Protein 3ZZS (pdb70)

Foldseek 3Di:
DWKKKKAAQAFFKWKWFWFPDPDTDTDDIDTDHHGDMDIGDADNTGDDIDIDHDIWMQTPVGIDD/DWKKKKAAQAFFKWKWFWFPDPDTDTPDIDGDHHGDMDIGDQDNTGDDIDIDHDIWMDTPVGIDD/DWKKKKAAQAFFKWKWFWFDDPDTDTDDIDGDHHGDMDIGDADNTGDDIDIDHDIWMQTPVGIDD/DWKKKKAAQAFFKWKWFWFPDPDTDTDDIDTDHHGDMDIGDADNTGDDIDIDHDIWMQTPVGIDD/DWKKKKAAQAFFKWKWFWFPDPDTDTPDIDGDHHGDMDIGDADNTGDDIDIDHDIWMDTPVGIDD/DWKKKKAAQAFFKWKWFWFDDPDTDTDDIDGDHHGDMDIGDADNTGDDIDIDHDIWMDTPVGIDD/DWKKKKAAQAFFKWKWFWFPDPDTDTPDIDTDHHGDMDIGDADNTGDDIDIDHDIWMDTPVGIDD/DWKKKKAAQAFFKWKWFWFPDPDTDTDDIDGDHHGDMDIGDADNTGDDIDIDHDIWMQTPVGIDD/DWKKKKAAQAFFKWKWFWFDDPDTDTDDIDGDHHGDMDIGDADNTGDDIDIDHDIWMDGPVGIDD

Solvent-accessible surface area: 28164 Å² total

Organism: Geobacillus stearothermophilus (NCBI:txid1422)

Radius of gyration: 28.49 Å; Cα contacts (8 Å, |Δi|>4): 1638; chains: 9; bounding box: 72×64×66 Å

B-factor: mean 21.18, std 12.78, range [7.58, 136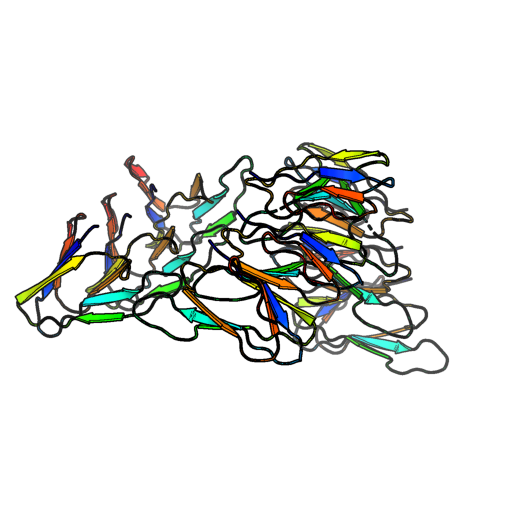.95]

CATH classification: 2.60.40.50

Sequence (585 aa):
SSDFVVVIKALEDGVNNVIGLLTRGADDTRFHHSEKLLDKGEVLIIAQFTEHTSAIKVRGKAYIQTRHGVIESDFVVVIKALEDGVNNVIGLTRGADDTRFHHSEKLDKGEVLIIAQFTEHTSAIKVRGKAYIQTRHGVIESSDFVVVIKALEDGVNNVIGLTRGADTRFHHSEKLLDKGEVLIAQFTEHTSAIKVRGKAYIQTRHGVIESSDFVVVIKALEDGVNVIGLLTRGADDTRFFHHSEKLLDKGEVLIIAQFTEHTSAIKVRGKAYIQTRHGVIESDFVVVIKALEDGVNNVIGLTRGADTRFHHSEKLDKGEVLIAQFTEHTSAIKVRGKAYIQTRHGVIESDFVVIKALEDGVNNVIGLTRGADDTRFHHSEKLDKGEVLIIAQFTEHTSAIKVRGKAYIQTRHGVIESDFVVIKALEDGVNNVIGLTRGADTRFHHSEKLDKGEVLIAQFTEHTSAIKVRGKAYIQTRHGVIESDFVVVIKALEDGVNNVVIGLTRGADDTRFHHSEKLDKGEVLIAQFTEHTSAIKVRGKAYIQTRHGVIESDFVVVIKALEDGVNNVIGLTRGADDTRFHHSEKLDKGEVLIIAQFTEHTSAIKVRGKAYIQTRHGVIE

Structure (mmCIF, N/CA/C/O backbone):
data_3ZZS
#
_entry.id   3ZZS
#
_cell.length_a   110.203
_cell.length_b   110.203
_cell.length_c   128.304
_cell.angle_alpha   90.00
_cell.angle_beta   90.00
_cell.angle_gamma   90.00
#
_symmetry.space_group_name_H-M   'I 4'
#
loop_
_entity.id
_entity.type
_entity.pdbx_description
1 polymer 'TRANSCRIPTION ATTENUATION PROTEIN MTRB'
2 non-polymer TRYPTOPHAN
3 water water
#
loop_
_atom_site.group_PDB
_atom_site.id
_atom_site.type_symbol
_atom_site.label_atom_id
_atom_site.label_alt_id
_atom_site.label_comp_id
_atom_site.label_asym_id
_atom_site.label_entity_id
_atom_site.label_seq_id
_atom_site.pdbx_PDB_ins_code
_atom_site.Cartn_x
_atom_site.Cartn_y
_atom_site.Cartn_z
_atom_site.occupancy
_atom_site.B_iso_or_equiv
_atom_site.auth_seq_id
_atom_site.auth_comp_id
_atom_site.auth_asym_id
_atom_site.auth_atom_id
_atom_site.pdbx_PDB_model_num
ATOM 1 N N . SER A 1 1 ? 12.496 -8.465 -6.450 1.00 31.80 7 SER A N 1
ATOM 2 C CA A SER A 1 1 ? 12.377 -9.885 -6.013 0.50 25.37 7 SER A CA 1
ATOM 3 C CA B SER A 1 1 ? 12.411 -9.890 -6.019 0.50 25.08 7 SER A CA 1
ATOM 4 C C . SER A 1 1 ? 12.851 -10.030 -4.572 1.00 23.90 7 SER A C 1
ATOM 5 O O . SER A 1 1 ? 13.722 -9.288 -4.119 1.00 28.94 7 SER A O 1
ATOM 10 N N . ASP A 1 2 ? 12.265 -11.000 -3.865 1.00 17.99 8 ASP A N 1
ATOM 11 C CA . ASP A 1 2 ? 12.643 -11.331 -2.492 1.00 17.97 8 ASP A CA 1
ATOM 12 C C . ASP A 1 2 ? 14.097 -11.767 -2.437 1.00 15.45 8 ASP A C 1
ATOM 13 O O . ASP A 1 2 ? 14.650 -12.251 -3.430 1.00 14.70 8 ASP A O 1
ATOM 18 N N . PHE A 1 3 ? 14.690 -11.646 -1.260 1.00 14.29 9 PHE A N 1
ATOM 19 C CA . PHE A 1 3 ? 16.023 -12.161 -1.012 1.00 12.76 9 PHE A CA 1
ATOM 20 C C . PHE A 1 3 ? 16.095 -12.800 0.369 1.00 12.79 9 PHE A C 1
ATOM 21 O O . PHE A 1 3 ? 15.242 -12.562 1.225 1.00 13.42 9 PHE A O 1
ATOM 29 N N . VAL A 1 4 ? 17.139 -13.599 0.553 1.00 12.12 10 VAL A N 1
ATOM 30 C CA A VAL A 1 4 ? 17.398 -14.246 1.822 0.50 12.46 10 VAL A CA 1
ATOM 31 C CA B VAL A 1 4 ? 17.423 -14.302 1.800 0.50 12.95 10 VAL A CA 1
ATOM 32 C C . VAL A 1 4 ? 18.794 -13.860 2.301 1.00 12.39 10 VAL A C 1
ATOM 33 O O . VAL A 1 4 ? 19.685 -13.582 1.502 1.00 12.92 10 VAL A O 1
ATOM 40 N N . VAL A 1 5 ? 18.960 -13.806 3.616 1.00 11.47 11 VAL A N 1
ATOM 41 C CA . VAL A 1 5 ? 20.243 -13.515 4.245 1.00 11.33 11 VAL A CA 1
ATOM 42 C C . VAL A 1 5 ? 20.708 -14.781 4.953 1.00 11.34 11 VAL A C 1
ATOM 43 O O . VAL A 1 5 ? 19.995 -15.315 5.804 1.00 12.88 11 VAL A O 1
ATOM 47 N N . ILE A 1 6 ? 21.903 -15.251 4.607 1.00 11.12 12 ILE A N 1
ATOM 48 C CA . ILE A 1 6 ? 22.467 -16.465 5.188 1.00 11.88 12 ILE A CA 1
ATOM 49 C C . ILE A 1 6 ? 23.819 -16.167 5.824 1.00 11.82 12 ILE A C 1
ATOM 50 O O . ILE A 1 6 ? 24.767 -15.803 5.115 1.00 12.12 12 ILE A O 1
ATOM 55 N N . LYS A 1 7 ? 23.901 -16.299 7.154 1.00 12.52 13 LYS A N 1
ATOM 56 C CA . LYS A 1 7 ? 25.169 -16.193 7.874 1.00 12.88 13 LYS A CA 1
ATOM 57 C C . LYS A 1 7 ? 25.654 -17.582 8.259 1.00 13.28 13 LYS A C 1
ATOM 58 O O . LYS A 1 7 ? 24.967 -18.290 8.981 1.00 14.14 13 LYS A O 1
ATOM 64 N N . ALA A 1 8 ? 26.833 -17.969 7.781 1.00 13.44 14 ALA A N 1
ATOM 65 C CA . ALA A 1 8 ? 27.419 -19.252 8.149 1.00 14.19 14 ALA A CA 1
ATOM 66 C C . ALA A 1 8 ? 27.904 -19.243 9.601 1.00 15.94 14 ALA A C 1
ATOM 67 O O . ALA A 1 8 ? 28.560 -18.293 10.039 1.00 17.11 14 ALA A O 1
ATOM 69 N N . LEU A 1 9 ? 27.577 -20.301 10.341 1.00 15.68 15 LEU A N 1
ATOM 70 C CA . LEU A 1 9 ? 28.045 -20.460 11.719 1.00 16.58 15 LEU A CA 1
ATOM 71 C C . LEU A 1 9 ? 29.129 -21.537 11.839 1.00 17.57 15 LEU A C 1
ATOM 72 O O . LEU A 1 9 ? 29.594 -21.843 12.942 1.00 19.74 15 LEU A O 1
ATOM 77 N N . GLU A 1 10 ? 29.527 -22.098 10.698 1.00 17.67 16 GLU A N 1
ATOM 78 C CA . GLU A 1 10 ? 30.646 -23.027 10.595 1.00 18.07 16 GLU A CA 1
ATOM 79 C C . GLU A 1 10 ? 31.250 -22.895 9.204 1.00 17.84 16 GLU A C 1
ATOM 80 O O . GLU A 1 10 ? 30.629 -22.320 8.326 1.00 16.75 16 GLU A O 1
ATOM 86 N N . ASP A 1 11 ? 32.446 -23.439 9.005 1.00 18.47 17 ASP A N 1
ATOM 87 C CA . ASP A 1 11 ? 33.048 -23.479 7.674 1.00 19.01 17 ASP A CA 1
ATOM 88 C C . ASP A 1 11 ? 32.297 -24.444 6.761 1.00 19.39 17 ASP A C 1
ATOM 89 O O . ASP A 1 11 ? 31.783 -25.471 7.204 1.00 20.75 17 ASP A O 1
ATOM 94 N N . GLY A 1 12 ? 32.239 -24.106 5.480 1.00 18.75 18 GLY A N 1
ATOM 95 C CA . GLY A 1 12 ? 31.727 -25.027 4.479 1.00 18.69 18 GLY A CA 1
ATOM 96 C C . GLY A 1 12 ? 30.219 -25.054 4.336 1.00 18.16 18 GLY A C 1
ATOM 97 O O . GLY A 1 12 ? 29.682 -25.978 3.732 1.00 19.14 18 GLY A O 1
ATOM 98 N N . VAL A 1 13 ? 29.526 -24.063 4.894 1.00 16.51 19 VAL A N 1
ATOM 99 C CA . VAL A 1 13 ? 28.093 -23.930 4.647 1.00 15.16 19 VAL A CA 1
ATOM 100 C C . VAL A 1 13 ? 27.905 -23.794 3.139 1.00 14.69 19 VAL A C 1
ATOM 101 O O . VAL A 1 13 ? 28.658 -23.078 2.489 1.00 15.88 19 VAL A O 1
ATOM 105 N N . ASN A 1 14 ? 26.930 -24.528 2.603 1.00 13.78 20 ASN A N 1
ATOM 106 C CA A ASN A 1 14 ? 26.694 -24.557 1.179 0.50 13.17 20 ASN A CA 1
ATOM 107 C CA B ASN A 1 14 ? 26.646 -24.609 1.166 0.50 13.60 20 ASN A CA 1
ATOM 108 C C . ASN A 1 14 ? 25.339 -23.941 0.874 1.00 12.46 20 ASN A C 1
ATOM 109 O O . ASN A 1 14 ? 24.323 -24.362 1.410 1.00 13.02 20 ASN A O 1
ATOM 118 N N . VAL A 1 15 ? 25.346 -22.911 0.032 1.00 11.27 21 VAL A N 1
ATOM 119 C CA . VAL A 1 15 ? 24.121 -22.270 -0.427 1.00 10.61 21 VAL A CA 1
ATOM 120 C C . VAL A 1 15 ? 23.959 -22.677 -1.882 1.00 10.60 21 VAL A C 1
ATOM 121 O O . VAL A 1 15 ? 24.822 -22.384 -2.720 1.00 11.47 21 VAL A O 1
ATOM 125 N N . ILE A 1 16 ? 22.854 -23.362 -2.160 1.00 10.09 22 ILE A N 1
ATOM 126 C CA . ILE A 1 16 ? 22.653 -24.076 -3.411 1.00 10.32 22 ILE A CA 1
ATOM 127 C C . ILE A 1 16 ? 21.457 -23.503 -4.150 1.00 9.95 22 ILE A C 1
ATOM 128 O O . ILE A 1 16 ? 20.341 -23.504 -3.626 1.00 10.45 22 ILE A O 1
ATOM 133 N N . GLY A 1 17 ? 21.690 -23.015 -5.364 1.00 30.00 23 GLY A N 1
ATOM 134 C CA . GLY A 1 17 ? 20.629 -22.440 -6.171 1.00 30.00 23 GLY A CA 1
ATOM 135 C C . GLY A 1 17 ? 19.998 -23.453 -7.106 1.00 30.00 23 GLY A C 1
ATOM 136 O O . GLY A 1 17 ? 20.692 -24.122 -7.871 1.00 30.00 23 GLY A O 1
ATOM 137 N N . LEU A 1 18 ? 18.675 -23.564 -7.044 1.00 9.59 24 LEU A N 1
ATOM 138 C CA B LEU A 1 18 ? 17.965 -24.618 -7.879 0.50 9.93 24 LEU A CA 1
ATOM 139 C CA C LEU A 1 18 ? 18.000 -24.623 -7.890 0.50 9.73 24 LEU A CA 1
ATOM 140 C C . LEU A 1 18 ? 17.310 -23.900 -9.062 1.00 9.56 24 LEU A C 1
ATOM 141 O O . LEU A 1 18 ? 16.834 -22.770 -8.953 1.00 9.69 24 LEU A O 1
ATOM 150 N N . THR A 1 19 ? 17.410 -24.534 -10.226 1.00 9.39 25 THR A N 1
ATOM 151 C CA . THR A 1 19 ? 16.956 -23.926 -11.472 1.00 8.92 25 THR A CA 1
ATOM 152 C C . THR A 1 19 ? 15.457 -23.650 -11.516 1.00 8.68 25 THR A C 1
ATOM 153 O O . THR A 1 19 ? 14.643 -24.510 -11.196 1.00 9.50 25 THR A O 1
ATOM 157 N N . ARG A 1 20 ? 15.113 -22.443 -11.955 1.00 8.42 26 ARG A N 1
ATOM 158 C CA . ARG A 1 20 ? 13.746 -22.122 -12.310 1.00 8.39 26 ARG A CA 1
ATOM 159 C C . ARG A 1 20 ? 13.381 -22.826 -13.609 1.00 9.28 26 ARG A C 1
ATOM 160 O O . ARG A 1 20 ? 14.182 -22.868 -14.535 1.00 11.78 26 ARG A O 1
ATOM 168 N N . GLY A 1 21 ? 12.180 -23.396 -13.664 1.00 9.25 27 GLY A N 1
ATOM 169 C CA . GLY A 1 21 ? 11.640 -23.987 -14.883 1.00 10.01 27 GLY A CA 1
ATOM 170 C C . GLY A 1 21 ? 11.044 -25.365 -14.651 1.00 10.18 27 GLY A C 1
ATOM 171 O O . GLY A 1 21 ? 10.858 -25.800 -13.511 1.00 10.15 27 GLY A O 1
ATOM 172 N N . ALA A 1 22 ? 10.723 -26.044 -15.741 1.00 10.76 28 ALA A N 1
ATOM 173 C CA . ALA A 1 22 ? 10.112 -27.364 -15.663 1.00 11.65 28 ALA A CA 1
ATOM 174 C C . ALA A 1 22 ? 11.044 -28.358 -14.982 1.00 13.17 28 ALA A C 1
ATOM 175 O O . ALA A 1 22 ? 10.584 -29.243 -14.260 1.00 14.86 28 ALA A O 1
ATOM 177 N N . ASP A 1 23 ? 12.343 -28.206 -15.236 1.00 14.01 29 ASP A N 1
ATOM 178 C CA A ASP A 1 23 ? 13.350 -29.086 -14.645 0.50 14.79 29 ASP A CA 1
ATOM 179 C CA B ASP A 1 23 ? 13.373 -29.069 -14.666 0.50 14.97 29 ASP A CA 1
ATOM 180 C C . ASP A 1 23 ? 13.952 -28.456 -13.396 1.00 13.28 29 ASP A C 1
ATOM 181 O O . ASP A 1 23 ? 14.042 -27.236 -13.280 1.00 12.73 29 ASP A O 1
ATOM 190 N N . THR A 1 24 ? 14.357 -29.307 -12.457 1.00 12.14 30 THR A N 1
ATOM 191 C CA . THR A 1 24 ? 14.972 -28.869 -11.214 1.00 12.13 30 THR A CA 1
ATOM 192 C C . THR A 1 24 ? 16.302 -29.576 -11.002 1.00 12.44 30 THR A C 1
ATOM 193 O O . THR A 1 24 ? 16.356 -30.797 -10.841 1.00 14.10 30 THR A O 1
ATOM 197 N N . ARG A 1 25 ? 17.375 -28.793 -11.012 1.00 12.24 31 ARG A N 1
ATOM 198 C CA . ARG A 1 25 ? 18.706 -29.283 -10.647 1.00 13.30 31 ARG A CA 1
ATOM 199 C C . ARG A 1 25 ? 19.492 -28.132 -10.063 1.00 11.78 31 ARG A C 1
ATOM 200 O O . ARG A 1 25 ? 19.110 -26.977 -10.264 1.00 12.53 31 ARG A O 1
ATOM 208 N N . PHE A 1 26 ? 20.561 -28.402 -9.354 1.00 12.10 32 PHE A N 1
ATOM 209 C CA . PHE A 1 26 ? 21.342 -27.325 -8.825 1.00 11.80 32 PHE A CA 1
ATOM 210 C C . PHE A 1 26 ? 22.189 -26.743 -9.929 1.00 11.62 32 PHE A C 1
ATOM 211 O O . PHE A 1 26 ? 22.707 -27.461 -10.703 1.00 13.07 32 PHE A O 1
ATOM 219 N N . HIS A 1 27 ? 22.263 -25.420 -9.992 1.00 10.85 33 HIS A N 1
ATOM 220 C CA . HIS A 1 27 ? 23.087 -24.756 -11.016 1.00 10.91 33 HIS A CA 1
ATOM 221 C C . HIS A 1 27 ? 24.289 -24.043 -10.412 1.00 10.48 33 HIS A C 1
ATOM 222 O O . HIS A 1 27 ? 25.244 -23.723 -11.131 1.00 11.51 33 HIS A O 1
ATOM 229 N N . HIS A 1 28 ? 24.255 -23.803 -9.106 1.00 10.38 34 HIS A N 1
ATOM 230 C CA . HIS A 1 28 ? 25.364 -23.157 -8.427 1.00 10.55 34 HIS A CA 1
ATOM 231 C C . HIS A 1 28 ? 25.402 -23.545 -6.958 1.00 10.42 34 HIS A C 1
ATOM 232 O O . HIS A 1 28 ? 24.359 -23.608 -6.299 1.00 10.93 34 HIS A O 1
ATOM 239 N N . SER A 1 29 ? 26.619 -23.791 -6.470 1.00 10.63 35 SER A N 1
ATOM 240 C CA . SER A 1 29 ? 26.906 -24.030 -5.063 1.00 11.09 35 SER A CA 1
ATOM 241 C C . SER A 1 29 ? 27.879 -22.956 -4.584 1.00 11.21 35 SER A C 1
ATOM 242 O O . SER A 1 29 ? 29.003 -22.886 -5.085 1.00 12.62 35 SER A O 1
ATOM 245 N N . GLU A 1 30 ? 27.454 -22.118 -3.641 1.00 11.29 36 GLU A N 1
ATOM 246 C CA . GLU A 1 30 ? 28.324 -21.113 -3.041 1.00 11.70 36 GLU A CA 1
ATOM 247 C C . GLU A 1 30 ? 28.649 -21.497 -1.609 1.00 12.12 36 GLU A C 1
ATOM 248 O O . GLU A 1 30 ? 27.754 -21.652 -0.788 1.00 13.40 36 GLU A O 1
ATOM 254 N N . LYS A 1 31 ? 29.937 -21.641 -1.311 1.00 12.70 37 LYS A N 1
ATOM 255 C CA . LYS A 1 31 ? 30.367 -22.023 0.028 1.00 13.19 37 LYS A CA 1
ATOM 256 C C . LYS A 1 31 ? 30.733 -20.801 0.847 1.00 13.65 37 LYS A C 1
ATOM 257 O O . LYS A 1 31 ? 31.338 -19.856 0.320 1.00 15.59 37 LYS A O 1
ATOM 263 N N . LEU A 1 32 ? 30.346 -20.846 2.121 1.00 13.49 38 LEU A N 1
ATOM 264 C CA A LEU A 1 32 ? 30.601 -19.792 3.093 0.50 14.09 38 LEU A CA 1
ATOM 265 C CA B LEU A 1 32 ? 30.609 -19.787 3.086 0.50 14.28 38 LEU A CA 1
ATOM 266 C C . LEU A 1 32 ? 31.433 -20.344 4.235 1.00 15.19 38 LEU A C 1
ATOM 267 O O . LEU A 1 32 ? 31.107 -21.406 4.780 1.00 15.59 38 LEU A O 1
ATOM 276 N N . ASP A 1 33 ? 32.475 -19.604 4.614 1.00 16.24 39 ASP A N 1
ATOM 277 C CA . ASP A 1 33 ? 33.222 -19.861 5.851 1.00 17.64 39 ASP A CA 1
ATOM 278 C C . ASP A 1 33 ? 32.494 -19.290 7.052 1.00 18.00 39 ASP A C 1
ATOM 279 O O . ASP A 1 33 ? 31.632 -18.434 6.915 1.00 17.09 39 ASP A O 1
ATOM 284 N N . LYS A 1 34 ? 32.878 -19.752 8.241 1.00 18.67 40 LYS A N 1
ATOM 285 C CA . LYS A 1 34 ? 32.287 -19.265 9.479 1.00 19.45 40 LYS A CA 1
ATOM 286 C C . LYS A 1 34 ? 32.300 -17.740 9.521 1.00 19.29 40 LYS A C 1
ATOM 287 O O . LYS A 1 34 ? 33.351 -17.122 9.322 1.00 22.35 40 LYS A O 1
ATOM 293 N N . GLY A 1 35 ? 31.136 -17.146 9.779 1.00 19.01 41 GLY A N 1
ATOM 294 C CA . GLY A 1 35 ? 31.002 -15.698 9.896 1.00 18.24 41 GLY A CA 1
ATOM 295 C C . GLY A 1 35 ? 30.697 -14.979 8.594 1.00 18.04 41 GLY A C 1
ATOM 296 O O . GLY A 1 35 ? 30.284 -13.816 8.607 1.00 19.52 41 GLY A O 1
ATOM 297 N N . GLU A 1 36 ? 30.886 -15.660 7.464 1.00 16.10 42 GLU A N 1
ATOM 298 C CA . GLU A 1 36 ? 30.609 -15.048 6.178 1.00 15.17 42 GLU A CA 1
ATOM 299 C C . GLU A 1 36 ? 29.108 -15.010 5.925 1.00 14.42 42 GLU A C 1
ATOM 300 O O . GLU A 1 36 ? 28.359 -15.839 6.434 1.00 14.55 42 GLU A O 1
ATOM 306 N N . VAL A 1 37 ? 28.689 -14.043 5.119 1.00 13.63 43 VAL A N 1
ATOM 307 C CA . VAL A 1 37 ? 27.279 -13.820 4.833 1.00 12.71 43 VAL A CA 1
ATOM 308 C C . VAL A 1 37 ? 27.038 -13.824 3.323 1.00 12.21 43 VAL A C 1
ATOM 309 O O . VAL A 1 37 ? 27.818 -13.254 2.559 1.00 13.65 43 VAL A O 1
ATOM 313 N N . LEU A 1 38 ? 25.959 -14.468 2.891 1.00 11.14 44 LEU A N 1
ATOM 314 C CA . LEU A 1 38 ? 25.488 -14.345 1.518 1.00 10.71 44 LEU A CA 1
ATOM 315 C C . LEU A 1 38 ? 24.087 -13.768 1.551 1.00 10.78 44 LEU A C 1
ATOM 316 O O . LEU A 1 38 ? 23.223 -14.265 2.281 1.00 11.28 44 LEU A O 1
ATOM 321 N N . ILE A 1 39 ? 23.884 -12.691 0.790 1.00 10.34 45 ILE A N 1
ATOM 322 C CA A ILE A 1 39 ? 22.574 -12.097 0.611 0.50 9.98 45 ILE A CA 1
ATOM 323 C CA B ILE A 1 39 ? 22.565 -12.104 0.612 0.50 9.93 45 ILE A CA 1
ATOM 324 C C . ILE A 1 39 ? 22.178 -12.400 -0.831 1.00 9.73 45 ILE A C 1
ATOM 325 O O . ILE A 1 39 ? 22.814 -11.905 -1.777 1.00 10.78 45 ILE A O 1
ATOM 334 N N . ALA A 1 40 ? 21.172 -13.257 -1.000 1.00 9.54 46 ALA A N 1
ATOM 335 C CA . ALA A 1 40 ? 20.863 -13.840 -2.308 1.00 9.58 46 ALA A CA 1
ATOM 336 C C . ALA A 1 40 ? 19.405 -13.680 -2.681 1.00 9.95 46 ALA A C 1
ATOM 337 O O . ALA A 1 40 ? 18.511 -14.010 -1.898 1.00 10.67 46 ALA A O 1
ATOM 339 N N . GLN A 1 41 ? 19.176 -13.193 -3.893 1.00 9.37 47 GLN A N 1
ATOM 340 C CA . GLN A 1 41 ? 17.834 -13.026 -4.427 1.00 8.71 47 GLN A CA 1
ATOM 341 C C . GLN A 1 41 ? 17.295 -14.284 -5.084 1.00 8.47 47 GLN A C 1
ATOM 342 O O . GLN A 1 41 ? 18.052 -15.132 -5.549 1.00 9.61 47 GLN A O 1
ATOM 348 N N . PHE A 1 42 ? 15.972 -14.385 -5.128 1.00 8.86 48 PHE A N 1
ATOM 349 C CA . PHE A 1 42 ? 15.308 -15.189 -6.133 1.00 8.67 48 PHE A CA 1
ATOM 350 C C . PHE A 1 42 ? 15.364 -14.416 -7.447 1.00 8.51 48 PHE A C 1
ATOM 351 O O . PHE A 1 42 ? 15.285 -13.196 -7.454 1.00 9.82 48 PHE A O 1
ATOM 359 N N . THR A 1 43 ? 15.522 -15.137 -8.549 1.00 8.76 49 THR A N 1
ATOM 360 C CA . THR A 1 43 ? 15.878 -14.548 -9.823 1.00 8.53 49 THR A CA 1
ATOM 361 C C . THR A 1 43 ? 15.255 -15.323 -10.980 1.00 8.53 49 THR A C 1
ATOM 362 O O . THR A 1 43 ? 14.592 -16.358 -10.796 1.00 9.15 49 THR A O 1
ATOM 366 N N . GLU A 1 44 ? 15.501 -14.842 -12.194 1.00 9.24 50 GLU A N 1
ATOM 367 C CA . GLU A 1 44 ? 15.059 -15.556 -13.376 1.00 10.33 50 GLU A CA 1
ATOM 368 C C . GLU A 1 44 ? 15.565 -17.004 -13.397 1.00 9.39 50 GLU A C 1
ATOM 369 O O . GLU A 1 44 ? 14.892 -17.896 -13.904 1.00 10.96 50 GLU A O 1
ATOM 375 N N . HIS A 1 45 ? 16.757 -17.224 -12.858 1.00 8.74 51 HIS A N 1
ATOM 376 C CA . HIS A 1 45 ? 17.399 -18.536 -12.917 1.00 8.40 51 HIS A CA 1
ATOM 377 C C . HIS A 1 45 ? 17.302 -19.362 -11.638 1.00 8.31 51 HIS A C 1
ATOM 378 O O . HIS A 1 45 ? 17.522 -20.568 -11.693 1.00 10.28 51 HIS A O 1
ATOM 385 N N . THR A 1 46 ? 16.934 -18.736 -10.522 1.00 7.79 52 THR A N 1
ATOM 386 C CA . THR A 1 46 ? 16.904 -19.384 -9.217 1.00 7.87 52 THR A CA 1
ATOM 387 C C . THR A 1 46 ? 15.533 -19.210 -8.568 1.00 7.67 52 THR A C 1
ATOM 388 O O . THR A 1 46 ? 15.168 -18.093 -8.177 1.00 8.29 52 THR A O 1
ATOM 392 N N . SER A 1 47 ? 14.781 -20.308 -8.452 1.00 7.65 53 SER A N 1
ATOM 393 C CA . SER A 1 47 ? 13.454 -20.275 -7.826 1.00 7.88 53 SER A CA 1
ATOM 394 C C . SER A 1 47 ? 13.356 -21.067 -6.522 1.00 7.99 53 SER A C 1
ATOM 395 O O . SER A 1 47 ? 12.284 -21.115 -5.911 1.00 8.54 53 SER A O 1
ATOM 398 N N . ALA A 1 48 ? 14.461 -21.678 -6.101 1.00 7.81 54 ALA A N 1
ATOM 399 C CA . ALA A 1 48 ? 14.552 -22.322 -4.794 1.00 7.85 54 ALA A CA 1
ATOM 400 C C . ALA A 1 48 ? 16.005 -22.310 -4.359 1.00 8.29 54 ALA A C 1
ATOM 401 O O . ALA A 1 48 ? 16.902 -22.402 -5.200 1.00 9.29 54 ALA A O 1
ATOM 403 N N . ILE A 1 49 ? 16.219 -22.188 -3.051 1.00 8.76 55 ILE A N 1
ATOM 404 C CA . ILE A 1 49 ? 17.553 -22.114 -2.465 1.00 8.74 55 ILE A CA 1
ATOM 405 C C . ILE A 1 49 ? 17.614 -23.131 -1.338 1.00 9.60 55 ILE A C 1
ATOM 406 O O . ILE A 1 49 ? 16.756 -23.131 -0.458 1.00 10.28 55 ILE A O 1
ATOM 411 N N . LYS A 1 50 ? 18.634 -23.980 -1.369 1.00 10.02 56 LYS A N 1
ATOM 412 C CA . LYS A 1 50 ? 18.869 -24.968 -0.330 1.00 10.49 56 LYS A CA 1
ATOM 413 C C . LYS A 1 50 ? 20.103 -24.569 0.463 1.00 10.38 56 LYS A C 1
ATOM 414 O O . LYS A 1 50 ? 21.116 -24.179 -0.119 1.00 11.66 56 LYS A O 1
ATOM 420 N N . VAL A 1 51 ? 20.004 -24.645 1.788 1.00 10.67 57 VAL A N 1
ATOM 421 C CA . VAL A 1 51 ? 21.124 -24.344 2.671 1.00 11.09 57 VAL A CA 1
ATOM 422 C C . VAL A 1 51 ? 21.496 -25.585 3.472 1.00 11.97 57 VAL A C 1
ATOM 423 O O . VAL A 1 51 ? 20.652 -26.187 4.136 1.00 12.10 57 VAL A O 1
ATOM 427 N N . ARG A 1 52 ? 22.765 -25.974 3.359 1.00 12.34 58 ARG A N 1
ATOM 428 C CA . ARG A 1 52 ? 23.327 -27.108 4.073 1.00 13.21 58 ARG A CA 1
ATOM 429 C C . ARG A 1 52 ? 24.448 -26.587 4.956 1.00 14.20 58 ARG A C 1
ATOM 430 O O . ARG A 1 52 ? 25.299 -25.823 4.511 1.00 17.07 58 ARG A O 1
ATOM 438 N N . GLY A 1 53 ? 24.444 -27.004 6.210 1.00 14.68 59 GLY A N 1
ATOM 439 C CA . GLY A 1 53 ? 25.413 -26.522 7.178 1.00 14.90 59 GLY A CA 1
ATOM 440 C C . GLY A 1 53 ? 24.733 -25.637 8.200 1.00 15.54 59 GLY A C 1
ATOM 441 O O . GLY A 1 53 ? 23.609 -25.166 7.991 1.00 15.89 59 GLY A O 1
ATOM 442 N N . LYS A 1 54 ? 25.414 -25.417 9.314 1.00 15.12 60 LYS A N 1
ATOM 443 C CA . LYS A 1 54 ? 24.859 -24.645 10.399 1.00 15.34 60 LYS A CA 1
ATOM 444 C C . LYS A 1 54 ? 24.934 -23.172 10.042 1.00 15.20 60 LYS A C 1
ATOM 445 O O . LYS A 1 54 ? 26.014 -22.627 9.823 1.00 15.62 60 LYS A O 1
ATOM 451 N N . ALA A 1 55 ? 23.766 -22.543 9.995 1.00 14.89 61 ALA A N 1
ATOM 452 C CA . ALA A 1 55 ? 23.632 -21.183 9.512 1.00 14.82 61 ALA A CA 1
ATOM 453 C C . ALA A 1 55 ? 22.503 -20.461 10.240 1.00 14.72 61 ALA A C 1
ATOM 454 O O . ALA A 1 55 ? 21.621 -21.091 10.821 1.00 17.70 61 ALA A O 1
ATOM 456 N N . TYR A 1 56 ? 22.576 -19.133 10.225 1.00 13.10 62 TYR A N 1
ATOM 457 C CA . TYR A 1 56 ? 21.528 -18.251 10.702 1.00 13.80 62 TYR A CA 1
ATOM 458 C C . TYR A 1 56 ? 20.928 -17.578 9.480 1.00 13.24 62 TYR A C 1
ATOM 459 O O . TYR A 1 56 ? 21.658 -16.981 8.686 1.00 14.26 62 TYR A O 1
ATOM 468 N N . ILE A 1 57 ? 19.610 -17.673 9.320 1.00 12.82 63 ILE A N 1
ATOM 469 C CA . ILE A 1 57 ? 18.955 -17.218 8.089 1.00 12.78 63 ILE A CA 1
ATOM 470 C C . ILE A 1 57 ? 17.846 -16.220 8.399 1.00 12.74 63 ILE A C 1
ATOM 471 O O . ILE A 1 57 ? 17.069 -16.426 9.333 1.00 13.92 63 ILE A O 1
ATOM 476 N N . GLN A 1 58 ? 17.789 -15.136 7.620 1.00 12.08 64 GLN A N 1
ATOM 477 C CA . GLN A 1 58 ? 16.670 -14.206 7.666 1.00 12.04 64 GLN A CA 1
ATOM 478 C C . GLN A 1 58 ? 15.978 -14.182 6.318 1.00 11.90 64 GLN A C 1
ATOM 479 O O . GLN A 1 58 ? 16.631 -14.108 5.279 1.00 12.42 64 GLN A O 1
ATOM 485 N N . THR A 1 59 ? 14.653 -14.222 6.361 1.00 12.54 65 THR A N 1
ATOM 486 C CA . THR A 1 59 ? 13.812 -13.967 5.203 1.00 12.28 65 THR A CA 1
ATOM 487 C C . THR A 1 59 ? 12.656 -13.064 5.620 1.00 13.46 65 THR A C 1
ATOM 488 O O . THR A 1 59 ? 12.511 -12.719 6.790 1.00 14.12 65 THR A O 1
ATOM 492 N N . ARG A 1 60 ? 11.803 -12.717 4.662 1.00 13.67 66 ARG A N 1
ATOM 493 C CA . ARG A 1 60 ? 10.602 -11.941 4.943 1.00 15.64 66 ARG A CA 1
ATOM 494 C C . ARG A 1 60 ? 9.730 -12.599 6.027 1.00 15.75 66 ARG A C 1
ATOM 495 O O . ARG A 1 60 ? 8.993 -11.911 6.740 1.00 16.78 66 ARG A O 1
ATOM 503 N N . HIS A 1 61 ? 9.820 -13.925 6.178 1.00 15.72 67 HIS A N 1
ATOM 504 C CA . HIS A 1 61 ? 8.972 -14.618 7.155 1.00 17.56 67 HIS A CA 1
ATOM 505 C C . HIS A 1 61 ? 9.616 -14.733 8.528 1.00 20.75 67 HIS A C 1
ATOM 506 O O . HIS A 1 61 ? 9.005 -15.290 9.451 1.00 24.80 67 HIS A O 1
ATOM 513 N N . GLY A 1 62 ? 10.829 -14.212 8.663 1.00 24.01 68 GLY A N 1
ATOM 514 C CA . GLY A 1 62 ? 11.499 -14.135 9.953 1.00 29.23 68 GLY A CA 1
ATOM 515 C C . GLY A 1 62 ? 12.812 -14.884 9.940 1.00 27.02 68 GLY A C 1
ATOM 516 O O . GLY A 1 62 ? 13.455 -15.015 8.907 1.00 20.17 68 GLY A O 1
ATOM 517 N N . VAL A 1 63 ? 13.200 -15.378 11.110 1.00 26.82 69 VAL A N 1
ATOM 518 C CA . VAL A 1 63 ? 14.489 -16.015 11.304 1.00 25.86 69 VAL A CA 1
ATOM 519 C C . VAL A 1 63 ? 14.350 -17.523 11.292 1.00 23.18 69 VAL A C 1
ATOM 520 O O . VAL A 1 63 ? 13.424 -18.069 11.886 1.00 20.69 69 VAL A O 1
ATOM 524 N N . ILE A 1 64 ? 15.283 -18.193 10.631 1.00 18.98 70 ILE A N 1
ATOM 525 C CA . ILE A 1 64 ? 15.379 -19.641 10.684 1.00 22.69 70 ILE A CA 1
ATOM 526 C C . ILE A 1 64 ? 16.801 -19.990 11.105 1.00 24.41 70 ILE A C 1
ATOM 527 O O . ILE A 1 64 ? 17.776 -19.530 10.507 1.00 26.51 70 ILE A O 1
ATOM 532 N N . GLU A 1 65 ? 16.921 -20.760 12.178 1.00 26.22 71 GLU A N 1
ATOM 533 C CA . GLU A 1 65 ? 18.226 -21.196 12.652 1.00 26.27 71 GLU A CA 1
ATOM 534 C C . GLU A 1 65 ? 18.122 -22.605 13.199 0.50 27.61 71 GLU A C 1
ATOM 535 O O . GLU A 1 65 ? 19.121 -23.196 13.606 0.50 29.05 71 GLU A O 1
ATOM 542 N N . SER B 1 1 ? 6.736 -13.343 -6.231 1.00 35.41 7 SER B N 1
ATOM 543 C CA . SER B 1 1 ? 5.979 -14.517 -5.890 1.00 26.92 7 SER B CA 1
ATOM 544 C C . SER B 1 1 ? 6.147 -15.016 -4.478 1.00 24.96 7 SER B C 1
ATOM 545 O O . SER B 1 1 ? 7.256 -14.873 -3.974 1.00 32.27 7 SER B O 1
ATOM 548 N N . ASP B 1 2 ? 5.136 -15.625 -3.856 1.00 19.27 8 ASP B N 1
ATOM 549 C CA . ASP B 1 2 ? 5.263 -16.139 -2.492 1.00 18.21 8 ASP B CA 1
ATOM 550 C C . ASP B 1 2 ? 6.298 -17.251 -2.439 1.00 15.21 8 ASP B C 1
ATOM 551 O O . ASP B 1 2 ? 6.538 -17.941 -3.426 1.00 13.05 8 ASP B O 1
ATOM 556 N N . PHE B 1 3 ? 6.885 -17.437 -1.268 1.00 14.37 9 PHE B N 1
ATOM 557 C CA . PHE B 1 3 ? 7.793 -18.548 -1.021 1.00 12.35 9 PHE B CA 1
ATOM 558 C C . PHE B 1 3 ? 7.532 -19.137 0.353 1.00 12.45 9 PHE B C 1
ATOM 559 O O . PHE B 1 3 ? 6.912 -18.505 1.213 1.00 14.00 9 PHE B O 1
ATOM 567 N N . VAL B 1 4 ? 8.029 -20.350 0.543 1.00 11.86 10 VAL B N 1
ATOM 568 C CA A VAL B 1 4 ? 7.924 -21.036 1.814 0.50 11.96 10 VAL B CA 1
ATOM 569 C CA B VAL B 1 4 ? 7.932 -21.054 1.810 0.50 12.07 10 VAL B CA 1
ATOM 570 C C . VAL B 1 4 ? 9.325 -21.416 2.297 1.00 11.94 10 VAL B C 1
ATOM 571 O O . VAL B 1 4 ? 10.226 -21.625 1.490 1.00 13.36 10 VAL B O 1
ATOM 578 N N . VAL B 1 5 ? 9.496 -21.472 3.614 1.00 11.18 11 VAL B N 1
ATOM 579 C CA . VAL B 1 5 ? 10.740 -21.881 4.241 1.00 11.65 11 VAL B CA 1
ATOM 580 C C . VAL B 1 5 ? 10.491 -23.203 4.952 1.00 11.63 11 VAL B C 1
ATOM 581 O O . VAL B 1 5 ? 9.583 -23.296 5.779 1.00 12.26 11 VAL B O 1
ATOM 585 N N . ILE B 1 6 ? 11.282 -24.224 4.620 1.00 11.28 12 ILE B N 1
ATOM 586 C CA . ILE B 1 6 ? 11.127 -25.548 5.201 1.00 11.65 12 ILE B CA 1
ATOM 587 C C . ILE B 1 6 ? 12.451 -25.973 5.814 1.00 11.46 12 ILE B C 1
ATOM 588 O O . ILE B 1 6 ? 13.453 -26.080 5.110 1.00 12.34 12 ILE B O 1
ATOM 593 N N . LYS B 1 7 ? 12.460 -26.200 7.128 1.00 11.76 13 LYS B N 1
ATOM 594 C CA . LYS B 1 7 ? 13.624 -26.752 7.821 1.00 12.42 13 LYS B CA 1
ATOM 595 C C . LYS B 1 7 ? 13.332 -28.192 8.235 1.00 12.35 13 LYS B C 1
ATOM 596 O O . LYS B 1 7 ? 12.391 -28.438 8.981 1.00 13.07 13 LYS B O 1
ATOM 602 N N . ALA B 1 8 ? 14.146 -29.135 7.772 1.00 12.65 14 ALA B N 1
ATOM 603 C CA . ALA B 1 8 ? 13.996 -30.534 8.159 1.00 13.55 14 ALA B CA 1
ATOM 604 C C . ALA B 1 8 ? 14.389 -30.730 9.621 1.00 14.37 14 ALA B C 1
ATOM 605 O O . ALA B 1 8 ? 15.441 -30.260 10.056 1.00 15.18 14 ALA B O 1
ATOM 607 N N . LEU B 1 9 ? 13.545 -31.424 10.375 1.00 15.29 15 LEU B N 1
ATOM 608 C CA . LEU B 1 9 ? 13.837 -31.738 11.776 1.00 16.22 15 LEU B CA 1
ATOM 609 C C . LEU B 1 9 ? 14.267 -33.191 11.962 1.00 16.42 15 LEU B C 1
ATOM 610 O O . LEU B 1 9 ? 14.533 -33.627 13.081 1.00 18.97 15 LEU B O 1
ATOM 615 N N . GLU B 1 10 ? 14.342 -33.927 10.861 1.00 16.64 16 GLU B N 1
ATOM 616 C CA . GLU B 1 10 ? 14.824 -35.303 10.846 1.00 17.82 16 GLU B CA 1
ATOM 617 C C . GLU B 1 10 ? 15.344 -35.590 9.448 1.00 16.84 16 GLU B C 1
ATOM 618 O O . GLU B 1 10 ? 15.090 -34.818 8.527 1.00 16.64 16 GLU B O 1
ATOM 624 N N . ASP B 1 11 ? 16.065 -36.695 9.285 1.00 17.54 17 ASP B N 1
ATOM 625 C CA . ASP B 1 11 ? 16.531 -37.114 7.970 1.00 17.88 17 ASP B CA 1
ATOM 626 C C . ASP B 1 11 ? 15.370 -37.573 7.091 1.00 18.11 17 ASP B C 1
ATOM 627 O O . ASP B 1 11 ? 14.361 -38.066 7.588 1.00 19.32 17 ASP B O 1
ATOM 632 N N . GLY B 1 12 ? 15.520 -37.393 5.783 1.00 18.07 18 GLY B N 1
ATOM 633 C CA . GLY B 1 12 ? 14.592 -37.966 4.808 1.00 18.77 18 GLY B CA 1
ATOM 634 C C . GLY B 1 12 ? 13.307 -37.186 4.602 1.00 17.26 18 GLY B C 1
ATOM 635 O O . GLY B 1 12 ? 12.340 -37.722 4.071 1.00 18.67 18 GLY B O 1
ATOM 636 N N . VAL B 1 13 ? 13.276 -35.930 5.043 1.00 15.83 19 VAL B N 1
ATOM 637 C CA . VAL B 1 13 ? 12.157 -35.042 4.737 1.00 14.84 19 VAL B CA 1
ATOM 638 C C . VAL B 1 13 ? 12.101 -34.860 3.221 1.00 14.81 19 VAL B C 1
ATOM 639 O O . VAL B 1 13 ? 13.132 -34.748 2.568 1.00 16.06 19 VAL B O 1
ATOM 643 N N . ASN B 1 14 ? 10.894 -34.871 2.672 1.00 14.62 20 ASN B N 1
ATOM 644 C CA A ASN B 1 14 ? 10.720 -34.699 1.230 0.50 14.84 20 ASN B CA 1
ATOM 645 C CA B ASN B 1 14 ? 10.657 -34.751 1.250 0.50 14.83 20 ASN B CA 1
ATOM 646 C C . ASN B 1 14 ? 9.839 -33.501 0.957 1.00 14.18 20 ASN B C 1
ATOM 647 O O . ASN B 1 14 ? 8.748 -33.376 1.501 1.00 15.42 20 ASN B O 1
ATOM 656 N N . VAL B 1 15 ? 10.360 -32.590 0.125 1.00 12.68 21 VAL B N 1
ATOM 657 C CA . VAL B 1 15 ? 9.619 -31.416 -0.335 1.00 11.97 21 VAL B CA 1
ATOM 658 C C . VAL B 1 15 ? 9.318 -31.652 -1.806 1.00 12.18 21 VAL B C 1
ATOM 659 O O . VAL B 1 15 ? 10.229 -31.756 -2.624 1.00 13.14 21 VAL B O 1
ATOM 663 N N . ILE B 1 16 ? 8.033 -31.754 -2.127 1.00 11.53 22 ILE B N 1
ATOM 664 C CA . ILE B 1 16 ? 7.581 -32.239 -3.420 1.00 11.53 22 ILE B CA 1
ATOM 665 C C . ILE B 1 16 ? 6.849 -31.120 -4.158 1.00 10.74 22 ILE B C 1
ATOM 666 O O . ILE B 1 16 ? 5.910 -30.533 -3.625 1.00 11.68 22 ILE B O 1
ATOM 671 N N . GLY B 1 17 ? 7.276 -30.823 -5.381 1.00 10.98 23 GLY B N 1
ATOM 672 C CA . GLY B 1 17 ? 6.601 -29.821 -6.202 1.00 10.60 23 GLY B CA 1
ATOM 673 C C . GLY B 1 17 ? 5.544 -30.462 -7.076 1.00 10.50 23 GLY B C 1
ATOM 674 O O . GLY B 1 17 ? 5.823 -31.454 -7.768 1.00 11.68 23 GLY B O 1
ATOM 675 N N . LEU B 1 18 ? 4.339 -29.899 -7.046 1.00 10.25 24 LEU B N 1
ATOM 676 C CA . LEU B 1 18 ? 3.221 -30.340 -7.883 1.00 10.57 24 LEU B CA 1
ATOM 677 C C . LEU B 1 18 ? 3.069 -29.398 -9.072 1.00 10.34 24 LEU B C 1
ATOM 678 O O . LEU B 1 18 ? 3.161 -28.173 -8.935 1.00 9.86 24 LEU B O 1
ATOM 683 N N . THR B 1 19 ? 2.814 -29.983 -10.234 1.00 10.20 25 THR B N 1
ATOM 684 C CA . THR B 1 19 ? 2.763 -29.231 -11.473 1.00 9.61 25 THR B CA 1
ATOM 685 C C . THR B 1 19 ? 1.596 -28.245 -11.529 1.00 9.35 25 THR B C 1
ATOM 686 O O . THR B 1 19 ? 0.465 -28.588 -11.201 1.00 10.30 25 THR B O 1
ATOM 690 N N . ARG B 1 20 ? 1.896 -27.020 -11.942 1.00 8.98 26 ARG B N 1
ATOM 691 C CA . ARG B 1 20 ? 0.874 -26.060 -12.326 1.00 9.09 26 ARG B CA 1
ATOM 692 C C . ARG B 1 20 ? 0.224 -26.487 -13.618 1.00 9.97 26 ARG B C 1
ATOM 693 O O . ARG B 1 20 ? 0.904 -26.907 -14.546 1.00 12.59 26 ARG B O 1
ATOM 701 N N . GLY B 1 21 ? -1.099 -26.377 -13.676 1.00 9.89 27 GLY B N 1
ATOM 702 C CA . GLY B 1 21 ? -1.845 -26.628 -14.907 1.00 10.29 27 GLY B CA 1
ATOM 703 C C . GLY B 1 21 ? -3.069 -27.484 -14.675 1.00 10.17 27 GLY B C 1
ATOM 704 O O . GLY B 1 21 ? -3.465 -27.740 -13.540 1.00 10.71 27 GLY B O 1
ATOM 705 N N . ALA B 1 22 ? -3.684 -27.918 -15.766 1.00 10.86 28 ALA B N 1
ATOM 706 C CA . ALA B 1 22 ? -4.868 -28.772 -15.692 1.00 11.99 28 ALA B CA 1
ATOM 707 C C . ALA B 1 22 ? -4.538 -30.114 -15.041 1.00 13.60 28 ALA B C 1
ATOM 708 O O . ALA B 1 22 ? -5.349 -30.651 -14.296 1.00 16.06 28 ALA B O 1
ATOM 710 N N . ASP B 1 23 ? -3.344 -30.630 -15.325 1.00 13.97 29 ASP B N 1
ATOM 711 C CA A ASP B 1 23 ? -2.886 -31.887 -14.743 0.50 15.05 29 ASP B CA 1
ATOM 712 C CA B ASP B 1 23 ? -2.849 -31.886 -14.768 0.50 14.95 29 ASP B CA 1
ATOM 713 C C . ASP B 1 23 ? -2.076 -31.623 -13.475 1.00 13.76 29 ASP B C 1
ATOM 714 O O . ASP B 1 23 ? -1.443 -30.576 -13.322 1.00 13.68 29 ASP B O 1
ATOM 723 N N . THR B 1 24 ? -2.110 -32.581 -12.557 1.00 13.38 30 THR B N 1
ATOM 724 C CA . THR B 1 24 ? -1.385 -32.475 -11.299 1.00 12.52 30 THR B CA 1
ATOM 725 C C . THR B 1 24 ? -0.568 -33.741 -11.098 1.00 13.54 30 THR B C 1
ATOM 726 O O . THR B 1 24 ? -1.118 -34.826 -10.907 1.00 15.66 30 THR B O 1
ATOM 730 N N . ARG B 1 25 ? 0.748 -33.590 -11.174 1.00 13.68 31 ARG B N 1
ATOM 731 C CA . ARG B 1 25 ? 1.674 -34.685 -10.901 1.00 14.49 31 ARG B CA 1
ATOM 732 C C . ARG B 1 25 ? 2.861 -34.117 -10.146 1.00 13.53 31 ARG B C 1
ATOM 733 O O . ARG B 1 25 ? 3.068 -32.905 -10.130 1.00 12.37 31 ARG B O 1
ATOM 741 N N . PHE B 1 26 ? 3.628 -34.995 -9.512 1.00 14.18 32 PHE B N 1
ATOM 742 C CA . PHE B 1 26 ? 4.848 -34.598 -8.836 1.00 13.82 32 PHE B CA 1
ATOM 743 C C . PHE B 1 26 ? 5.937 -34.438 -9.879 1.00 13.68 32 PHE B C 1
ATOM 744 O O . PHE B 1 26 ? 6.242 -35.395 -10.590 1.00 17.32 32 PHE B O 1
ATOM 752 N N . HIS B 1 27 ? 6.548 -33.260 -9.975 1.00 11.96 33 HIS B N 1
ATOM 753 C CA . HIS B 1 27 ? 7.630 -33.070 -10.952 1.00 11.58 33 HIS B CA 1
ATOM 754 C C . HIS B 1 27 ? 9.018 -33.105 -10.314 1.00 11.75 33 HIS B C 1
ATOM 755 O O . HIS B 1 27 ? 10.007 -33.283 -11.025 1.00 13.30 33 HIS B O 1
ATOM 762 N N . HIS B 1 28 ? 9.094 -32.931 -8.995 1.00 11.79 34 HIS B N 1
ATOM 763 C CA . HIS B 1 28 ? 10.371 -32.940 -8.310 1.00 11.85 34 HIS B CA 1
ATOM 764 C C . HIS B 1 28 ? 10.183 -33.246 -6.844 1.00 12.15 34 HIS B C 1
ATOM 765 O O . HIS B 1 28 ? 9.266 -32.729 -6.223 1.00 13.08 34 HIS B O 1
ATOM 772 N N . SER B 1 29 ? 11.067 -34.080 -6.307 1.00 12.71 35 SER B N 1
ATOM 773 C CA . SER B 1 29 ? 11.138 -34.343 -4.884 1.00 13.82 35 SER B CA 1
ATOM 774 C C . SER B 1 29 ? 12.525 -33.956 -4.392 1.00 13.59 35 SER B C 1
ATOM 775 O O . SER B 1 29 ? 13.525 -34.547 -4.821 1.00 16.05 35 SER B O 1
ATOM 778 N N . GLU B 1 30 ? 12.593 -32.973 -3.500 1.00 12.98 36 GLU B N 1
ATOM 779 C CA . GLU B 1 30 ? 13.853 -32.561 -2.911 1.00 14.14 36 GLU B CA 1
ATOM 780 C C . GLU B 1 30 ? 13.964 -33.181 -1.532 1.00 14.84 36 GLU B C 1
ATOM 781 O O . GLU B 1 30 ? 13.144 -32.908 -0.657 1.00 14.78 36 GLU B O 1
ATOM 787 N N . LYS B 1 31 ? 14.963 -34.045 -1.352 1.00 16.14 37 LYS B N 1
ATOM 788 C CA . LYS B 1 31 ? 15.212 -34.678 -0.064 1.00 17.18 37 LYS B CA 1
ATOM 789 C C . LYS B 1 31 ? 16.035 -33.744 0.818 1.00 17.21 37 LYS B C 1
ATOM 790 O O . LYS B 1 31 ? 17.057 -33.205 0.381 1.00 18.71 37 LYS B O 1
ATOM 796 N N . LEU B 1 32 ? 15.583 -33.551 2.050 1.00 16.05 38 LEU B N 1
ATOM 797 C CA . LEU B 1 32 ? 16.306 -32.759 3.030 1.00 16.25 38 LEU B CA 1
ATOM 798 C C . LEU B 1 32 ? 16.717 -33.643 4.181 1.00 17.06 38 LEU B C 1
ATOM 799 O O . LEU B 1 32 ? 15.894 -34.359 4.758 1.00 18.75 38 LEU B O 1
ATOM 804 N N . ASP B 1 33 ? 17.982 -33.574 4.543 1.00 16.42 39 ASP B N 1
ATOM 805 C CA . ASP B 1 33 ? 18.400 -34.237 5.759 1.00 17.15 39 ASP B CA 1
ATOM 806 C C . ASP B 1 33 ? 18.314 -33.280 6.930 1.00 15.82 39 ASP B C 1
ATOM 807 O O . ASP B 1 33 ? 18.074 -32.080 6.750 1.00 15.04 39 ASP B O 1
ATOM 812 N N . LYS B 1 34 ? 18.443 -33.822 8.131 1.00 16.05 40 LYS B N 1
ATOM 813 C CA . LYS B 1 34 ? 18.154 -33.077 9.339 1.00 16.06 40 LYS B CA 1
ATOM 814 C C . LYS B 1 34 ? 18.928 -31.768 9.389 1.00 15.89 40 LYS B C 1
ATOM 815 O O . LYS B 1 34 ? 20.147 -31.748 9.201 1.00 16.38 40 LYS B O 1
ATOM 821 N N . GLY B 1 35 ? 18.206 -30.677 9.633 1.00 15.45 41 GLY B N 1
ATOM 822 C CA . GLY B 1 35 ? 18.814 -29.356 9.749 1.00 15.49 41 GLY B CA 1
ATOM 823 C C . GLY B 1 35 ? 18.981 -28.587 8.452 1.00 15.23 41 GLY B C 1
ATOM 824 O O . GLY B 1 35 ? 19.308 -27.403 8.485 1.00 17.91 41 GLY B O 1
ATOM 825 N N . GLU B 1 36 ? 18.786 -29.240 7.307 1.00 13.44 42 GLU B N 1
ATOM 826 C CA . GLU B 1 36 ? 18.850 -28.535 6.030 1.00 13.06 42 GLU B CA 1
ATOM 827 C C . GLU B 1 36 ? 17.598 -27.686 5.838 1.00 12.34 42 GLU B C 1
ATOM 828 O O . GLU B 1 36 ? 16.536 -28.015 6.347 1.00 12.57 42 GLU B O 1
ATOM 834 N N . VAL B 1 37 ? 17.745 -26.600 5.091 1.00 12.14 43 VAL B N 1
ATOM 835 C CA . VAL B 1 37 ? 16.652 -25.671 4.836 1.00 11.55 43 VAL B CA 1
ATOM 836 C C . VAL B 1 37 ? 16.458 -25.516 3.333 1.00 11.21 43 VAL B C 1
ATOM 837 O O . VAL B 1 37 ? 17.419 -25.381 2.578 1.00 12.87 43 VAL B O 1
ATOM 841 N N . LEU B 1 38 ? 15.204 -25.550 2.908 1.00 10.18 44 LEU B N 1
ATOM 842 C CA . LEU B 1 38 ? 14.833 -25.224 1.548 1.00 10.09 44 LEU B CA 1
ATOM 843 C C . LEU B 1 38 ? 13.915 -24.012 1.584 1.00 10.17 44 LEU B C 1
ATOM 844 O O . LEU B 1 38 ? 12.920 -23.992 2.325 1.00 11.30 44 LEU B O 1
ATOM 849 N N . ILE B 1 39 ? 14.279 -23.008 0.795 1.00 9.41 45 ILE B N 1
ATOM 850 C CA A ILE B 1 39 ? 13.471 -21.814 0.618 0.50 8.98 45 ILE B CA 1
ATOM 851 C CA B ILE B 1 39 ? 13.458 -21.815 0.617 0.50 9.04 45 ILE B CA 1
ATOM 852 C C . ILE B 1 39 ? 12.970 -21.859 -0.822 1.00 8.87 45 ILE B C 1
ATOM 853 O O . ILE B 1 39 ? 13.754 -21.707 -1.754 1.00 9.27 45 ILE B O 1
ATOM 862 N N . ALA B 1 40 ? 11.672 -22.105 -0.996 1.00 8.97 46 ALA B N 1
ATOM 863 C CA . ALA B 1 40 ? 11.130 -22.452 -2.304 1.00 8.94 46 ALA B CA 1
ATOM 864 C C . ALA B 1 40 ? 9.965 -21.561 -2.694 1.00 8.99 46 ALA B C 1
ATOM 865 O O . ALA B 1 40 ? 9.022 -21.403 -1.925 1.00 10.17 46 ALA B O 1
ATOM 867 N N . GLN B 1 41 ? 10.035 -20.984 -3.891 1.00 8.74 47 GLN B N 1
ATOM 868 C CA . GLN B 1 41 ? 8.944 -20.178 -4.429 1.00 8.93 47 GLN B CA 1
ATOM 869 C C . GLN B 1 41 ? 7.836 -21.009 -5.063 1.00 8.83 47 GLN B C 1
ATOM 870 O O . GLN B 1 41 ? 8.054 -22.127 -5.506 1.00 9.67 47 GLN B O 1
ATOM 876 N N . PHE B 1 42 ? 6.638 -20.434 -5.104 1.00 8.98 48 PHE B N 1
ATOM 877 C CA . PHE B 1 42 ? 5.655 -20.815 -6.113 1.00 8.91 48 PHE B CA 1
ATOM 878 C C . PHE B 1 42 ? 6.090 -20.188 -7.437 1.00 9.21 48 PHE B C 1
ATOM 879 O O . PHE B 1 42 ? 6.631 -19.086 -7.460 1.00 9.58 48 PHE B O 1
ATOM 887 N N . THR B 1 43 ? 5.879 -20.908 -8.533 1.00 8.88 49 THR B N 1
ATOM 888 C CA . THR B 1 43 ? 6.480 -20.554 -9.808 1.00 8.79 49 THR B CA 1
ATOM 889 C C . THR B 1 43 ? 5.559 -20.914 -10.963 1.00 9.07 49 THR B C 1
ATOM 890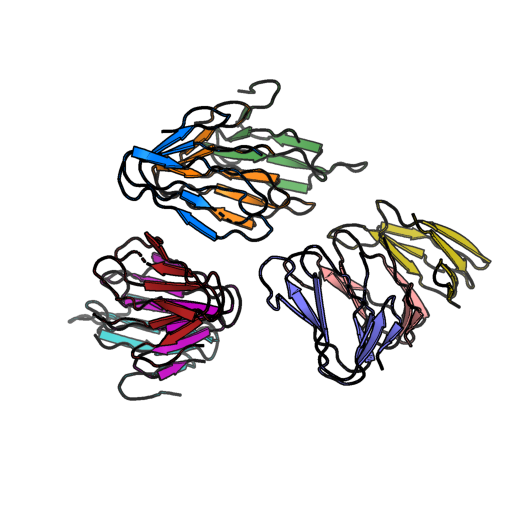 O O . THR B 1 43 ? 4.481 -21.483 -10.771 1.00 9.96 49 THR B O 1
ATOM 894 N N . GLU B 1 44 ? 6.007 -20.615 -12.178 1.00 9.79 50 GLU B N 1
ATOM 895 C CA . GLU B 1 44 ? 5.289 -21.022 -13.374 1.00 10.57 50 GLU B CA 1
ATOM 896 C C . GLU B 1 44 ? 5.012 -22.526 -13.398 1.00 9.78 50 GLU B C 1
ATOM 897 O O . GLU B 1 44 ? 3.988 -22.953 -13.916 1.00 11.34 50 GLU B O 1
ATOM 903 N N . HIS B 1 45 ? 5.920 -23.322 -12.834 1.00 9.32 51 HIS B N 1
ATOM 904 C CA . HIS B 1 45 ? 5.811 -24.779 -12.896 1.00 9.31 51 HIS B CA 1
ATOM 905 C C . HIS B 1 45 ? 5.325 -25.451 -11.615 1.00 9.05 51 HIS B C 1
ATOM 906 O O . HIS B 1 45 ? 4.951 -26.613 -11.662 1.00 10.77 51 HIS B O 1
ATOM 913 N N . THR B 1 46 ? 5.298 -24.715 -10.503 1.00 8.68 52 THR B N 1
ATOM 914 C CA . THR B 1 46 ? 4.951 -25.261 -9.194 1.00 8.36 52 THR B CA 1
ATOM 915 C C . THR B 1 46 ? 3.861 -24.414 -8.546 1.00 8.37 52 THR B C 1
ATOM 916 O O . THR B 1 46 ? 4.106 -23.269 -8.166 1.00 8.78 52 THR B O 1
ATOM 920 N N . SER B 1 47 ? 2.661 -24.984 -8.422 1.00 7.99 53 SER B N 1
ATOM 921 C CA . SER B 1 47 ? 1.527 -24.286 -7.796 1.00 8.27 53 SER B CA 1
ATOM 922 C C . SER B 1 47 ? 1.038 -24.920 -6.493 1.00 8.38 53 SER B C 1
ATOM 923 O O . SER B 1 47 ? 0.087 -24.431 -5.897 1.00 9.66 53 SER B O 1
ATOM 926 N N . ALA B 1 48 ? 1.678 -26.014 -6.075 1.00 8.87 54 ALA B N 1
ATOM 927 C CA . ALA B 1 48 ? 1.422 -26.618 -4.781 1.00 8.94 54 ALA B CA 1
ATOM 928 C C . ALA B 1 48 ? 2.681 -27.353 -4.345 1.00 9.10 54 ALA B C 1
ATOM 929 O O . ALA B 1 48 ? 3.445 -27.845 -5.185 1.00 9.79 54 ALA B O 1
ATOM 931 N N . ILE B 1 49 ? 2.905 -27.383 -3.035 1.00 9.62 55 ILE B N 1
ATOM 932 C CA . ILE B 1 49 ? 4.097 -27.962 -2.437 1.00 9.66 55 ILE B CA 1
ATOM 933 C C . ILE B 1 49 ? 3.659 -28.889 -1.317 1.00 10.21 55 ILE B C 1
ATOM 934 O O . ILE B 1 49 ? 2.913 -28.481 -0.428 1.00 11.11 55 ILE B O 1
ATOM 939 N N . LYS B 1 50 ? 4.110 -30.140 -1.373 1.00 10.35 56 LYS B N 1
ATOM 940 C CA . LYS B 1 50 ? 3.803 -31.139 -0.354 1.00 11.31 56 LYS B CA 1
ATOM 941 C C . LYS B 1 50 ? 5.052 -31.414 0.473 1.00 11.30 56 LYS B C 1
ATOM 942 O O . LYS B 1 50 ? 6.147 -31.539 -0.070 1.00 12.33 56 LYS B O 1
ATOM 948 N N . VAL B 1 51 ? 4.885 -31.511 1.788 1.00 11.22 57 VAL B N 1
ATOM 949 C CA . VAL B 1 51 ? 6.004 -31.808 2.682 1.00 11.88 57 VAL B CA 1
ATOM 950 C C . VAL B 1 51 ? 5.692 -33.063 3.484 1.00 13.27 57 VAL B C 1
ATOM 951 O O . VAL B 1 51 ? 4.660 -33.145 4.147 1.00 13.60 57 VAL B O 1
ATOM 955 N N . ARG B 1 52 ? 6.591 -34.038 3.396 1.00 14.32 58 ARG B N 1
ATOM 956 C CA . ARG B 1 52 ? 6.497 -35.286 4.142 1.00 15.72 58 ARG B CA 1
ATOM 957 C C . ARG B 1 52 ? 7.694 -35.366 5.067 1.00 16.01 58 ARG B C 1
ATOM 958 O O . ARG B 1 52 ? 8.817 -35.073 4.655 1.00 17.61 58 ARG B O 1
ATOM 966 N N . GLY B 1 53 ? 7.456 -35.754 6.314 1.00 16.37 59 GLY B N 1
ATOM 967 C CA . GLY B 1 53 ? 8.511 -35.816 7.324 1.00 16.55 59 GLY B CA 1
ATOM 968 C C . GLY B 1 53 ? 8.413 -34.665 8.300 1.00 17.20 59 GLY B C 1
ATOM 969 O O . GLY B 1 53 ? 7.737 -33.674 8.029 1.00 17.32 59 GLY B O 1
ATOM 970 N N . LYS B 1 54 ? 9.099 -34.798 9.429 1.00 17.07 60 LYS B N 1
ATOM 971 C CA . LYS B 1 54 ? 9.063 -33.796 10.488 1.00 17.63 60 LYS B CA 1
ATOM 972 C C . LYS B 1 54 ? 9.834 -32.557 10.072 1.00 16.61 60 LYS B C 1
ATOM 973 O O . LYS B 1 54 ? 11.023 -32.618 9.799 1.00 15.78 60 LYS B O 1
ATOM 979 N N . ALA B 1 55 ? 9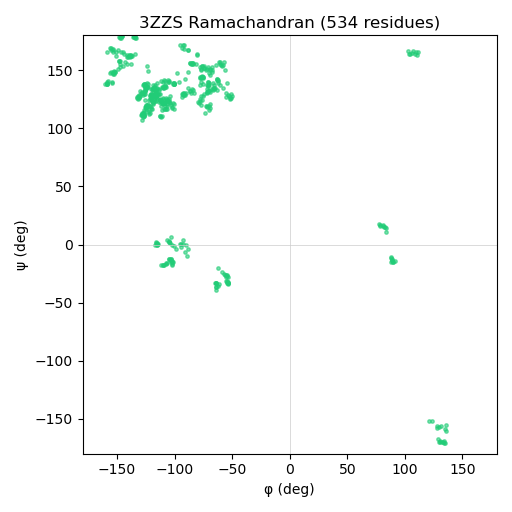.133 -31.432 10.020 1.00 15.82 61 ALA B N 1
ATOM 980 C CA . ALA B 1 55 ? 9.712 -30.198 9.527 1.00 15.41 61 ALA B CA 1
ATOM 981 C C . ALA B 1 55 ? 9.114 -28.982 10.231 1.00 15.52 61 ALA B C 1
ATOM 982 O O . ALA B 1 55 ? 8.026 -29.051 10.805 1.00 18.56 61 ALA B O 1
ATOM 984 N N . TYR B 1 56 ? 9.864 -27.885 10.193 1.00 13.29 62 TYR B N 1
ATOM 985 C CA . TYR B 1 56 ? 9.428 -26.594 10.690 1.00 13.79 62 TYR B CA 1
ATOM 986 C C . TYR B 1 56 ? 9.251 -25.718 9.462 1.00 12.86 62 TYR B C 1
ATOM 987 O O . TYR B 1 56 ? 10.174 -25.585 8.655 1.00 14.14 62 TYR B O 1
ATOM 996 N N . ILE B 1 57 ? 8.064 -25.143 9.301 1.00 12.85 63 ILE B N 1
ATOM 997 C CA . ILE B 1 57 ? 7.711 -24.436 8.078 1.00 12.77 63 ILE B CA 1
ATOM 998 C C . ILE B 1 57 ? 7.254 -23.022 8.393 1.00 13.00 63 ILE B C 1
ATOM 999 O O . ILE B 1 57 ? 6.460 -22.811 9.324 1.00 14.29 63 ILE B O 1
ATOM 1004 N N . GLN B 1 58 ? 7.770 -22.062 7.625 1.00 12.02 64 GLN B N 1
ATOM 1005 C CA . GLN B 1 58 ? 7.298 -20.685 7.669 1.00 12.29 64 GLN B CA 1
ATOM 1006 C C . GLN B 1 58 ? 6.712 -20.300 6.322 1.00 12.16 64 GLN B C 1
ATOM 1007 O O . GLN B 1 58 ? 7.315 -20.543 5.266 1.00 11.60 64 GLN B O 1
ATOM 1013 N N . THR B 1 59 ? 5.540 -19.682 6.377 1.00 12.66 65 THR B N 1
ATOM 1014 C CA . THR B 1 59 ? 4.950 -19.009 5.228 1.00 12.06 65 THR B CA 1
ATOM 1015 C C . THR B 1 59 ? 4.414 -17.647 5.665 1.00 12.89 65 THR B C 1
ATOM 1016 O O . THR B 1 59 ? 4.472 -17.302 6.840 1.00 13.96 65 THR B O 1
ATOM 1020 N N . ARG B 1 60 ? 3.852 -16.902 4.719 1.00 13.77 66 ARG B N 1
ATOM 1021 C CA . ARG B 1 60 ? 3.231 -15.619 5.008 1.00 15.73 66 ARG B CA 1
ATOM 1022 C C . ARG B 1 60 ? 2.093 -15.741 6.028 1.00 16.11 66 ARG B C 1
ATOM 1023 O O . ARG B 1 60 ? 1.764 -14.769 6.702 1.00 18.08 66 ARG B O 1
ATOM 1031 N N . HIS B 1 61 ? 1.499 -16.931 6.143 1.00 16.22 67 HIS B N 1
ATOM 1032 C CA . HIS B 1 61 ? 0.347 -17.122 7.030 1.00 18.12 67 HIS B CA 1
ATOM 1033 C C . HIS B 1 61 ? 0.744 -17.647 8.408 1.00 20.16 67 HIS B C 1
ATOM 1034 O O . HIS B 1 61 ? -0.127 -17.846 9.262 1.00 25.18 67 HIS B O 1
ATOM 1041 N N . GLY B 1 62 ? 2.042 -17.852 8.631 1.00 18.49 68 GLY B N 1
ATOM 1042 C CA . GLY B 1 62 ? 2.557 -18.195 9.954 1.00 19.15 68 GLY B CA 1
ATOM 1043 C C . GLY B 1 62 ? 3.471 -19.403 9.936 1.00 17.05 68 GLY B C 1
ATOM 1044 O O . GLY B 1 62 ? 4.053 -19.745 8.906 1.00 15.28 68 GLY B O 1
ATOM 1045 N N . VAL B 1 63 ? 3.576 -20.046 11.092 1.00 18.05 69 VAL B N 1
ATOM 1046 C CA . VAL B 1 63 ? 4.446 -21.189 11.300 1.00 17.34 69 VAL B CA 1
ATOM 1047 C C . VAL B 1 63 ? 3.635 -22.473 11.373 1.00 17.47 69 VAL B C 1
ATOM 1048 O O . VAL B 1 63 ? 2.548 -22.494 11.960 1.00 19.15 69 VAL B O 1
ATOM 1052 N N . ILE B 1 64 ? 4.163 -23.529 10.765 1.00 18.21 70 ILE B N 1
ATOM 1053 C CA . ILE B 1 64 ? 3.658 -24.884 10.935 1.00 20.94 70 ILE B CA 1
ATOM 1054 C C . ILE B 1 64 ? 4.745 -25.754 11.527 1.00 23.61 70 ILE B C 1
ATOM 1055 O O . ILE B 1 64 ? 5.895 -25.735 11.077 1.00 24.46 70 ILE B O 1
ATOM 1060 N N . GLU B 1 65 ? 4.377 -26.547 12.520 1.00 26.93 71 GLU B N 1
ATOM 1061 C CA . GLU B 1 65 ? 5.304 -27.502 13.090 1.00 28.22 71 GLU B CA 1
ATOM 1062 C C . GLU B 1 65 ? 4.524 -28.703 13.607 1.00 31.87 71 GLU B C 1
ATOM 1063 O O . GLU B 1 65 ? 5.049 -29.808 13.740 1.00 32.46 71 GLU B O 1
ATOM 1070 N N . SER C 1 1 ? -1.065 -15.060 -6.407 1.00 33.21 7 SER C N 1
ATOM 1071 C CA A SER C 1 1 ? -2.309 -15.686 -5.976 0.50 26.75 7 SER C CA 1
ATOM 1072 C CA B SER C 1 1 ? -2.306 -15.697 -5.978 0.50 26.62 7 SER C CA 1
ATOM 1073 C C . SER C 1 1 ? -2.204 -16.194 -4.542 1.00 25.73 7 SER C C 1
ATOM 1074 O O . SER C 1 1 ? -1.175 -16.636 -4.032 1.00 31.56 7 SER C O 1
ATOM 1079 N N . ASP C 1 2 ? -3.359 -16.114 -3.889 1.00 18.82 8 ASP C N 1
ATOM 1080 C CA . ASP C 1 2 ? -3.501 -16.602 -2.519 1.00 18.65 8 ASP C CA 1
ATOM 1081 C C . ASP C 1 2 ? -3.170 -18.096 -2.444 1.00 16.13 8 ASP C C 1
ATOM 1082 O O . ASP C 1 2 ? -3.307 -18.822 -3.426 1.00 14.66 8 ASP C O 1
ATOM 1087 N N . PHE C 1 3 ? -2.750 -18.541 -1.267 1.00 15.02 9 PHE C N 1
ATOM 1088 C CA . PHE C 1 3 ? -2.521 -19.961 -1.003 1.00 13.26 9 PHE C CA 1
ATOM 1089 C C . PHE C 1 3 ? -3.039 -20.334 0.377 1.00 13.16 9 PHE C C 1
ATOM 1090 O O . PHE C 1 3 ? -3.258 -19.468 1.221 1.00 13.89 9 PHE C O 1
ATOM 1098 N N . VAL C 1 4 ? -3.221 -21.638 0.570 1.00 12.04 10 VAL C N 1
ATOM 1099 C CA A VAL C 1 4 ? -3.643 -22.160 1.854 0.50 12.29 10 VAL C CA 1
ATOM 1100 C CA B VAL C 1 4 ? -3.706 -22.249 1.798 0.50 12.62 10 VAL C CA 1
ATOM 1101 C C . VAL C 1 4 ? -2.641 -23.209 2.324 1.00 12.32 10 VAL C C 1
ATOM 1102 O O . VAL C 1 4 ? -1.964 -23.863 1.523 1.00 13.77 10 VAL C O 1
ATOM 1109 N N . VAL C 1 5 ? -2.506 -23.318 3.641 1.00 11.52 11 VAL C N 1
ATOM 1110 C CA . VAL C 1 5 ? -1.616 -24.285 4.272 1.00 12.18 11 VAL C CA 1
ATOM 1111 C C . VAL C 1 5 ? -2.489 -25.299 4.994 1.00 12.53 11 VAL C C 1
ATOM 1112 O O . VAL C 1 5 ? -3.321 -24.924 5.823 1.00 13.84 11 VAL C O 1
ATOM 1116 N N . ILE C 1 6 ? -2.311 -26.578 4.667 1.00 12.19 12 ILE C N 1
ATOM 1117 C CA . ILE C 1 6 ? -3.111 -27.653 5.245 1.00 13.26 12 ILE C CA 1
ATOM 1118 C C . ILE C 1 6 ? -2.187 -28.699 5.857 1.00 13.10 12 ILE C C 1
ATOM 1119 O O . ILE C 1 6 ? -1.363 -29.284 5.146 1.00 12.92 12 ILE C O 1
ATOM 1124 N N . LYS C 1 7 ? -2.304 -28.908 7.168 1.00 13.54 13 LYS C N 1
ATOM 1125 C CA . LYS C 1 7 ? -1.589 -29.977 7.871 1.00 14.00 13 LYS C CA 1
ATOM 1126 C C . LYS C 1 7 ? -2.558 -31.065 8.302 1.00 14.32 13 LYS C C 1
ATOM 1127 O O . LYS C 1 7 ? -3.495 -30.799 9.053 1.00 14.43 13 LYS C O 1
ATOM 1133 N N . ALA C 1 8 ? -2.328 -32.291 7.845 1.00 14.59 14 ALA C N 1
ATOM 1134 C CA . ALA C 1 8 ? -3.151 -33.423 8.252 1.00 16.26 14 ALA C CA 1
ATOM 1135 C C . ALA C 1 8 ? -2.896 -33.773 9.718 1.00 17.95 14 ALA C C 1
ATOM 1136 O O . ALA C 1 8 ? -1.746 -33.870 10.157 1.00 18.16 14 ALA C O 1
ATOM 1138 N N . LEU C 1 9 ? -3.977 -33.965 10.466 1.00 18.96 15 LEU C N 1
ATOM 1139 C CA . LEU C 1 9 ? -3.890 -34.360 11.870 1.00 19.97 15 LEU C CA 1
ATOM 1140 C C . LEU C 1 9 ? -4.252 -35.832 12.067 1.00 20.95 15 LEU C C 1
ATOM 1141 O O . LEU C 1 9 ? -4.273 -36.328 13.195 1.00 23.76 15 LEU C O 1
ATOM 1146 N N . GLU C 1 10 ? -4.533 -36.520 10.964 1.00 20.62 16 GLU C N 1
ATOM 1147 C CA . GLU C 1 10 ? -4.787 -37.952 10.950 1.00 21.84 16 GLU C CA 1
ATOM 1148 C C . GLU C 1 10 ? -4.462 -38.486 9.563 1.00 21.02 16 GLU C C 1
ATOM 1149 O O . GLU C 1 10 ? -4.259 -37.709 8.627 1.00 19.83 16 GLU C O 1
ATOM 1155 N N . ASP C 1 11 ? -4.420 -39.805 9.416 1.00 21.96 17 ASP C N 1
ATOM 1156 C CA . ASP C 1 11 ? -4.186 -40.405 8.107 1.00 21.82 17 ASP C CA 1
ATOM 1157 C C . ASP C 1 11 ? -5.387 -40.217 7.200 1.00 20.98 17 ASP C C 1
ATOM 1158 O O . ASP C 1 11 ? -6.519 -40.082 7.669 1.00 22.15 17 ASP C O 1
ATOM 1163 N N . GLY C 1 12 ? -5.131 -40.191 5.896 1.00 20.19 18 GLY C N 1
ATOM 1164 C CA . GLY C 1 12 ? -6.203 -40.227 4.905 1.00 20.61 18 GLY C CA 1
ATOM 1165 C C . GLY C 1 12 ? -6.941 -38.922 4.669 1.00 19.29 18 GLY C C 1
ATOM 1166 O O . GLY C 1 12 ? -8.030 -38.929 4.094 1.00 20.24 18 GLY C O 1
ATOM 1167 N N . VAL C 1 13 ? -6.367 -37.806 5.114 1.00 16.95 19 VAL C N 1
ATOM 1168 C CA . VAL C 1 13 ? -6.903 -36.487 4.783 1.00 16.55 19 VAL C CA 1
ATOM 1169 C C . VAL C 1 13 ? -6.818 -36.311 3.263 1.00 16.25 19 VAL C C 1
ATOM 1170 O O . VAL C 1 13 ? -5.843 -36.744 2.640 1.00 17.29 19 VAL C O 1
ATOM 1174 N N . ASN C 1 14 ? -7.833 -35.681 2.680 1.00 15.68 20 ASN C N 1
ATOM 1175 C CA A ASN C 1 14 ? -8.004 -35.445 1.252 0.50 15.28 20 ASN C CA 1
ATOM 1176 C CA B ASN C 1 14 ? -7.872 -35.452 1.231 0.50 15.29 20 ASN C CA 1
ATOM 1177 C C . ASN C 1 14 ? -8.102 -33.959 0.921 1.00 14.41 20 ASN C C 1
ATOM 1178 O O . ASN C 1 14 ? -8.968 -33.284 1.476 1.00 15.88 20 ASN C O 1
ATOM 1187 N N . VAL C 1 15 ? -7.164 -33.424 0.137 1.00 13.10 21 VAL C N 1
ATOM 1188 C CA . VAL C 1 15 ? -7.254 -32.046 -0.313 1.00 12.53 21 VAL C CA 1
ATOM 1189 C C . VAL C 1 15 ? -7.632 -32.108 -1.784 1.00 12.78 21 VAL C C 1
ATOM 1190 O O . VAL C 1 15 ? -6.899 -32.680 -2.603 1.00 13.08 21 VAL C O 1
ATOM 1194 N N . ILE C 1 16 ? -8.786 -31.534 -2.109 1.00 12.28 22 ILE C N 1
ATOM 1195 C CA . ILE C 1 16 ? -9.388 -31.707 -3.416 1.00 12.10 22 ILE C CA 1
ATOM 1196 C C . ILE C 1 16 ? -9.466 -30.364 -4.139 1.00 11.27 22 ILE C C 1
ATOM 1197 O O . ILE C 1 16 ? -9.974 -29.385 -3.591 1.00 12.41 22 ILE C O 1
ATOM 1202 N N . GLY C 1 17 ? -8.977 -30.320 -5.374 1.00 10.58 23 GLY C N 1
ATOM 1203 C CA . GLY C 1 17 ? -9.098 -29.126 -6.205 1.00 10.41 23 GLY C CA 1
ATOM 1204 C C . GLY C 1 17 ? -10.342 -29.171 -7.067 1.00 10.05 23 GLY C C 1
ATOM 1205 O O . GLY C 1 17 ? -10.597 -30.173 -7.743 1.00 11.58 23 GLY C O 1
ATOM 1206 N N . LEU C 1 18 ? -11.113 -28.085 -7.040 1.00 10.02 24 LEU C N 1
ATOM 1207 C CA . LEU C 1 18 ? -12.290 -27.905 -7.893 1.00 10.05 24 LEU C CA 1
ATOM 1208 C C . LEU C 1 18 ? -11.944 -26.995 -9.069 1.00 9.75 24 LEU C C 1
ATOM 1209 O O . LEU C 1 18 ? -11.271 -25.973 -8.924 1.00 9.64 24 LEU C O 1
ATOM 1214 N N . THR C 1 19 ? -12.447 -27.364 -10.235 1.00 9.17 25 THR C N 1
ATOM 1215 C CA . THR C 1 19 ? -12.124 -26.683 -11.469 1.00 8.85 25 THR C CA 1
ATOM 1216 C C . THR C 1 19 ? -12.653 -25.249 -11.510 1.00 8.55 25 THR C C 1
ATOM 1217 O O . THR C 1 19 ? -13.785 -24.977 -11.121 1.00 9.91 25 THR C O 1
ATOM 1221 N N . ARG C 1 20 ? -11.816 -24.341 -12.002 1.00 8.78 26 ARG C N 1
ATOM 1222 C CA . ARG C 1 20 ? -12.234 -22.994 -12.345 1.00 8.65 26 ARG C CA 1
ATOM 1223 C C . ARG C 1 20 ? -13.023 -23.002 -13.645 1.00 9.58 26 ARG C C 1
ATOM 1224 O O . ARG C 1 20 ? -12.664 -23.693 -14.595 1.00 11.65 26 ARG C O 1
ATOM 1232 N N . GLY C 1 21 ? -14.104 -22.235 -13.676 1.00 9.48 27 GLY C N 1
ATOM 1233 C CA . GLY C 1 21 ? -14.870 -22.030 -14.893 1.00 9.61 27 GLY C CA 1
ATOM 1234 C C . GLY C 1 21 ? -16.355 -22.246 -14.689 1.00 9.77 27 GLY C C 1
ATOM 1235 O O . GLY C 1 21 ? -16.837 -22.363 -13.561 1.00 10.60 27 GLY C O 1
ATOM 1236 N N . ALA C 1 22 ? -17.088 -22.302 -15.789 1.00 10.17 28 ALA C N 1
ATOM 1237 C CA . ALA C 1 22 ? -18.526 -22.570 -15.735 1.00 11.08 28 ALA C CA 1
ATOM 1238 C C . ALA C 1 22 ? -18.807 -23.973 -15.197 1.00 12.54 28 ALA C C 1
ATOM 1239 O O . ALA C 1 22 ? -19.814 -24.180 -14.524 1.00 15.40 28 ALA C O 1
ATOM 1241 N N . ASP C 1 23 ? -17.917 -24.916 -15.501 1.00 12.59 29 ASP C N 1
ATOM 1242 C CA . ASP C 1 23 ? -17.990 -26.291 -15.003 1.00 13.71 29 ASP C CA 1
ATOM 1243 C C . ASP C 1 23 ? -17.266 -26.401 -13.671 1.00 12.47 29 ASP C C 1
ATOM 1244 O O . ASP C 1 23 ? -16.156 -25.885 -13.519 1.00 13.28 29 ASP C O 1
ATOM 1249 N N . THR C 1 24 ? -17.897 -27.070 -12.705 1.00 11.99 30 THR C N 1
ATOM 1250 C CA . THR C 1 24 ? -17.293 -27.340 -11.409 1.00 11.16 30 THR C CA 1
ATOM 1251 C C . THR C 1 24 ? -17.242 -28.839 -11.184 1.00 11.69 30 THR C C 1
ATOM 1252 O O . THR C 1 24 ? -18.285 -29.483 -11.049 1.00 13.49 30 THR C O 1
ATOM 1256 N N . ARG C 1 25 ? -16.032 -29.383 -11.157 1.00 11.75 31 ARG C N 1
ATOM 1257 C CA . ARG C 1 25 ? -15.820 -30.783 -10.799 1.00 12.53 31 ARG C CA 1
ATOM 1258 C C . ARG C 1 25 ? -14.493 -30.919 -10.081 1.00 11.74 31 ARG C C 1
ATOM 1259 O O . ARG C 1 25 ? -13.670 -30.007 -10.113 1.00 11.67 31 ARG C O 1
ATOM 1267 N N . PHE C 1 26 ? -14.290 -32.063 -9.439 1.00 12.76 32 PHE C N 1
ATOM 1268 C CA . PHE C 1 26 ? -13.007 -32.372 -8.840 1.00 12.89 32 PHE C CA 1
ATOM 1269 C C . PHE C 1 26 ? -12.024 -32.761 -9.931 1.00 13.00 32 PHE C C 1
ATOM 1270 O O . PHE C 1 26 ? -12.316 -33.640 -10.747 1.00 16.29 32 PHE C O 1
ATOM 1278 N N . HIS C 1 27 ? -10.858 -32.125 -9.951 1.00 12.26 33 HIS C N 1
ATOM 1279 C CA . HIS C 1 27 ? -9.819 -32.499 -10.917 1.00 11.78 33 HIS C CA 1
ATOM 1280 C C . HIS C 1 27 ? -8.611 -33.208 -10.292 1.00 11.72 33 HIS C C 1
ATOM 1281 O O . HIS C 1 27 ? -7.835 -33.833 -11.006 1.00 13.35 33 HIS C O 1
ATOM 1288 N N . HIS C 1 28 ? -8.452 -33.100 -8.979 1.00 11.82 34 HIS C N 1
ATOM 1289 C CA . HIS C 1 28 ? -7.338 -33.728 -8.294 1.00 12.03 34 HIS C CA 1
ATOM 1290 C C . HIS C 1 28 ? -7.665 -33.892 -6.824 1.00 12.32 34 HIS C C 1
ATOM 1291 O 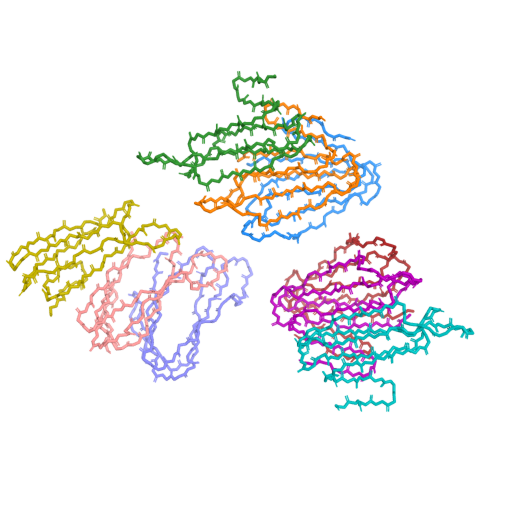O . HIS C 1 28 ? -8.223 -32.987 -6.212 1.00 13.05 34 HIS C O 1
ATOM 1298 N N . SER C 1 29 ? -7.297 -35.043 -6.274 1.00 12.74 35 SER C N 1
ATOM 1299 C CA . SER C 1 29 ? -7.373 -35.291 -4.850 1.00 13.48 35 SER C CA 1
ATOM 1300 C C . SER C 1 29 ? -5.991 -35.693 -4.367 1.00 13.56 35 SER C C 1
ATOM 1301 O O . SER C 1 29 ? -5.418 -36.670 -4.855 1.00 15.65 35 SER C O 1
ATOM 1304 N N . GLU C 1 30 ? -5.449 -34.914 -3.437 1.00 12.93 36 GLU C N 1
ATOM 1305 C CA . GLU C 1 30 ? -4.140 -35.192 -2.862 1.00 13.49 36 GLU C CA 1
ATOM 1306 C C . GLU C 1 30 ? -4.327 -35.757 -1.462 1.00 14.42 36 GLU C C 1
ATOM 1307 O O . GLU C 1 30 ? -4.964 -35.127 -0.616 1.00 14.55 36 GLU C O 1
ATOM 1313 N N . LYS C 1 31 ? -3.784 -36.949 -1.231 1.00 15.49 37 LYS C N 1
ATOM 1314 C CA . LYS C 1 31 ? -3.883 -37.603 0.060 1.00 16.74 37 LYS C CA 1
ATOM 1315 C C . LYS C 1 31 ? -2.754 -37.142 0.971 1.00 16.85 37 LYS C C 1
ATOM 1316 O O . LYS C 1 31 ? -1.587 -37.126 0.562 1.00 19.95 37 LYS C O 1
ATOM 1322 N N . LEU C 1 32 ? -3.113 -36.781 2.201 1.00 16.80 38 LEU C N 1
ATOM 1323 C CA A LEU C 1 32 ? -2.148 -36.431 3.233 0.50 16.73 38 LEU C CA 1
ATOM 1324 C CA B LEU C 1 32 ? -2.157 -36.418 3.237 0.50 16.98 38 LEU C CA 1
ATOM 1325 C C . LEU C 1 32 ? -2.312 -37.391 4.392 1.00 18.05 38 LEU C C 1
ATOM 1326 O O . LEU C 1 32 ? -3.419 -37.586 4.887 1.00 19.52 38 LEU C O 1
ATOM 1335 N N . ASP C 1 33 ? -1.212 -37.983 4.826 1.00 18.36 39 ASP C N 1
ATOM 1336 C CA . ASP C 1 33 ? -1.245 -38.798 6.027 1.00 19.53 39 ASP C CA 1
ATOM 1337 C C . ASP C 1 33 ? -0.826 -37.945 7.217 1.00 19.70 39 ASP C C 1
ATOM 1338 O O . ASP C 1 33 ? -0.412 -36.794 7.056 1.00 17.96 39 ASP C O 1
ATOM 1343 N N . LYS C 1 34 ? -0.963 -38.496 8.418 1.00 19.88 40 LYS C N 1
ATOM 1344 C CA . LYS C 1 34 ? -0.794 -37.710 9.631 1.00 20.49 40 LYS C CA 1
ATOM 1345 C C . LYS C 1 34 ? 0.518 -36.927 9.639 1.00 19.76 40 LYS C C 1
ATOM 1346 O O . LYS C 1 34 ? 1.594 -37.495 9.445 1.00 21.27 40 LYS C O 1
ATOM 1352 N N . GLY C 1 35 ? 0.408 -35.617 9.855 1.00 19.08 41 GLY C N 1
ATOM 1353 C CA . GLY C 1 35 ? 1.568 -34.744 9.961 1.00 19.07 41 GLY C CA 1
ATOM 1354 C C . GLY C 1 35 ? 2.074 -34.160 8.655 1.00 18.27 41 GLY C C 1
ATOM 1355 O O . GLY C 1 35 ? 2.902 -33.248 8.668 1.00 20.21 41 GLY C O 1
ATOM 1356 N N . GLU C 1 36 ? 1.608 -34.688 7.527 1.00 16.79 42 GLU C N 1
ATOM 1357 C CA . GLU C 1 36 ? 2.023 -34.170 6.224 1.00 15.67 42 GLU C CA 1
ATOM 1358 C C . GLU C 1 36 ? 1.342 -32.837 5.933 1.00 14.54 42 GLU C C 1
ATOM 1359 O O . GLU C 1 36 ? 0.254 -32.572 6.431 1.00 14.57 42 GLU C O 1
ATOM 1365 N N . VAL C 1 37 ? 1.991 -32.013 5.116 1.00 13.54 43 VAL C N 1
ATOM 1366 C CA . VAL C 1 37 ? 1.520 -30.658 4.823 1.00 12.60 43 VAL C CA 1
ATOM 1367 C C . VAL C 1 37 ? 1.407 -30.452 3.319 1.00 11.83 43 VAL C C 1
ATOM 1368 O O . VAL C 1 37 ? 2.276 -30.886 2.560 1.00 13.07 43 VAL C O 1
ATOM 1372 N N . LEU C 1 38 ? 0.335 -29.797 2.895 1.00 11.40 44 LEU C N 1
ATOM 1373 C CA . LEU C 1 38 ? 0.211 -29.311 1.533 1.00 11.02 44 LEU C CA 1
ATOM 1374 C C . LEU C 1 38 ? 0.040 -27.796 1.579 1.00 11.06 44 LEU C C 1
ATOM 1375 O O . LEU C 1 38 ? -0.809 -27.291 2.302 1.00 12.30 44 LEU C O 1
ATOM 1380 N N . ILE C 1 39 ? 0.847 -27.088 0.796 1.00 10.56 45 ILE C N 1
ATOM 1381 C CA . ILE C 1 39 ? 0.746 -25.648 0.636 1.00 10.38 45 ILE C CA 1
ATOM 1382 C C . ILE C 1 39 ? 0.295 -25.454 -0.802 1.00 10.21 45 ILE C C 1
ATOM 1383 O O . ILE C 1 39 ? 1.043 -25.739 -1.730 1.00 11.00 45 ILE C O 1
ATOM 1388 N N . ALA C 1 40 ? -0.940 -24.995 -0.983 1.00 10.51 46 ALA C N 1
ATOM 1389 C CA . ALA C 1 40 ? -1.592 -25.021 -2.292 1.00 10.16 46 ALA C CA 1
ATOM 1390 C C . ALA C 1 40 ? -2.167 -23.665 -2.670 1.00 10.15 46 ALA C C 1
ATOM 1391 O O . ALA C 1 40 ? -2.885 -23.034 -1.886 1.00 11.42 46 ALA C O 1
ATOM 1393 N N . GLN C 1 41 ? -1.842 -23.224 -3.881 1.00 9.21 47 GLN C N 1
ATOM 1394 C CA . GLN C 1 41 ? -2.359 -21.971 -4.418 1.00 9.04 47 GLN C CA 1
ATOM 1395 C C . GLN C 1 41 ? -3.725 -22.129 -5.075 1.00 9.12 47 GLN C C 1
ATOM 1396 O O . GLN C 1 41 ? -4.084 -23.209 -5.549 1.00 9.83 47 GLN C O 1
ATOM 1402 N N . PHE C 1 42 ? -4.468 -21.026 -5.125 1.00 9.23 48 PHE C N 1
ATOM 1403 C CA . PHE C 1 42 ? -5.496 -20.856 -6.138 1.00 9.58 48 PHE C CA 1
ATOM 1404 C C . PHE C 1 42 ? -4.789 -20.525 -7.447 1.00 9.44 48 PHE C C 1
ATOM 1405 O O . PHE C 1 42 ? -3.767 -19.839 -7.458 1.00 10.13 48 PHE C O 1
ATOM 1413 N N . THR C 1 43 ? -5.339 -21.018 -8.550 1.00 9.36 49 THR C N 1
ATOM 1414 C CA . THR C 1 43 ? -4.643 -21.021 -9.821 1.00 9.23 49 THR C CA 1
ATOM 1415 C C . THR C 1 43 ? -5.609 -20.875 -10.981 1.00 9.10 49 THR C C 1
ATOM 1416 O O . THR C 1 43 ? -6.823 -20.819 -10.797 1.00 9.92 49 THR C O 1
ATOM 1420 N N . GLU C 1 44 ? -5.073 -20.843 -12.198 1.00 9.80 50 GLU C N 1
ATOM 1421 C CA . GLU C 1 44 ? -5.899 -20.835 -13.395 1.00 10.54 50 GLU C CA 1
ATOM 1422 C C . GLU C 1 44 ? -6.897 -21.999 -13.429 1.00 9.82 50 GLU C C 1
ATOM 1423 O O . GLU C 1 44 ? -8.001 -21.867 -13.953 1.00 11.48 50 GLU C O 1
ATOM 1429 N N . HIS C 1 45 ? -6.511 -23.135 -12.860 1.00 9.30 51 HIS C N 1
ATOM 1430 C CA . HIS C 1 45 ? -7.319 -24.349 -12.935 1.00 9.18 51 HIS C CA 1
ATOM 1431 C C . HIS C 1 45 ? -8.062 -24.694 -11.650 1.00 9.06 51 HIS C C 1
ATOM 1432 O O . HIS C 1 45 ? -8.963 -25.519 -11.693 1.00 11.03 51 HIS C O 1
ATOM 1439 N N . THR C 1 46 ? -7.727 -24.034 -10.540 1.00 8.82 52 THR C N 1
ATOM 1440 C CA . THR C 1 46 ? -8.316 -24.328 -9.229 1.00 8.62 52 THR C CA 1
ATOM 1441 C C . THR C 1 46 ? -8.843 -23.064 -8.577 1.00 8.15 52 THR C C 1
ATOM 1442 O O . THR C 1 46 ? -8.057 -22.182 -8.205 1.00 8.67 52 THR C O 1
ATOM 1446 N N . SER C 1 47 ? -10.167 -22.965 -8.439 1.00 8.43 53 SER C N 1
ATOM 1447 C CA . SER C 1 47 ? -10.791 -21.800 -7.805 1.00 8.58 53 SER C CA 1
ATOM 1448 C C . SER C 1 47 ? -11.537 -22.116 -6.504 1.00 8.70 53 SER C C 1
ATOM 1449 O O . SER C 1 47 ? -12.135 -21.224 -5.905 1.00 9.32 53 SER C O 1
ATOM 1452 N N . ALA C 1 48 ? -11.503 -23.379 -6.086 1.00 8.55 54 ALA C N 1
ATOM 1453 C CA . ALA C 1 48 ? -12.024 -23.792 -4.786 1.00 9.03 54 ALA C CA 1
ATOM 1454 C C . ALA C 1 48 ? -11.282 -25.049 -4.371 1.00 9.21 54 ALA C C 1
ATOM 1455 O O . ALA C 1 48 ? -10.879 -25.841 -5.221 1.00 10.26 54 ALA C O 1
ATOM 1457 N N . ILE C 1 49 ? -11.079 -25.182 -3.063 1.00 9.70 55 ILE C N 1
ATOM 1458 C CA . ILE C 1 49 ? -10.309 -26.263 -2.470 1.00 9.88 55 ILE C CA 1
ATOM 1459 C C . ILE C 1 49 ? -11.139 -26.859 -1.341 1.00 10.38 55 ILE C C 1
ATOM 1460 O O . ILE C 1 49 ? -11.615 -26.139 -0.481 1.00 10.62 55 ILE C O 1
ATOM 1465 N N . LYS C 1 50 ? -11.329 -28.176 -1.368 1.00 10.93 56 LYS C N 1
ATOM 1466 C CA . LYS C 1 50 ? -12.103 -28.881 -0.357 1.00 11.72 56 LYS C CA 1
ATOM 1467 C C . LYS C 1 50 ? -11.162 -29.747 0.476 1.00 12.48 56 LYS C C 1
ATOM 1468 O O . LYS C 1 50 ? -10.288 -30.414 -0.072 1.00 13.52 56 LYS C O 1
ATOM 1474 N N . VAL C 1 51 ? -11.340 -29.731 1.796 1.00 13.14 57 VAL C N 1
ATOM 1475 C CA . VAL C 1 51 ? -10.523 -30.538 2.697 1.00 13.56 57 VAL C CA 1
ATOM 1476 C C . VAL C 1 51 ? -11.435 -31.489 3.461 1.00 14.22 57 VAL C C 1
ATOM 1477 O O . VAL C 1 51 ? -12.384 -31.058 4.121 1.00 14.25 57 VAL C O 1
ATOM 1481 N N . ARG C 1 52 ? -11.137 -32.784 3.355 1.00 15.39 58 ARG C N 1
ATOM 1482 C CA . ARG C 1 52 ? -11.865 -33.830 4.068 1.00 16.93 58 ARG C CA 1
ATOM 1483 C C . ARG C 1 52 ? -10.915 -34.512 5.044 1.00 17.61 58 ARG C C 1
ATOM 1484 O O . ARG C 1 52 ? -9.802 -34.877 4.675 1.00 19.22 58 ARG C O 1
ATOM 1492 N N . GLY C 1 53 ? -11.345 -34.678 6.288 1.00 17.83 59 GLY C N 1
ATOM 1493 C CA . GLY C 1 53 ? -10.501 -35.276 7.319 1.00 18.57 59 GLY C CA 1
ATOM 1494 C C . GLY C 1 53 ? -10.002 -34.222 8.282 1.00 19.37 59 GLY C C 1
ATOM 1495 O O . GLY C 1 53 ? -10.059 -33.025 7.986 1.00 19.92 59 GLY C O 1
ATOM 1496 N N . LYS C 1 54 ? -9.495 -34.671 9.426 1.00 19.79 60 LYS C N 1
ATOM 1497 C CA . LYS C 1 54 ? -9.048 -33.773 10.485 1.00 20.72 60 LYS C CA 1
ATOM 1498 C C . LYS C 1 54 ? -7.762 -33.074 10.077 1.00 19.64 60 LYS C C 1
ATOM 1499 O O . LYS C 1 54 ? -6.747 -33.731 9.840 1.00 20.09 60 LYS C O 1
ATOM 1505 N N . ALA C 1 55 ? -7.814 -31.746 10.015 1.00 18.63 61 ALA C N 1
ATOM 1506 C CA . ALA C 1 55 ? -6.706 -30.944 9.504 1.00 17.51 61 ALA C CA 1
ATOM 1507 C C . ALA C 1 55 ? -6.621 -29.591 10.207 1.00 18.58 61 ALA C C 1
ATOM 1508 O O . ALA C 1 55 ? -7.625 -29.061 10.691 1.00 22.36 61 ALA C O 1
ATOM 1510 N N . TYR C 1 56 ? -5.406 -29.053 10.256 1.00 16.31 62 TYR C N 1
ATOM 1511 C CA . TYR C 1 56 ? -5.133 -27.717 10.744 1.00 16.31 62 TYR C CA 1
ATOM 1512 C C . TYR C 1 56 ? -4.854 -26.868 9.513 1.00 15.72 62 TYR C C 1
ATOM 1513 O O . TYR C 1 56 ? -3.997 -27.229 8.702 1.00 15.67 62 TYR C O 1
ATOM 1522 N N . ILE C 1 57 ? -5.581 -25.762 9.356 1.00 14.68 63 ILE C N 1
ATOM 1523 C CA . ILE C 1 57 ? -5.503 -24.968 8.126 1.00 14.48 63 ILE C CA 1
ATOM 1524 C C . ILE C 1 57 ? -5.181 -23.510 8.427 1.00 14.57 63 ILE C C 1
ATOM 1525 O O . ILE C 1 57 ? -5.748 -22.931 9.363 1.00 15.26 63 ILE C O 1
ATOM 1530 N N . GLN C 1 58 ? -4.260 -22.933 7.648 1.00 13.34 64 GLN C N 1
ATOM 1531 C CA . GLN C 1 58 ? -3.999 -21.498 7.691 1.00 13.47 64 GLN C CA 1
ATOM 1532 C C . GLN C 1 58 ? -4.311 -20.882 6.340 1.00 13.13 64 GLN C C 1
ATOM 1533 O O . GLN C 1 58 ? -3.935 -21.421 5.286 1.00 12.91 64 GLN C O 1
ATOM 1539 N N . THR C 1 59 ? -5.008 -19.756 6.383 1.00 13.38 65 THR C N 1
ATOM 1540 C CA . THR C 1 59 ? -5.184 -18.889 5.220 1.00 13.00 65 THR C CA 1
ATOM 1541 C C . THR C 1 59 ? -4.969 -17.444 5.655 1.00 13.34 65 THR C C 1
ATOM 1542 O O . THR C 1 59 ? -4.753 -17.168 6.831 1.00 14.27 65 THR C O 1
ATOM 1546 N N . ARG C 1 60 ? -5.075 -16.521 4.708 1.00 14.05 66 ARG C N 1
ATOM 1547 C CA . ARG C 1 60 ? -5.009 -15.098 5.012 1.00 15.75 66 ARG C CA 1
ATOM 1548 C C . ARG C 1 60 ? -6.075 -14.658 6.031 1.00 16.31 66 ARG C C 1
ATOM 1549 O O . ARG C 1 60 ? -5.888 -13.665 6.726 1.00 17.95 66 ARG C O 1
ATOM 1557 N N . HIS C 1 61 ? -7.185 -15.391 6.122 1.00 16.70 67 HIS C N 1
ATOM 1558 C CA . HIS C 1 61 ? -8.278 -15.000 7.023 1.00 18.85 67 HIS C CA 1
ATOM 1559 C C . HIS C 1 61 ? -8.184 -15.638 8.402 1.00 21.57 67 HIS C C 1
ATOM 1560 O O . HIS C 1 61 ? -9.035 -15.379 9.261 1.00 26.15 67 HIS C O 1
ATOM 1567 N N . GLY C 1 62 ? -7.152 -16.442 8.622 1.00 20.33 68 GLY C N 1
ATOM 1568 C CA . GLY C 1 62 ? -6.880 -16.997 9.947 1.00 21.11 68 GLY C CA 1
ATOM 1569 C C . GLY C 1 62 ? -6.709 -18.498 9.947 1.00 19.61 68 GLY C C 1
ATOM 1570 O O . GLY C 1 62 ? -6.366 -19.105 8.931 1.00 16.66 68 GLY C O 1
ATOM 1571 N N . VAL C 1 63 ? -6.954 -19.096 11.108 1.00 20.48 69 VAL C N 1
ATOM 1572 C CA . VAL C 1 63 ? -6.731 -20.513 11.313 1.00 19.63 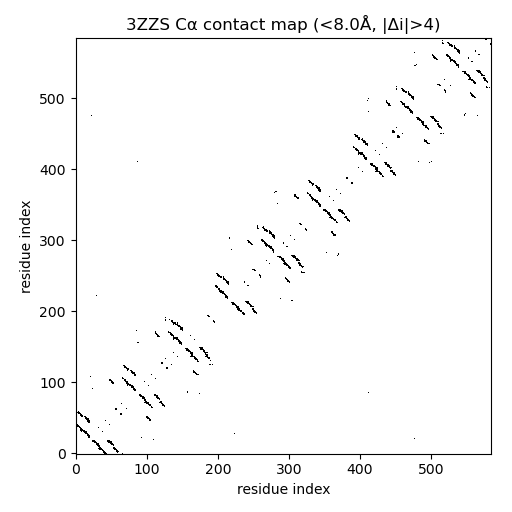69 VAL C CA 1
ATOM 1573 C C . VAL C 1 63 ? -8.051 -21.250 11.424 1.00 19.65 69 VAL C C 1
ATOM 1574 O O . VAL C 1 63 ? -9.007 -20.736 12.017 1.00 20.49 69 VAL C O 1
ATOM 1578 N N . ILE C 1 64 ? -8.096 -22.448 10.853 1.00 19.05 70 ILE C N 1
ATOM 1579 C CA . ILE C 1 64 ? -9.110 -23.443 11.181 1.00 22.82 70 ILE C CA 1
ATOM 1580 C C . ILE C 1 64 ? -8.439 -24.572 11.946 1.00 25.50 70 ILE C C 1
ATOM 1581 O O . ILE C 1 64 ? -7.525 -25.216 11.417 1.00 26.55 70 ILE C O 1
ATOM 1586 N N . GLU C 1 65 ? -8.897 -24.820 13.174 1.00 29.07 71 GLU C N 1
ATOM 1587 C CA . GLU C 1 65 ? -8.317 -25.847 14.051 1.00 30.27 71 GLU C CA 1
ATOM 1588 C C . GLU C 1 65 ? -9.277 -27.020 14.277 0.50 35.67 71 GLU C C 1
ATOM 1589 O O . GLU C 1 65 ? -10.246 -27.240 13.539 0.50 39.60 71 GLU C O 1
ATOM 1596 N N . SER D 1 1 ? 46.676 -42.571 -5.637 1.00 32.39 7 SER D N 1
ATOM 1597 C CA A SER D 1 1 ? 45.249 -42.750 -6.046 0.50 27.26 7 SER D CA 1
ATOM 1598 C CA B SER D 1 1 ? 45.265 -42.770 -6.058 0.50 27.22 7 SER D CA 1
ATOM 1599 C C . SER D 1 1 ? 45.056 -42.328 -7.500 1.00 25.42 7 SER D C 1
ATOM 1600 O O . SER D 1 1 ? 45.769 -41.466 -8.006 1.00 32.24 7 SER D O 1
ATOM 1605 N N . ASP D 1 2 ? 44.094 -42.960 -8.168 1.00 20.97 8 ASP D N 1
ATOM 1606 C CA . ASP D 1 2 ? 43.723 -42.588 -9.531 1.00 20.43 8 ASP D CA 1
ATOM 1607 C C . ASP D 1 2 ? 43.276 -41.135 -9.615 1.00 17.60 8 ASP D C 1
ATOM 1608 O O . ASP D 1 2 ? 42.787 -40.567 -8.639 1.00 15.74 8 ASP D O 1
ATOM 1613 N N . PHE D 1 3 ? 43.441 -40.545 -10.796 1.00 15.66 9 PHE D N 1
ATOM 1614 C CA . PHE D 1 3 ? 42.937 -39.204 -11.069 1.00 14.27 9 PHE D CA 1
ATOM 1615 C C . PHE D 1 3 ? 42.310 -39.134 -12.447 1.00 14.22 9 PHE D C 1
ATOM 1616 O O . PHE D 1 3 ? 42.549 -39.988 -13.301 1.00 14.66 9 PHE D O 1
ATOM 1624 N N . VAL D 1 4 ? 41.528 -38.082 -12.644 1.00 13.21 10 VAL D N 1
ATOM 1625 C CA A VAL D 1 4 ? 40.875 -37.832 -13.917 0.50 13.73 10 VAL D CA 1
ATOM 1626 C CA B VAL D 1 4 ? 40.836 -37.815 -13.899 0.50 14.13 10 VAL D CA 1
ATOM 1627 C C . VAL D 1 4 ? 41.260 -36.443 -14.417 1.00 13.19 10 VAL D C 1
ATOM 1628 O O . VAL D 1 4 ? 41.536 -35.547 -13.625 1.00 13.69 10 VAL D O 1
ATOM 1635 N N . VAL D 1 5 ? 41.317 -36.289 -15.740 1.00 12.06 11 VAL D N 1
ATOM 1636 C CA . VAL D 1 5 ? 41.618 -35.012 -16.376 1.00 12.56 11 VAL D CA 1
ATOM 1637 C C . VAL D 1 5 ? 40.370 -34.563 -17.107 1.00 12.90 11 VAL D C 1
ATOM 1638 O O . VAL D 1 5 ? 39.854 -35.297 -17.954 1.00 14.05 11 VAL D O 1
ATOM 1642 N N . ILE D 1 6 ? 39.879 -33.371 -16.767 1.00 12.69 12 ILE D N 1
ATOM 1643 C CA . ILE D 1 6 ? 38.658 -32.824 -17.347 1.00 13.41 12 ILE D CA 1
ATOM 1644 C C . ILE D 1 6 ? 38.974 -31.483 -17.999 1.00 13.02 12 ILE D C 1
ATOM 1645 O O . ILE D 1 6 ? 39.344 -30.539 -17.310 1.00 13.85 12 ILE D O 1
ATOM 1650 N N . LYS D 1 7 ? 38.843 -31.407 -19.323 1.00 13.32 13 LYS D N 1
ATOM 1651 C CA . LYS D 1 7 ? 38.982 -30.148 -20.054 1.00 14.25 13 LYS D CA 1
ATOM 1652 C C . LYS D 1 7 ? 37.618 -29.663 -20.502 1.00 14.28 13 LYS D C 1
ATOM 1653 O O . LYS D 1 7 ? 36.908 -30.373 -21.215 1.00 15.27 13 LYS D O 1
ATOM 1659 N N . ALA D 1 8 ? 37.266 -28.440 -20.110 1.00 14.83 14 ALA D N 1
ATOM 1660 C CA . ALA D 1 8 ? 35.998 -27.851 -20.504 1.00 16.22 14 ALA D CA 1
ATOM 1661 C C . ALA D 1 8 ? 36.059 -27.423 -21.968 1.00 18.16 14 ALA D C 1
ATOM 1662 O O . ALA D 1 8 ? 37.002 -26.748 -22.392 1.00 19.09 14 ALA D O 1
ATOM 1664 N N . LEU D 1 9 ? 35.054 -27.834 -22.736 1.00 19.32 15 LEU D N 1
ATOM 1665 C CA . LEU D 1 9 ? 34.916 -27.429 -24.135 1.00 20.16 15 LEU D CA 1
ATOM 1666 C C . LEU D 1 9 ? 33.914 -26.276 -24.299 1.00 21.58 15 LEU D C 1
ATOM 1667 O O . LEU D 1 9 ? 33.729 -25.758 -25.407 1.00 23.55 15 LEU D O 1
ATOM 1672 N N . GLU D 1 10 ? 33.277 -25.887 -23.199 1.00 21.55 16 GLU D N 1
ATOM 1673 C CA . GLU D 1 10 ? 32.386 -24.732 -23.142 1.00 22.62 16 GLU D CA 1
ATOM 1674 C C . GLU D 1 10 ? 32.437 -24.128 -21.747 1.00 21.42 16 GLU D C 1
ATOM 1675 O O . GLU D 1 10 ? 32.930 -24.766 -20.812 1.00 20.15 16 GLU D O 1
ATOM 1681 N N . ASP D 1 11 ? 31.895 -22.925 -21.585 1.00 22.48 17 ASP D N 1
ATOM 1682 C CA . ASP D 1 11 ? 31.786 -22.316 -20.260 1.00 22.96 17 ASP D CA 1
ATOM 1683 C C . ASP D 1 11 ? 30.789 -23.075 -19.390 1.00 22.78 17 ASP D C 1
ATOM 1684 O O . ASP D 1 11 ? 29.820 -23.654 -19.894 1.00 25.74 17 ASP D O 1
ATOM 1689 N N . GLY D 1 12 ? 31.042 -23.080 -18.083 1.00 21.88 18 GLY D N 1
ATOM 1690 C CA . GLY D 1 12 ? 30.069 -23.572 -17.111 1.00 21.01 18 GLY D CA 1
ATOM 1691 C C . GLY D 1 12 ? 30.049 -25.076 -16.896 1.00 20.67 18 GLY D C 1
ATOM 1692 O O . GLY D 1 12 ? 29.131 -25.592 -16.255 1.00 22.26 18 GLY D O 1
ATOM 1693 N N . VAL D 1 13 ? 31.040 -25.785 -17.435 1.00 18.37 19 VAL D N 1
ATOM 1694 C CA . VAL D 1 13 ? 31.232 -27.195 -17.101 1.00 17.08 19 VAL D CA 1
ATOM 1695 C C . VAL D 1 13 ? 31.334 -27.305 -15.583 1.00 15.75 19 VAL D C 1
ATOM 1696 O O . VAL D 1 13 ? 31.967 -26.479 -14.943 1.00 17.39 19 VAL D O 1
ATOM 1700 N N . ASN D 1 14 ? 30.699 -28.325 -15.015 1.00 15.02 20 ASN D N 1
ATOM 1701 C CA . ASN D 1 14 ? 30.609 -28.494 -13.574 1.00 15.04 20 ASN D CA 1
ATOM 1702 C C . ASN D 1 14 ? 31.174 -29.854 -13.216 1.00 13.69 20 ASN D C 1
ATOM 1703 O O . ASN D 1 14 ? 30.687 -30.873 -13.712 1.00 14.39 20 ASN D O 1
ATOM 1708 N N . VAL D 1 15 ? 32.207 -29.855 -12.375 1.00 12.19 21 VAL D N 1
ATOM 1709 C CA . VAL D 1 15 ? 32.806 -31.086 -11.857 1.00 11.98 21 VAL D CA 1
ATOM 1710 C C . VAL D 1 15 ? 32.389 -31.215 -10.401 1.00 11.80 21 VAL D C 1
ATOM 1711 O O . VAL D 1 15 ? 32.668 -30.340 -9.587 1.00 12.19 21 VAL D O 1
ATOM 1715 N N . ILE D 1 16 ? 31.707 -32.313 -10.097 1.00 11.51 22 ILE D N 1
ATOM 1716 C CA . ILE D 1 16 ? 31.023 -32.499 -8.839 1.00 11.10 22 ILE D CA 1
ATOM 1717 C C . ILE D 1 16 ? 31.599 -33.705 -8.102 1.00 10.93 22 ILE D C 1
ATOM 1718 O O . ILE D 1 16 ? 31.591 -34.811 -8.625 1.00 11.77 22 ILE D O 1
ATOM 1723 N N . GLY D 1 17 ? 32.080 -33.488 -6.885 1.00 10.50 23 GLY D N 1
ATOM 1724 C CA . GLY D 1 17 ? 32.594 -34.565 -6.049 1.00 10.22 23 GLY D CA 1
ATOM 1725 C C . GLY D 1 17 ? 31.528 -35.147 -5.157 1.00 10.24 23 GLY D C 1
ATOM 1726 O O . GLY D 1 17 ? 30.834 -34.395 -4.454 1.00 11.61 23 GLY D O 1
ATOM 1727 N N . LEU D 1 18 ? 31.400 -36.476 -5.185 1.00 10.19 24 LEU D N 1
ATOM 1728 C CA B LEU D 1 18 ? 30.445 -37.169 -4.327 0.50 10.55 24 LEU D CA 1
ATOM 1729 C CA C LEU D 1 18 ? 30.450 -37.218 -4.349 0.50 10.57 24 LEU D CA 1
ATOM 1730 C C . LEU D 1 18 ? 31.166 -37.807 -3.146 1.00 10.30 24 LEU D C 1
ATOM 1731 O O . LEU D 1 18 ? 32.285 -38.330 -3.276 1.00 10.17 24 LEU D O 1
ATOM 1740 N N . THR D 1 19 ? 30.519 -37.750 -1.989 1.00 10.88 25 THR D N 1
ATOM 1741 C CA . THR D 1 19 ? 31.131 -38.177 -0.741 1.00 10.66 25 THR D CA 1
ATOM 1742 C C . THR D 1 19 ? 31.402 -39.671 -0.693 1.00 10.76 25 THR D C 1
ATOM 1743 O O . THR D 1 19 ? 30.542 -40.488 -1.035 1.00 11.36 25 THR D O 1
ATOM 1747 N N . ARG D 1 20 ? 32.602 -40.016 -0.237 1.00 10.76 26 ARG D N 1
ATOM 1748 C CA . ARG D 1 20 ? 32.905 -41.383 0.165 1.00 10.64 26 ARG D CA 1
ATOM 1749 C C . ARG D 1 20 ? 32.190 -41.725 1.460 1.00 11.81 26 ARG D C 1
ATOM 1750 O O . ARG D 1 20 ? 32.106 -40.902 2.373 1.00 13.68 26 ARG D O 1
ATOM 1758 N N . GLY D 1 21 ? 31.667 -42.943 1.527 1.00 11.65 27 GLY D N 1
ATOM 1759 C CA . GLY D 1 21 ? 31.070 -43.471 2.742 1.00 12.25 27 GLY D CA 1
ATOM 1760 C C . GLY D 1 21 ? 29.690 -44.063 2.518 1.00 12.45 27 GLY D C 1
ATOM 1761 O O . GLY D 1 21 ? 29.252 -44.236 1.385 1.00 11.96 27 GLY D O 1
ATOM 1762 N N . ALA D 1 22 ? 29.002 -44.370 3.608 1.00 13.18 28 ALA D N 1
ATOM 1763 C CA . ALA D 1 22 ? 27.681 -44.974 3.525 1.00 14.17 28 ALA D CA 1
ATOM 1764 C C . ALA D 1 22 ? 26.686 -44.023 2.856 1.00 15.34 28 ALA D C 1
ATOM 1765 O O . ALA D 1 22 ? 25.764 -44.465 2.162 1.00 17.47 28 ALA D O 1
ATOM 1767 N N . ASP D 1 23 ? 26.877 -42.725 3.067 1.00 15.78 29 ASP D N 1
ATOM 1768 C CA A ASP D 1 23 ? 26.014 -41.706 2.490 0.50 16.23 29 ASP D CA 1
ATOM 1769 C CA B ASP D 1 23 ? 26.028 -41.706 2.462 0.50 16.23 29 ASP D CA 1
ATOM 1770 C C . ASP D 1 23 ? 26.661 -41.138 1.196 1.00 14.38 29 ASP D C 1
ATOM 1771 O O . ASP D 1 23 ? 27.877 -41.015 1.055 1.00 14.46 29 ASP D O 1
ATOM 1780 N N . THR D 1 24 ? 25.782 -40.739 0.282 1.00 14.13 30 THR D N 1
ATOM 1781 C CA . THR D 1 24 ? 26.206 -40.157 -0.985 1.00 13.04 30 THR D CA 1
ATOM 1782 C C . THR D 1 24 ? 25.525 -38.807 -1.197 1.00 13.69 30 THR D C 1
ATOM 1783 O O . THR D 1 24 ? 24.311 -38.730 -1.396 1.00 15.55 30 THR D O 1
ATOM 1787 N N . ARG D 1 25 ? 26.329 -37.759 -1.115 1.00 13.00 31 ARG D N 1
ATOM 1788 C CA . ARG D 1 25 ? 25.918 -36.380 -1.337 1.00 13.20 31 ARG D CA 1
ATOM 1789 C C . ARG D 1 25 ? 26.983 -35.681 -2.152 1.00 12.34 31 ARG D C 1
ATOM 1790 O O . ARG D 1 25 ? 28.136 -36.086 -2.119 1.00 12.66 31 ARG D O 1
ATOM 1798 N N . PHE D 1 26 ? 26.631 -34.626 -2.877 1.00 12.09 32 PHE D N 1
ATOM 1799 C CA A PHE D 1 26 ? 27.628 -33.775 -3.495 0.50 12.18 32 PHE D CA 1
ATOM 1800 C CA B PHE D 1 26 ? 27.661 -33.788 -3.492 0.50 12.02 32 PHE D CA 1
ATOM 1801 C C . PHE D 1 26 ? 28.261 -32.917 -2.396 1.00 12.10 32 PHE D C 1
ATOM 1802 O O . PHE D 1 26 ? 27.540 -32.299 -1.606 1.00 14.28 32 PHE D O 1
ATOM 1817 N N . HIS D 1 27 ? 29.588 -32.883 -2.317 1.00 11.35 33 HIS D N 1
ATOM 1818 C CA . HIS D 1 27 ? 30.260 -32.054 -1.301 1.00 11.31 33 HIS D CA 1
ATOM 1819 C C . HIS D 1 27 ? 30.983 -30.852 -1.894 1.00 11.06 33 HIS D C 1
ATOM 1820 O O . HIS D 1 27 ? 31.279 -29.903 -1.173 1.00 12.11 33 HIS D O 1
ATOM 1827 N N . HIS D 1 28 ? 31.246 -30.881 -3.197 1.00 10.54 34 HIS D N 1
ATOM 1828 C CA . HIS D 1 28 ? 31.898 -29.767 -3.868 1.00 10.79 34 HIS D CA 1
ATOM 1829 C C . HIS D 1 28 ? 31.529 -29.736 -5.340 1.00 10.77 34 HIS D C 1
ATOM 1830 O O . HIS D 1 28 ? 31.466 -30.780 -5.984 1.00 11.47 34 HIS D O 1
ATOM 1837 N N . SER D 1 29 ? 31.310 -28.523 -5.852 1.00 10.64 35 SER D N 1
ATOM 1838 C CA . SER D 1 29 ? 31.094 -28.251 -7.255 1.00 11.25 35 SER D CA 1
ATOM 1839 C C . SER D 1 29 ? 32.151 -27.251 -7.727 1.00 11.34 35 SER D C 1
ATOM 1840 O O . SER D 1 29 ? 32.237 -26.137 -7.201 1.00 13.13 35 SER D O 1
ATOM 1843 N N . GLU D 1 30 ? 32.963 -27.665 -8.700 1.00 11.57 36 GLU D N 1
ATOM 1844 C CA . GLU D 1 30 ? 33.976 -26.812 -9.307 1.00 11.91 36 GLU D CA 1
ATOM 1845 C C . GLU D 1 30 ? 33.600 -26.516 -10.753 1.00 12.98 36 GLU D C 1
ATOM 1846 O O . GLU D 1 30 ? 33.510 -27.422 -11.582 1.00 13.47 36 GLU D O 1
ATOM 1852 N N . LYS D 1 31 ? 33.412 -25.233 -11.055 1.00 13.24 37 LYS D N 1
ATOM 1853 C CA . LYS D 1 31 ? 33.064 -24.811 -12.402 1.00 13.69 37 LYS D CA 1
ATOM 1854 C C . LYS D 1 31 ? 34.304 -24.499 -13.238 1.00 14.33 37 LYS D C 1
ATOM 1855 O O . LYS D 1 31 ? 35.293 -23.960 -12.725 1.00 17.41 37 LYS D O 1
ATOM 1861 N N . LEU D 1 32 ? 34.224 -24.856 -14.521 1.00 14.44 38 LEU D N 1
ATOM 1862 C CA A LEU D 1 32 ? 35.274 -24.597 -15.500 0.50 14.73 38 LEU D CA 1
ATOM 1863 C CA B LEU D 1 32 ? 35.278 -24.596 -15.496 0.50 14.98 38 LEU D CA 1
ATOM 1864 C C . LEU D 1 32 ? 34.749 -23.789 -16.671 1.00 15.79 38 LEU D C 1
ATOM 1865 O O . LEU D 1 32 ? 33.713 -24.125 -17.240 1.00 16.98 38 LEU D O 1
ATOM 1874 N N . ASP D 1 33 ? 35.480 -22.737 -17.036 1.00 16.71 39 ASP D N 1
ATOM 1875 C CA . ASP D 1 33 ? 35.228 -22.000 -18.273 1.00 17.97 39 ASP D CA 1
ATOM 1876 C C . ASP D 1 33 ? 35.856 -22.743 -19.437 1.00 17.73 39 ASP D C 1
ATOM 1877 O O . ASP D 1 33 ? 36.711 -23.600 -19.243 1.00 16.83 39 ASP D O 1
ATOM 1882 N N . LYS D 1 34 ? 35.451 -22.388 -20.653 1.00 18.18 40 LYS D N 1
ATOM 1883 C CA . LYS D 1 34 ? 35.972 -23.023 -21.857 1.00 18.81 40 LYS D CA 1
ATOM 1884 C C . LYS D 1 34 ? 37.495 -23.038 -21.855 1.00 18.08 40 LYS D C 1
ATOM 1885 O O . LYS D 1 34 ? 38.140 -22.007 -21.652 1.00 20.28 40 LYS D O 1
ATOM 1891 N N . GLY D 1 35 ? 38.063 -24.215 -22.099 1.00 17.70 41 GLY D N 1
ATOM 1892 C CA . GLY D 1 35 ? 39.510 -24.379 -22.179 1.00 17.87 41 GLY D CA 1
ATOM 1893 C C . GLY D 1 35 ? 40.199 -24.654 -20.853 1.00 17.25 41 GLY D C 1
ATOM 1894 O O . GLY D 1 35 ? 41.352 -25.079 -20.839 1.00 19.15 41 GLY D O 1
ATOM 1895 N N . GLU D 1 36 ? 39.508 -24.424 -19.739 1.00 16.08 42 GLU D N 1
ATOM 1896 C CA . GLU D 1 36 ? 40.094 -24.670 -18.424 1.00 15.40 42 GLU D CA 1
ATOM 1897 C C . GLU D 1 36 ? 40.106 -26.162 -18.134 1.00 14.72 42 GLU D C 1
ATOM 1898 O O . GLU D 1 36 ? 39.288 -26.920 -18.669 1.00 14.96 42 GLU D O 1
ATOM 1904 N N . VAL D 1 37 ? 41.053 -26.569 -17.293 1.00 14.04 43 VAL D N 1
ATOM 1905 C CA . VAL D 1 37 ? 41.277 -27.972 -16.982 1.00 13.03 43 VAL D CA 1
ATOM 1906 C C . VAL D 1 37 ? 41.256 -28.189 -15.472 1.00 12.87 43 VAL D C 1
ATOM 1907 O O . VAL D 1 37 ? 41.805 -27.389 -14.714 1.00 15.08 43 VAL D O 1
ATOM 1911 N N . LEU D 1 38 ? 40.616 -29.273 -15.043 1.00 12.33 44 LEU D N 1
ATOM 1912 C CA . LEU D 1 38 ? 40.716 -29.740 -13.665 1.00 11.98 44 LEU D CA 1
ATOM 1913 C C . LEU D 1 38 ? 41.295 -31.146 -13.687 1.00 11.79 44 LEU D C 1
ATOM 1914 O O . LEU D 1 38 ? 40.797 -32.016 -14.407 1.00 12.59 44 LEU D O 1
ATOM 1919 N N . ILE D 1 39 ? 42.365 -31.337 -12.919 1.00 11.55 45 ILE D N 1
ATOM 1920 C CA A ILE D 1 39 ? 42.969 -32.643 -12.736 0.50 10.93 45 ILE D CA 1
ATOM 1921 C CA B ILE D 1 39 ? 42.966 -32.651 -12.731 0.50 10.96 45 ILE D CA 1
ATOM 1922 C C . ILE D 1 39 ? 42.658 -33.022 -11.298 1.00 10.93 45 ILE D C 1
ATOM 1923 O O . ILE D 1 39 ? 43.153 -32.391 -10.377 1.00 11.87 45 ILE D O 1
ATOM 1932 N N . ALA D 1 40 ? 41.807 -34.029 -11.120 1.00 11.12 46 ALA D N 1
ATOM 1933 C CA . ALA D 1 40 ? 41.236 -34.316 -9.812 1.00 10.49 46 ALA D CA 1
ATOM 1934 C C . ALA D 1 40 ? 41.417 -35.770 -9.420 1.00 10.64 46 ALA D C 1
ATOM 1935 O O . ALA D 1 40 ? 41.108 -36.669 -10.193 1.00 11.94 46 ALA D O 1
ATOM 1937 N N . GLN D 1 41 ? 41.905 -35.988 -8.206 1.00 10.61 47 GLN D N 1
ATOM 1938 C CA . GLN D 1 41 ? 42.055 -37.337 -7.659 1.00 10.30 47 GLN D CA 1
ATOM 1939 C C . GLN D 1 41 ? 40.788 -37.879 -7.016 1.00 10.05 47 GLN D C 1
ATOM 1940 O O . GLN D 1 41 ? 39.937 -37.122 -6.558 1.00 10.82 47 GLN D O 1
ATOM 1946 N N . PHE D 1 42 ? 40.701 -39.206 -6.952 1.00 9.69 48 PHE D N 1
ATOM 1947 C CA . PHE D 1 42 ? 39.877 -39.856 -5.949 1.00 9.56 48 PHE D CA 1
ATOM 1948 C C . PHE D 1 42 ? 40.646 -39.798 -4.633 1.00 9.56 48 PHE D C 1
ATOM 1949 O O . PHE D 1 42 ? 41.869 -39.920 -4.612 1.00 11.22 48 PHE D O 1
ATOM 1957 N N . THR D 1 43 ? 39.923 -39.628 -3.536 1.00 10.00 49 THR D N 1
ATOM 1958 C CA . THR D 1 43 ? 40.504 -39.276 -2.258 1.00 10.03 49 THR D CA 1
ATOM 1959 C C . THR D 1 43 ? 39.728 -39.911 -1.118 1.00 10.26 49 THR D C 1
ATOM 1960 O O . THR D 1 43 ? 38.687 -40.532 -1.324 1.00 10.92 49 THR D O 1
ATOM 1964 N N . GLU D 1 44 ? 40.201 -39.686 0.106 1.00 10.96 50 GLU D N 1
ATOM 1965 C CA . GLU D 1 44 ? 39.470 -40.108 1.294 1.00 12.15 50 GLU D CA 1
ATOM 1966 C C . GLU D 1 44 ? 38.037 -39.573 1.309 1.00 11.54 50 GLU D C 1
ATOM 1967 O O . GLU D 1 44 ? 37.138 -40.222 1.850 1.00 12.33 50 GLU D O 1
ATOM 1973 N N . HIS D 1 45 ? 37.823 -38.390 0.738 1.00 11.14 51 HIS D N 1
ATOM 1974 C CA . HIS D 1 45 ? 36.499 -37.759 0.783 1.00 11.08 51 HIS D CA 1
ATOM 1975 C C . HIS D 1 45 ? 35.673 -37.854 -0.499 1.00 10.59 51 HIS D C 1
ATOM 1976 O O . HIS D 1 45 ? 34.461 -37.640 -0.447 1.00 12.59 51 HIS D O 1
ATOM 1983 N N . THR D 1 46 ? 36.305 -38.211 -1.611 1.00 10.57 52 THR D N 1
ATOM 1984 C CA . THR D 1 46 ? 35.659 -38.260 -2.913 1.00 10.10 52 THR D CA 1
ATOM 1985 C C . THR D 1 46 ? 35.852 -39.626 -3.561 1.00 9.40 52 THR D C 1
ATOM 1986 O O . THR D 1 46 ? 36.970 -39.994 -3.919 1.00 9.49 52 THR D O 1
ATOM 1990 N N . SER D 1 47 ? 34.765 -40.379 -3.704 1.00 9.20 53 SER D N 1
ATOM 1991 C CA . SER D 1 47 ? 34.814 -41.702 -4.336 1.00 9.63 53 SER D CA 1
ATOM 1992 C C . SER D 1 47 ? 34.032 -41.802 -5.655 1.00 9.39 53 SER D C 1
ATOM 1993 O O . SER D 1 47 ? 33.991 -42.868 -6.272 1.00 9.82 53 SER D O 1
ATOM 1996 N N . ALA D 1 48 ? 33.405 -40.705 -6.073 1.00 9.30 54 ALA D N 1
ATOM 1997 C CA . ALA D 1 48 ? 32.786 -40.625 -7.385 1.00 9.31 54 ALA D CA 1
ATOM 1998 C C . ALA D 1 48 ? 32.788 -39.172 -7.814 1.00 9.36 54 ALA D C 1
ATOM 1999 O O . ALA D 1 48 ? 32.731 -38.276 -6.965 1.00 10.29 54 ALA D O 1
ATOM 2001 N N . ILE D 1 49 ? 32.876 -38.953 -9.128 1.00 10.35 55 ILE D N 1
ATOM 2002 C CA . ILE D 1 49 ? 32.969 -37.625 -9.723 1.00 10.38 55 ILE D CA 1
ATOM 2003 C C . ILE D 1 49 ? 31.973 -37.561 -10.861 1.00 10.76 55 ILE D C 1
ATOM 2004 O O . ILE D 1 49 ? 31.983 -38.422 -11.739 1.00 11.48 55 ILE D O 1
ATOM 2009 N N . LYS D 1 50 ? 31.103 -36.554 -10.828 1.00 11.61 56 LYS D N 1
ATOM 2010 C CA . LYS D 1 50 ? 30.116 -36.327 -11.874 1.00 12.12 56 LYS D CA 1
ATOM 2011 C C . LYS D 1 50 ? 30.523 -35.105 -12.679 1.00 11.96 56 LYS D C 1
ATOM 2012 O O . LYS D 1 50 ? 30.935 -34.095 -12.104 1.00 13.02 56 LYS D O 1
ATOM 2018 N N . VAL D 1 51 ? 30.430 -35.202 -14.004 1.00 12.58 57 VAL D N 1
ATOM 2019 C CA . VAL D 1 51 ? 30.755 -34.083 -14.882 1.00 12.27 57 VAL D CA 1
ATOM 2020 C C . VAL D 1 51 ? 29.528 -33.709 -15.713 1.00 13.58 57 VAL D C 1
ATOM 2021 O O . VAL D 1 51 ? 28.931 -34.564 -16.374 1.00 14.37 57 VAL D O 1
ATOM 2025 N N . ARG D 1 52 ? 29.148 -32.434 -15.644 1.00 13.37 58 ARG D N 1
ATOM 2026 C CA . ARG D 1 52 ? 28.055 -31.872 -16.437 1.00 15.00 58 ARG D CA 1
ATOM 2027 C C . ARG D 1 52 ? 28.631 -30.835 -17.381 1.00 15.98 58 ARG D C 1
ATOM 2028 O O . ARG D 1 52 ? 29.523 -30.069 -17.007 1.00 18.05 58 ARG D O 1
ATOM 2036 N N . GLY D 1 53 ? 28.138 -30.821 -18.610 1.00 16.68 59 GLY D N 1
ATOM 2037 C CA . GLY D 1 53 ? 28.627 -29.899 -19.635 1.00 17.70 59 GLY D CA 1
ATOM 2038 C C . GLY D 1 53 ? 29.543 -30.597 -20.620 1.00 18.83 59 GLY D C 1
ATOM 2039 O O . GLY D 1 53 ? 30.005 -31.716 -20.369 1.00 18.98 59 GLY D O 1
ATOM 2040 N N . LYS D 1 54 ? 29.819 -29.919 -21.730 1.00 18.73 60 LYS D N 1
ATOM 2041 C CA . LYS D 1 54 ? 30.662 -30.454 -22.792 1.00 19.87 60 LYS D CA 1
ATOM 2042 C C . LYS D 1 54 ? 32.117 -30.450 -22.358 1.00 18.55 60 LYS D C 1
ATOM 2043 O O . LYS D 1 54 ? 32.713 -29.394 -22.163 1.00 19.56 60 LYS D O 1
ATOM 2049 N N . ALA D 1 55 ? 32.680 -31.638 -22.201 1.00 19.15 61 ALA D N 1
ATOM 2050 C CA . ALA D 1 55 ? 34.051 -31.772 -21.723 1.00 17.71 61 ALA D CA 1
ATOM 2051 C C . ALA D 1 55 ? 34.776 -32.893 -22.452 1.00 18.58 61 ALA D C 1
ATOM 2052 O O . ALA D 1 55 ? 34.163 -33.805 -22.996 1.00 23.19 61 ALA D O 1
ATOM 2054 N N . TYR D 1 56 ? 36.095 -32.781 -22.484 1.00 17.18 62 TYR D N 1
ATOM 2055 C CA . TYR D 1 56 ? 36.975 -33.830 -22.940 1.00 16.68 62 TYR D CA 1
ATOM 2056 C C . TYR D 1 56 ? 37.634 -34.408 -21.696 1.00 15.41 62 TYR D C 1
ATOM 2057 O O . TYR D 1 56 ? 38.245 -33.669 -20.921 1.00 16.14 62 TYR D O 1
ATOM 2066 N N . ILE D 1 57 ? 37.502 -35.718 -21.493 1.00 15.35 63 ILE D N 1
ATOM 2067 C CA . ILE D 1 57 ? 37.949 -36.362 -20.256 1.00 14.70 63 ILE D CA 1
ATOM 2068 C C . ILE D 1 57 ? 38.948 -37.480 -20.546 1.00 14.75 63 ILE D C 1
ATOM 2069 O O . ILE D 1 57 ? 38.758 -38.255 -21.480 1.00 15.91 63 ILE D O 1
ATOM 2074 N N . GLN D 1 58 ? 40.028 -37.522 -19.768 1.00 13.79 64 GLN D N 1
ATOM 2075 C CA . GLN D 1 58 ? 40.977 -38.629 -19.798 1.00 13.66 64 GLN D CA 1
ATOM 2076 C C . GLN D 1 58 ? 41.025 -39.314 -18.440 1.00 13.22 64 GLN D C 1
ATOM 2077 O O . GLN D 1 58 ? 41.092 -38.666 -17.394 1.00 13.40 64 GLN D O 1
ATOM 2083 N N . THR D 1 59 ? 40.980 -40.637 -18.476 1.00 13.73 65 THR D N 1
ATOM 2084 C CA . THR D 1 59 ? 41.223 -41.458 -17.304 1.00 13.64 65 THR D CA 1
ATOM 2085 C C . THR D 1 59 ? 42.132 -42.602 -17.699 1.00 14.56 65 THR D C 1
ATOM 2086 O O . THR D 1 59 ? 42.487 -42.747 -18.866 1.00 15.67 65 THR D O 1
ATOM 2090 N N . ARG D 1 60 ? 42.461 -43.449 -16.730 1.00 14.52 66 ARG D N 1
ATOM 2091 C CA . ARG D 1 60 ? 43.246 -44.646 -17.004 1.00 16.75 66 ARG D CA 1
ATOM 2092 C C . ARG D 1 60 ? 42.596 -45.533 -18.071 1.00 17.57 66 ARG D C 1
ATOM 2093 O O . ARG D 1 60 ? 43.291 -46.269 -18.759 1.00 18.11 66 ARG D O 1
ATOM 2101 N N . HIS D 1 61 ? 41.273 -45.452 -18.215 1.00 18.06 67 HIS D N 1
ATOM 2102 C CA . HIS D 1 61 ? 40.559 -46.285 -19.191 1.00 19.97 67 HIS D CA 1
ATOM 2103 C C . HIS D 1 61 ? 40.453 -45.673 -20.580 1.00 22.30 67 HIS D C 1
ATOM 2104 O O . HIS D 1 61 ? 39.942 -46.318 -21.501 1.00 27.03 67 HIS D O 1
ATOM 2111 N N . GLY D 1 62 ? 40.929 -44.446 -20.736 1.00 20.77 68 GLY D N 1
ATOM 2112 C CA . GLY D 1 62 ? 40.971 -43.808 -22.045 1.00 21.44 68 GLY D CA 1
ATOM 2113 C C . GLY D 1 62 ? 40.231 -42.490 -22.047 1.00 19.95 68 GLY D C 1
ATOM 2114 O O . GLY D 1 62 ? 40.120 -41.825 -21.023 1.00 16.76 68 GLY D O 1
ATOM 2115 N N . VAL D 1 63 ? 39.713 -42.130 -23.216 1.00 20.39 69 VAL D N 1
ATOM 2116 C CA . VAL D 1 63 ? 39.144 -40.817 -23.465 1.00 19.89 69 VAL D CA 1
ATOM 2117 C C . VAL D 1 63 ? 37.632 -40.888 -23.505 1.00 20.05 69 VAL D C 1
ATOM 2118 O O . VAL D 1 63 ? 37.070 -41.845 -24.045 1.00 20.58 69 VAL D O 1
ATOM 2122 N N . ILE D 1 64 ? 36.988 -39.878 -22.927 1.00 19.86 70 ILE D N 1
ATOM 2123 C CA . ILE D 1 64 ? 35.572 -39.617 -23.128 1.00 23.70 70 ILE D CA 1
ATOM 2124 C C . ILE D 1 64 ? 35.407 -38.259 -23.757 1.00 25.76 70 ILE D C 1
ATOM 2125 O O . ILE D 1 64 ? 36.059 -37.288 -23.363 1.00 26.98 70 ILE D O 1
ATOM 2130 N N . GLU D 1 65 ? 34.515 -38.186 -24.728 1.00 30.28 71 GLU D N 1
ATOM 2131 C CA . GLU D 1 65 ? 34.126 -36.907 -25.287 1.00 31.16 71 GLU D CA 1
ATOM 2132 C C . GLU D 1 65 ? 32.672 -36.990 -25.724 1.00 33.86 71 GLU D C 1
ATOM 2133 O O . GLU D 1 65 ? 32.015 -35.973 -25.931 1.00 36.45 71 GLU D O 1
ATOM 2140 N N . SER E 1 1 ? 41.292 -48.340 -5.539 1.00 33.90 7 SER E N 1
ATOM 2141 C CA . SER E 1 1 ? 40.278 -49.305 -6.052 1.00 28.32 7 SER E CA 1
ATOM 2142 C C . SER E 1 1 ? 39.956 -49.047 -7.523 1.00 25.99 7 SER E C 1
ATOM 2143 O O . SER E 1 1 ? 40.173 -47.944 -8.024 1.00 31.83 7 SER E O 1
ATOM 2146 N N . ASP E 1 2 ? 39.420 -50.064 -8.196 1.00 20.87 8 ASP E N 1
ATOM 2147 C CA . ASP E 1 2 ? 38.943 -49.937 -9.575 1.00 20.07 8 ASP E CA 1
ATOM 2148 C C . ASP E 1 2 ? 37.844 -48.898 -9.662 1.00 16.99 8 ASP E C 1
ATOM 2149 O O . ASP E 1 2 ? 37.147 -48.634 -8.680 1.00 14.80 8 ASP E O 1
ATOM 2154 N N . PHE E 1 3 ? 37.681 -48.318 -10.845 1.00 15.49 9 PHE E N 1
ATOM 2155 C CA . PHE E 1 3 ? 36.565 -47.419 -11.108 1.00 13.66 9 PHE E CA 1
ATOM 2156 C C . PHE E 1 3 ? 35.970 -47.686 -12.483 1.00 13.24 9 PHE E C 1
ATOM 2157 O O . PHE E 1 3 ? 36.597 -48.319 -13.343 1.00 13.55 9 PHE E O 1
ATOM 2165 N N . VAL E 1 4 ? 34.754 -47.187 -12.661 1.00 12.92 10 VAL E N 1
ATOM 2166 C CA A VAL E 1 4 ? 34.086 -47.283 -13.943 0.50 12.97 10 VAL E CA 1
ATOM 2167 C CA B VAL E 1 4 ? 33.962 -47.293 -13.881 0.50 13.34 10 VAL E CA 1
ATOM 2168 C C . VAL E 1 4 ? 33.686 -45.888 -14.425 1.00 12.69 10 VAL E C 1
ATOM 2169 O O . VAL E 1 4 ? 33.480 -44.964 -13.640 1.00 14.38 10 VAL E O 1
ATOM 2176 N N . VAL E 1 5 ? 33.651 -45.728 -15.745 1.00 12.03 11 VAL E N 1
ATOM 2177 C CA . VAL E 1 5 ? 33.258 -44.475 -16.381 1.00 12.41 11 VAL E CA 1
ATOM 2178 C C . VAL E 1 5 ? 31.943 -44.724 -17.099 1.00 12.48 11 VAL E C 1
ATOM 2179 O O . VAL E 1 5 ? 31.851 -45.638 -17.911 1.00 13.95 11 VAL E O 1
ATOM 2183 N N . ILE E 1 6 ? 30.927 -43.923 -16.793 1.00 12.61 12 ILE E N 1
ATOM 2184 C CA . ILE E 1 6 ? 29.600 -44.072 -17.400 1.00 13.36 12 ILE E CA 1
ATOM 2185 C C . ILE E 1 6 ? 29.194 -42.752 -18.039 1.00 13.34 12 ILE E C 1
ATOM 2186 O O . ILE E 1 6 ? 29.086 -41.743 -17.349 1.00 14.53 12 ILE E O 1
ATOM 2191 N N . LYS E 1 7 ? 28.973 -42.750 -19.353 1.00 14.38 13 LYS E N 1
ATOM 2192 C CA . LYS E 1 7 ? 28.438 -41.581 -20.050 1.00 14.66 13 LYS E CA 1
ATOM 2193 C C . LYS E 1 7 ? 27.017 -41.865 -20.505 1.00 15.31 13 LYS E C 1
ATOM 2194 O O . LYS E 1 7 ? 26.782 -42.812 -21.252 1.00 15.96 13 LYS E O 1
ATOM 2200 N N . ALA E 1 8 ? 26.073 -41.045 -20.055 1.00 15.88 14 ALA E N 1
ATOM 2201 C CA . ALA E 1 8 ? 24.680 -41.176 -20.474 1.00 16.68 14 ALA E CA 1
ATOM 2202 C C . ALA E 1 8 ? 24.515 -40.782 -21.945 1.00 18.56 14 ALA E C 1
ATOM 2203 O O . ALA E 1 8 ? 24.997 -39.737 -22.369 1.00 19.35 14 ALA E O 1
ATOM 2205 N N . LEU E 1 9 ? 23.841 -41.634 -22.714 1.00 19.07 15 LEU E N 1
ATOM 2206 C CA . LEU E 1 9 ? 23.548 -41.359 -24.121 1.00 20.36 15 LEU E CA 1
ATOM 2207 C C . LEU E 1 9 ? 22.101 -40.919 -24.315 1.00 21.28 15 LEU E C 1
ATOM 2208 O O . LEU E 1 9 ? 21.673 -40.631 -25.439 1.00 24.40 15 LEU E O 1
ATOM 2213 N N . GLU E 1 10 ? 21.355 -40.865 -23.218 1.00 21.46 16 GLU E N 1
ATOM 2214 C CA . GLU E 1 10 ? 19.990 -40.359 -23.214 1.00 22.88 16 GLU E CA 1
ATOM 2215 C C . GLU E 1 10 ? 19.677 -39.833 -21.825 1.00 21.73 16 GLU E C 1
ATOM 2216 O O . GLU E 1 10 ? 20.421 -40.091 -20.883 1.00 21.45 16 GLU E O 1
ATOM 2222 N N . ASP E 1 11 ? 18.568 -39.122 -21.686 1.00 22.13 17 ASP E N 1
ATOM 2223 C CA . ASP E 1 11 ? 18.122 -38.681 -20.371 1.00 22.86 17 ASP E CA 1
ATOM 2224 C C . ASP E 1 11 ? 17.654 -39.851 -19.508 1.00 23.01 17 ASP E C 1
ATOM 2225 O O . ASP E 1 11 ? 17.182 -40.870 -20.016 1.00 24.66 17 ASP E O 1
ATOM 2230 N N . GLY E 1 12 ? 17.804 -39.692 -18.196 1.00 22.26 18 GLY E N 1
ATOM 2231 C CA . GLY E 1 12 ? 17.217 -40.610 -17.225 1.00 22.37 18 GLY E CA 1
ATOM 2232 C C . GLY E 1 12 ? 18.010 -41.873 -16.967 1.00 21.01 18 GLY E C 1
ATOM 2233 O O . GLY E 1 12 ? 17.483 -42.824 -16.391 1.00 21.83 18 GLY E O 1
ATOM 2234 N N . VAL E 1 13 ? 19.276 -41.894 -17.383 1.00 19.46 19 VAL E N 1
ATOM 2235 C CA . VAL E 1 13 ? 20.153 -43.014 -17.054 1.00 18.59 19 VAL E CA 1
ATOM 2236 C C . VAL E 1 13 ? 20.303 -43.066 -15.537 1.00 18.07 19 VAL E C 1
ATOM 2237 O O . VAL E 1 13 ? 20.365 -42.028 -14.882 1.00 19.03 19 VAL E O 1
ATOM 2241 N N . ASN E 1 14 ? 20.307 -44.280 -14.993 1.00 17.57 20 ASN E N 1
ATOM 2242 C CA A ASN E 1 14 ? 20.401 -44.523 -13.566 0.50 17.73 20 ASN E CA 1
ATOM 2243 C CA B ASN E 1 14 ? 20.435 -44.484 -13.549 0.50 17.77 20 ASN E CA 1
ATOM 2244 C C . ASN E 1 14 ? 21.641 -45.355 -13.253 1.00 16.53 20 ASN E C 1
ATOM 2245 O O . ASN E 1 14 ? 21.766 -46.468 -13.773 1.00 17.13 20 ASN E O 1
ATOM 2254 N N . VAL E 1 15 ? 22.544 -44.823 -12.423 1.00 14.74 21 VAL E N 1
ATOM 2255 C CA . VAL E 1 15 ? 23.707 -45.566 -11.923 1.00 14.27 21 VAL E CA 1
ATOM 2256 C C . VAL E 1 15 ? 23.440 -45.868 -10.452 1.00 14.60 21 VAL E C 1
ATOM 2257 O O . VAL E 1 15 ? 23.315 -44.954 -9.636 1.00 15.80 21 VAL E O 1
ATOM 2261 N N . ILE E 1 16 ? 23.348 -47.153 -10.128 1.00 14.60 22 ILE E N 1
ATOM 2262 C CA . ILE E 1 16 ? 22.883 -47.598 -8.827 1.00 14.02 22 ILE E CA 1
ATOM 2263 C C . ILE E 1 16 ? 23.992 -48.331 -8.080 1.00 13.27 22 ILE E C 1
ATOM 2264 O O . ILE E 1 16 ? 24.591 -49.268 -8.604 1.00 13.34 22 ILE E O 1
ATOM 2269 N N . GLY E 1 17 ? 24.257 -47.897 -6.850 1.00 12.48 23 GLY E N 1
ATOM 2270 C CA . GLY E 1 17 ? 25.247 -48.549 -5.991 1.00 11.97 23 GLY E CA 1
ATOM 2271 C C . GLY E 1 17 ? 24.609 -49.620 -5.134 1.00 12.34 23 GLY E C 1
ATOM 2272 O O . GLY E 1 17 ? 23.607 -49.354 -4.465 1.00 13.26 23 GLY E O 1
ATOM 2273 N N . LEU E 1 18 ? 25.187 -50.823 -5.155 1.00 12.15 24 LEU E N 1
ATOM 2274 C CA . LEU E 1 18 ? 24.743 -51.931 -4.304 1.00 12.75 24 LEU E CA 1
ATOM 2275 C C . LEU E 1 18 ? 25.673 -52.066 -3.101 1.00 12.58 24 LEU E C 1
ATOM 2276 O O . LEU E 1 18 ? 26.896 -51.975 -3.240 1.00 12.23 24 LEU E O 1
ATOM 2281 N N . THR E 1 19 ? 25.085 -52.307 -1.931 1.00 12.40 25 THR E N 1
ATOM 2282 C CA . THR E 1 19 ? 25.839 -52.375 -0.688 1.00 12.80 25 THR E CA 1
ATOM 2283 C C . THR E 1 19 ? 26.826 -53.548 -0.650 1.00 12.53 25 THR E C 1
ATOM 2284 O O . THR E 1 19 ? 26.484 -54.677 -1.010 1.00 12.71 25 THR E O 1
ATOM 2288 N N . ARG E 1 20 ? 28.046 -53.254 -0.201 1.00 12.26 26 ARG E N 1
ATOM 2289 C CA . ARG E 1 20 ? 29.006 -54.283 0.186 1.00 11.81 26 ARG E CA 1
ATOM 2290 C C . ARG E 1 20 ? 28.558 -54.946 1.475 1.00 12.67 26 ARG E C 1
ATOM 2291 O O . ARG E 1 20 ? 28.069 -54.268 2.383 1.00 14.87 26 ARG E O 1
ATOM 2299 N N . GLY E 1 21 ? 28.722 -56.263 1.555 1.00 12.42 27 GLY E N 1
ATOM 2300 C CA . GLY E 1 21 ? 28.451 -57.003 2.780 1.00 13.30 27 GLY E CA 1
ATOM 2301 C C . GLY E 1 21 ? 27.571 -58.216 2.566 1.00 13.11 27 GLY E C 1
ATOM 2302 O O . GLY E 1 21 ? 27.282 -58.609 1.434 1.00 13.21 27 GLY E O 1
ATOM 2303 N N . ALA E 1 22 ? 27.130 -58.805 3.667 1.00 13.68 28 ALA E N 1
ATOM 2304 C CA . ALA E 1 22 ? 26.271 -59.979 3.607 1.00 14.55 28 ALA E CA 1
ATOM 2305 C C . ALA E 1 22 ? 24.937 -59.652 2.947 1.00 15.64 28 ALA E C 1
ATOM 2306 O O . ALA E 1 22 ? 24.347 -60.498 2.253 1.00 17.51 28 ALA E O 1
ATOM 2308 N N . ASP E 1 23 ? 24.476 -58.422 3.158 1.00 16.27 29 ASP E N 1
ATOM 2309 C CA . ASP E 1 23 ? 23.226 -57.947 2.581 1.00 17.54 29 ASP E CA 1
ATOM 2310 C C . ASP E 1 23 ? 23.487 -57.138 1.312 1.00 16.04 29 ASP E C 1
ATOM 2311 O O . ASP E 1 23 ? 24.507 -56.456 1.188 1.00 15.33 29 ASP E O 1
ATOM 2316 N N . THR E 1 24 ? 22.545 -57.220 0.382 1.00 16.09 30 THR E N 1
ATOM 2317 C CA . THR E 1 24 ? 22.628 -56.521 -0.885 1.00 15.38 30 THR E CA 1
ATOM 2318 C C . THR E 1 24 ? 21.352 -55.713 -1.107 1.00 16.43 30 THR E C 1
ATOM 2319 O O . THR E 1 24 ? 20.266 -56.268 -1.310 1.00 18.49 30 THR E O 1
ATOM 2323 N N . ARG E 1 25 ? 21.496 -54.398 -1.031 1.00 16.36 31 ARG E N 1
ATOM 2324 C CA . ARG E 1 25 ? 20.419 -53.474 -1.349 1.00 17.60 31 ARG E CA 1
ATOM 2325 C C . ARG E 1 25 ? 20.983 -52.276 -2.089 1.00 16.61 31 ARG E C 1
ATOM 2326 O O . ARG E 1 25 ? 22.184 -52.023 -2.047 1.00 15.37 31 ARG E O 1
ATOM 2334 N N . PHE E 1 26 ? 20.111 -51.546 -2.774 1.00 16.89 32 PHE E N 1
ATOM 2335 C CA . PHE E 1 26 ? 20.501 -50.307 -3.425 1.00 16.47 32 PHE E CA 1
ATOM 2336 C C . PHE E 1 26 ? 20.643 -49.227 -2.363 1.00 16.28 32 PHE E C 1
ATOM 2337 O O . PHE E 1 26 ? 19.693 -48.975 -1.614 1.00 19.86 32 PHE E O 1
ATOM 2345 N N . HIS E 1 27 ? 21.804 -48.582 -2.284 1.00 14.52 33 HIS E N 1
ATOM 2346 C CA . HIS E 1 27 ? 21.987 -47.501 -1.301 1.00 14.33 33 HIS E CA 1
ATOM 2347 C C . HIS E 1 27 ? 21.996 -46.114 -1.935 1.00 14.38 33 HIS E C 1
ATOM 2348 O O . HIS E 1 27 ? 21.840 -45.119 -1.227 1.00 15.11 33 HIS E O 1
ATOM 2355 N N . HIS E 1 28 ? 22.172 -46.037 -3.251 1.00 14.24 34 HIS E N 1
ATOM 2356 C CA . HIS E 1 28 ? 22.161 -44.752 -3.942 1.00 14.25 34 HIS E CA 1
ATOM 2357 C C . HIS E 1 28 ? 21.868 -44.938 -5.413 1.00 14.57 34 HIS E C 1
ATOM 2358 O O . HIS E 1 28 ? 22.388 -45.857 -6.043 1.00 15.14 34 HIS E O 1
ATOM 2365 N N . SER E 1 29 ? 21.041 -44.050 -5.945 1.00 14.96 35 SER E N 1
ATOM 2366 C CA . SER E 1 29 ? 20.784 -43.974 -7.368 1.00 16.15 35 SER E CA 1
ATOM 2367 C C . SER E 1 29 ? 21.177 -42.592 -7.867 1.00 15.74 35 SER E C 1
ATOM 2368 O O . SER E 1 29 ? 20.618 -41.586 -7.429 1.00 18.21 35 SER E O 1
ATOM 2371 N N . GLU E 1 30 ? 22.144 -42.548 -8.779 1.00 15.54 36 GLU E N 1
ATOM 2372 C CA . GLU E 1 30 ? 22.549 -41.303 -9.417 1.00 15.96 36 GLU E CA 1
ATOM 2373 C C . GLU E 1 30 ? 21.946 -41.232 -10.806 1.00 16.66 36 GLU E C 1
ATOM 2374 O O . GLU E 1 30 ? 22.244 -42.072 -11.657 1.00 16.96 36 GLU E O 1
ATOM 2380 N N . LYS E 1 31 ? 21.099 -40.228 -11.031 1.00 18.62 37 LYS E N 1
ATOM 2381 C CA . LYS E 1 31 ? 20.492 -40.006 -12.335 1.00 19.85 37 LYS E CA 1
ATOM 2382 C C . LYS E 1 31 ? 21.422 -39.183 -13.210 1.00 19.32 37 LYS E C 1
ATOM 2383 O O . LYS E 1 31 ? 21.987 -38.182 -12.758 1.00 22.59 37 LYS E O 1
ATOM 2389 N N . LEU E 1 32 ? 21.587 -39.613 -14.456 1.00 19.22 38 LEU E N 1
ATOM 2390 C CA . LEU E 1 32 ? 22.391 -38.897 -15.428 1.00 19.21 38 LEU E CA 1
ATOM 2391 C C . LEU E 1 32 ? 21.531 -38.512 -16.615 1.00 20.20 38 LEU E C 1
ATOM 2392 O O . LEU E 1 32 ? 20.829 -39.347 -17.191 1.00 21.56 38 LEU E O 1
ATOM 2397 N N . ASP E 1 33 ? 21.598 -37.243 -16.989 1.00 20.08 39 ASP E N 1
ATOM 2398 C CA . ASP E 1 33 ? 20.969 -36.789 -18.218 1.00 21.31 39 ASP E CA 1
ATOM 2399 C C . ASP E 1 33 ? 21.943 -36.930 -19.385 1.00 19.50 39 ASP E C 1
ATOM 2400 O O . ASP E 1 33 ? 23.133 -37.177 -19.194 1.00 18.22 39 ASP E O 1
ATOM 2405 N N . LYS E 1 34 ? 21.419 -36.795 -20.597 1.00 19.51 40 LYS E N 1
ATOM 2406 C CA . LYS E 1 34 ? 22.193 -37.050 -21.802 1.00 20.16 40 LYS E CA 1
ATOM 2407 C C . LYS E 1 34 ? 23.502 -36.270 -21.806 1.00 19.36 40 LYS E C 1
ATOM 2408 O O . LYS E 1 34 ? 23.507 -35.059 -21.603 1.00 20.36 40 LYS E O 1
ATOM 2414 N N . GLY E 1 35 ? 24.607 -36.984 -22.022 1.00 19.03 41 GLY E N 1
ATOM 2415 C CA . GLY E 1 35 ? 25.934 -36.372 -22.103 1.00 18.19 41 GLY E CA 1
ATOM 2416 C C . GLY E 1 35 ? 26.682 -36.253 -20.787 1.00 18.17 41 GLY E C 1
ATOM 2417 O O . GLY E 1 35 ? 27.888 -36.000 -20.794 1.00 19.36 41 GLY E O 1
ATOM 2418 N N . GLU E 1 36 ? 25.983 -36.414 -19.661 1.00 16.90 42 GLU E N 1
ATOM 2419 C CA . GLU E 1 36 ? 26.625 -36.369 -18.345 1.00 15.27 42 GLU E CA 1
ATOM 2420 C C . GLU E 1 36 ? 27.457 -37.625 -18.105 1.00 14.66 42 GLU E C 1
ATOM 2421 O O . GLU E 1 36 ? 27.148 -38.700 -18.623 1.00 14.87 42 GLU E O 1
ATOM 2427 N N . VAL E 1 37 ? 28.519 -37.466 -17.318 1.00 13.73 43 VAL E N 1
ATOM 2428 C CA . VAL E 1 37 ? 29.457 -38.545 -17.047 1.00 12.95 43 VAL E CA 1
ATOM 2429 C C . VAL E 1 37 ? 29.568 -38.751 -15.544 1.00 12.44 43 VAL E C 1
ATOM 2430 O O . VAL E 1 37 ? 29.644 -37.784 -14.782 1.00 13.70 43 VAL E O 1
ATOM 2434 N N . LEU E 1 38 ? 29.542 -40.007 -15.115 1.00 11.57 44 LEU E N 1
ATOM 2435 C CA . LEU E 1 38 ? 29.874 -40.362 -13.743 1.00 11.54 44 LEU E CA 1
ATOM 2436 C C . LEU E 1 38 ? 31.089 -41.271 -13.763 1.00 11.27 44 LEU E C 1
ATOM 2437 O O . LEU E 1 38 ? 31.114 -42.256 -14.496 1.00 12.61 44 LEU E O 1
ATOM 2442 N N . ILE E 1 39 ? 32.094 -40.923 -12.963 1.00 10.69 45 ILE E N 1
ATOM 2443 C CA . ILE E 1 39 ? 33.289 -41.749 -12.789 1.00 10.78 45 ILE E CA 1
ATOM 2444 C C . ILE E 1 39 ? 33.234 -42.232 -11.349 1.00 10.29 45 ILE E C 1
ATOM 2445 O O . ILE E 1 39 ? 33.355 -41.433 -10.415 1.00 11.06 45 ILE E O 1
ATOM 2450 N N . ALA E 1 40 ? 32.999 -43.528 -11.166 1.00 10.76 46 ALA E N 1
ATOM 2451 C CA . ALA E 1 40 ? 32.645 -44.065 -9.846 1.00 10.54 46 ALA E CA 1
ATOM 2452 C C . ALA E 1 40 ? 33.527 -45.224 -9.443 1.00 10.63 46 ALA E C 1
ATOM 2453 O O . ALA E 1 40 ? 33.708 -46.165 -10.213 1.00 12.38 46 ALA E O 1
ATOM 2455 N N . GLN E 1 41 ? 34.066 -45.160 -8.234 1.00 10.24 47 GLN E N 1
ATOM 2456 C CA . GLN E 1 41 ? 34.869 -46.255 -7.698 1.00 9.99 47 GLN E CA 1
ATOM 2457 C C . GLN E 1 41 ? 34.041 -47.349 -7.048 1.00 9.84 47 GLN E C 1
ATOM 2458 O O . GLN E 1 41 ? 32.919 -47.124 -6.597 1.00 11.62 47 GLN E O 1
ATOM 2464 N N . PHE E 1 42 ? 34.620 -48.549 -6.990 1.00 10.08 48 PHE E N 1
ATOM 2465 C CA . PHE E 1 42 ? 34.244 -49.519 -5.970 1.00 9.94 48 PHE E CA 1
ATOM 2466 C C . PHE E 1 42 ? 34.881 -49.060 -4.657 1.00 10.34 48 PHE E C 1
ATOM 2467 O O . PHE E 1 42 ? 35.991 -48.527 -4.649 1.00 11.33 48 PHE E O 1
ATOM 2475 N N . THR E 1 43 ? 34.170 -49.267 -3.552 1.00 10.54 49 THR E N 1
ATOM 2476 C CA . THR E 1 43 ? 34.502 -48.661 -2.275 1.00 10.47 49 THR E CA 1
ATOM 2477 C C . THR E 1 43 ? 34.155 -49.595 -1.123 1.00 10.58 49 THR E C 1
ATOM 2478 O O . THR E 1 43 ? 33.588 -50.666 -1.320 1.00 11.48 49 THR E O 1
ATOM 2482 N N . GLU E 1 44 ? 34.438 -49.144 0.099 1.00 11.21 50 GLU E N 1
ATOM 2483 C CA . GLU E 1 44 ? 34.032 -49.873 1.285 1.00 12.54 50 GLU E CA 1
ATOM 2484 C C . GLU E 1 44 ? 32.527 -50.131 1.288 1.00 12.01 50 GLU E C 1
ATOM 2485 O O . GLU E 1 44 ? 32.083 -51.148 1.807 1.00 13.03 50 GLU E O 1
ATOM 2491 N N . HIS E 1 45 ? 31.748 -49.220 0.699 1.00 11.77 51 HIS E N 1
ATOM 2492 C CA . HIS E 1 45 ? 30.281 -49.319 0.757 1.00 11.77 51 HIS E CA 1
ATOM 2493 C C . HIS E 1 45 ? 29.619 -49.824 -0.520 1.00 11.44 51 HIS E C 1
ATOM 2494 O O . HIS E 1 45 ? 28.457 -50.224 -0.468 1.00 13.48 51 HIS E O 1
ATOM 2501 N N . THR E 1 46 ? 30.353 -49.831 -1.631 1.00 11.45 52 THR E N 1
ATOM 2502 C CA . THR E 1 46 ? 29.818 -50.229 -2.933 1.00 11.30 52 THR E CA 1
ATOM 2503 C C . THR E 1 46 ? 30.670 -51.317 -3.566 1.00 10.95 52 THR E C 1
ATOM 2504 O O . THR E 1 46 ? 31.817 -51.075 -3.932 1.00 10.90 52 THR E O 1
ATOM 2508 N N . SER E 1 47 ? 30.095 -52.508 -3.722 1.00 10.57 53 SER E N 1
ATOM 2509 C CA . SER E 1 47 ? 30.798 -53.641 -4.335 1.00 10.47 53 SER E CA 1
ATOM 2510 C C . SER E 1 47 ? 30.159 -54.126 -5.638 1.00 10.65 53 SER E C 1
ATOM 2511 O O . SER E 1 47 ? 30.655 -55.072 -6.245 1.00 11.01 53 SER E O 1
ATOM 2514 N N . ALA E 1 48 ? 29.060 -53.498 -6.055 1.00 10.67 54 ALA E N 1
ATOM 2515 C CA . ALA E 1 48 ? 28.477 -53.759 -7.364 1.00 10.72 54 ALA E CA 1
ATOM 2516 C C . ALA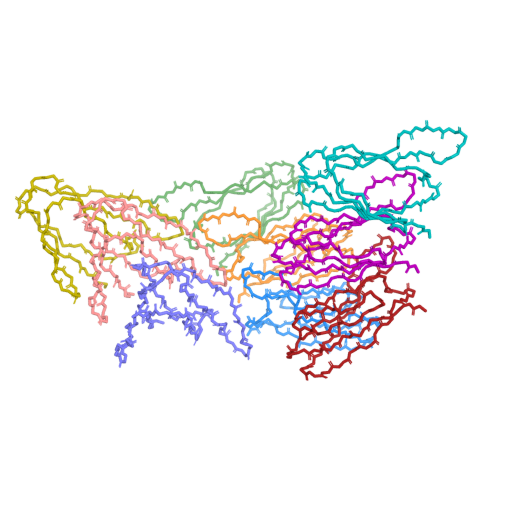 E 1 48 ? 27.766 -52.496 -7.812 1.00 10.87 54 ALA E C 1
ATOM 2517 O O . ALA E 1 48 ? 27.277 -51.737 -6.980 1.00 11.61 54 ALA E O 1
ATOM 2519 N N . ILE E 1 49 ? 27.749 -52.270 -9.122 1.00 11.51 55 ILE E N 1
ATOM 2520 C CA . ILE E 1 49 ? 27.152 -51.083 -9.721 1.00 11.66 55 ILE E CA 1
ATOM 2521 C C . ILE E 1 49 ? 26.240 -51.518 -10.857 1.00 12.28 55 ILE E C 1
ATOM 2522 O O . ILE E 1 49 ? 26.671 -52.255 -11.739 1.00 12.71 55 ILE E O 1
ATOM 2527 N N . LYS E 1 50 ? 24.984 -51.072 -10.823 1.00 12.96 56 LYS E N 1
ATOM 2528 C CA . LYS E 1 50 ? 23.994 -51.381 -11.849 1.00 13.65 56 LYS E CA 1
ATOM 2529 C C . LYS E 1 50 ? 23.727 -50.133 -12.682 1.00 13.78 56 LYS E C 1
ATOM 2530 O O . LYS E 1 50 ? 23.595 -49.039 -12.136 1.00 14.06 56 LYS E O 1
ATOM 2536 N N . VAL E 1 51 ? 23.667 -50.298 -14.000 1.00 14.43 57 VAL E N 1
ATOM 2537 C CA . VAL E 1 51 ? 23.380 -49.188 -14.902 1.00 14.86 57 VAL E CA 1
ATOM 2538 C C . VAL E 1 51 ? 22.131 -49.502 -15.723 1.00 16.21 57 VAL E C 1
ATOM 2539 O O . VAL E 1 51 ? 22.052 -50.543 -16.370 1.00 16.64 57 VAL E O 1
ATOM 2543 N N . ARG E 1 52 ? 21.152 -48.596 -15.661 1.00 17.13 58 ARG E N 1
ATOM 2544 C CA . ARG E 1 52 ? 19.924 -48.688 -16.441 1.00 18.85 58 ARG E CA 1
ATOM 2545 C C . ARG E 1 52 ? 19.860 -47.492 -17.374 1.00 19.13 58 ARG E C 1
ATOM 2546 O O . ARG E 1 52 ? 20.176 -46.372 -16.970 1.00 21.05 58 ARG E O 1
ATOM 2554 N N . GLY E 1 53 ? 19.461 -47.731 -18.618 1.00 20.11 59 GLY E N 1
ATOM 2555 C CA . GLY E 1 53 ? 19.402 -46.685 -19.633 1.00 21.02 59 GLY E CA 1
ATOM 2556 C C . GLY E 1 53 ? 20.560 -46.782 -20.604 1.00 21.58 59 GLY E C 1
ATOM 2557 O O . GLY E 1 53 ? 21.558 -47.447 -20.323 1.00 21.90 59 GLY E O 1
ATOM 2558 N N . LYS E 1 54 ? 20.426 -46.103 -21.740 1.00 21.73 60 LYS E N 1
ATOM 2559 C CA . LYS E 1 54 ? 21.434 -46.131 -22.794 1.00 21.94 60 LYS E CA 1
ATOM 2560 C C . LYS E 1 54 ? 22.673 -45.375 -22.340 1.00 20.63 60 LYS E C 1
ATOM 2561 O O . LYS E 1 54 ? 22.622 -44.170 -22.108 1.00 20.62 60 LYS E O 1
ATOM 2567 N N . ALA E 1 55 ? 23.779 -46.096 -22.203 1.00 20.06 61 ALA E N 1
ATOM 2568 C CA . ALA E 1 55 ? 25.019 -45.504 -21.729 1.00 19.21 61 ALA E CA 1
ATOM 2569 C C . ALA E 1 55 ? 26.225 -46.111 -22.437 1.00 19.54 61 ALA E C 1
ATOM 2570 O O . ALA E 1 55 ? 26.166 -47.215 -22.990 1.00 23.12 61 ALA E O 1
ATOM 2572 N N . TYR E 1 56 ? 27.304 -45.344 -22.436 1.00 16.82 62 TYR E N 1
ATOM 2573 C CA . TYR E 1 56 ? 28.611 -45.791 -22.877 1.00 16.04 62 TYR E CA 1
ATOM 2574 C C . TYR E 1 56 ? 29.473 -45.978 -21.638 1.00 15.21 62 TYR E C 1
ATOM 2575 O O . TYR E 1 56 ? 29.604 -45.058 -20.830 1.00 15.83 62 TYR E O 1
ATOM 2584 N N . ILE E 1 57 ? 30.050 -47.166 -21.476 1.00 14.48 63 ILE E N 1
ATOM 2585 C CA . ILE E 1 57 ? 30.761 -47.517 -20.249 1.00 14.31 63 ILE E CA 1
ATOM 2586 C C . ILE E 1 57 ? 32.184 -47.956 -20.551 1.00 13.82 63 ILE E C 1
ATOM 2587 O O . ILE E 1 57 ? 32.406 -48.723 -21.493 1.00 15.10 63 ILE E O 1
ATOM 2592 N N . GLN E 1 58 ? 33.135 -47.461 -19.757 1.00 13.95 64 GLN E N 1
ATOM 2593 C CA . GLN E 1 58 ? 34.521 -47.919 -19.797 1.00 13.76 64 GLN E CA 1
ATOM 2594 C C . GLN E 1 58 ? 34.903 -48.490 -18.442 1.00 13.44 64 GLN E C 1
ATOM 2595 O O . GLN E 1 58 ? 34.616 -47.892 -17.399 1.00 12.87 64 GLN E O 1
ATOM 2601 N N . THR E 1 59 ? 35.541 -49.656 -18.477 1.00 13.47 65 THR E N 1
ATOM 2602 C CA . THR E 1 59 ? 36.197 -50.226 -17.317 1.00 13.20 65 THR E CA 1
ATOM 2603 C C . THR E 1 59 ? 37.558 -50.751 -17.740 1.00 13.66 65 THR E C 1
ATOM 2604 O O . THR E 1 59 ? 37.915 -50.709 -18.921 1.00 14.63 65 THR E O 1
ATOM 2608 N N . ARG E 1 60 ? 38.295 -51.280 -16.773 1.00 14.20 66 ARG E N 1
ATOM 2609 C CA . ARG E 1 60 ? 39.559 -51.949 -17.047 1.00 15.90 66 ARG E CA 1
ATOM 2610 C C . ARG E 1 60 ? 39.428 -53.061 -18.099 1.00 16.62 66 ARG E C 1
ATOM 2611 O O . ARG E 1 60 ? 40.387 -53.345 -18.804 1.00 17.89 66 ARG E O 1
ATOM 2619 N N . HIS E 1 61 ? 38.251 -53.681 -18.206 1.00 16.55 67 HIS E N 1
ATOM 2620 C CA . HIS E 1 61 ? 38.074 -54.842 -19.092 1.00 18.57 67 HIS E CA 1
ATOM 2621 C C . HIS E 1 61 ? 37.551 -54.484 -20.484 1.00 20.54 67 HIS E C 1
ATOM 2622 O O . HIS E 1 61 ? 37.367 -55.379 -21.321 1.00 24.59 67 HIS E O 1
ATOM 2629 N N . GLY E 1 62 ? 37.332 -53.195 -20.738 1.00 19.43 68 GLY E N 1
ATOM 2630 C CA . GLY E 1 62 ? 36.958 -52.724 -22.065 1.00 20.64 68 GLY E CA 1
ATOM 2631 C C . GLY E 1 62 ? 35.770 -51.784 -22.054 1.00 19.18 68 GLY E C 1
ATOM 2632 O O . GLY E 1 62 ? 35.470 -51.143 -21.050 1.00 16.84 68 GLY E O 1
ATOM 2633 N N . VAL E 1 63 ? 35.096 -51.718 -23.198 1.00 19.78 69 VAL E N 1
ATOM 2634 C CA . VAL E 1 63 ? 33.998 -50.804 -23.425 1.00 19.93 69 VAL E CA 1
ATOM 2635 C C . VAL E 1 63 ? 32.697 -51.572 -23.546 1.00 19.54 69 VAL E C 1
ATOM 2636 O O . VAL E 1 63 ? 32.666 -52.654 -24.147 1.00 20.66 69 VAL E O 1
ATOM 2640 N N . ILE E 1 64 ? 31.637 -51.008 -22.974 1.00 19.57 70 ILE E N 1
ATOM 2641 C CA . ILE E 1 64 ? 30.266 -51.445 -23.232 1.00 22.67 70 ILE E CA 1
ATOM 2642 C C . ILE E 1 64 ? 29.502 -50.361 -23.964 1.00 24.28 70 ILE E C 1
ATOM 2643 O O . ILE E 1 64 ? 29.526 -49.190 -23.570 1.00 24.81 70 ILE E O 1
ATOM 2648 N N . GLU E 1 65 ? 28.807 -50.765 -25.019 1.00 28.45 71 GLU E N 1
ATOM 2649 C CA . GLU E 1 65 ? 27.873 -49.906 -25.718 1.00 30.77 71 GLU E CA 1
ATOM 2650 C C . GLU E 1 65 ? 26.536 -50.638 -25.821 0.50 34.57 71 GLU E C 1
ATOM 2651 O O . GLU E 1 65 ? 25.483 -50.058 -26.087 0.50 36.06 71 GLU E O 1
ATOM 2658 N N . SER F 1 1 ? 40.022 -56.189 -5.618 1.00 35.07 7 SER F N 1
ATOM 2659 C CA . SER F 1 1 ? 39.452 -57.495 -6.051 1.00 27.07 7 SER F CA 1
ATOM 2660 C C . SER F 1 1 ? 38.977 -57.426 -7.499 1.00 25.49 7 SER F C 1
ATOM 2661 O O . SER F 1 1 ? 38.552 -56.373 -7.962 1.00 30.39 7 SER F O 1
ATOM 2664 N N . ASP F 1 2 ? 39.043 -58.556 -8.197 1.00 20.37 8 ASP F N 1
ATOM 2665 C CA . ASP F 1 2 ? 38.527 -58.674 -9.557 1.00 19.49 8 ASP F CA 1
ATOM 2666 C C . ASP F 1 2 ? 37.044 -58.338 -9.616 1.00 17.96 8 ASP F C 1
ATOM 2667 O O . ASP F 1 2 ? 36.316 -58.483 -8.630 1.00 15.96 8 ASP F O 1
ATOM 2672 N N . PHE F 1 3 ? 36.606 -57.904 -10.793 1.00 16.08 9 PHE F N 1
ATOM 2673 C CA . PHE F 1 3 ? 35.192 -57.677 -11.061 1.00 14.32 9 PHE F CA 1
ATOM 2674 C C . PHE F 1 3 ? 34.826 -58.204 -12.434 1.00 14.47 9 PHE F C 1
ATOM 2675 O O . PHE F 1 3 ? 35.689 -58.429 -13.285 1.00 15.34 9 PHE F O 1
ATOM 2683 N N . VAL F 1 4 ? 33.528 -58.380 -12.634 1.00 13.47 10 VAL F N 1
ATOM 2684 C CA . VAL F 1 4 ? 32.997 -58.824 -13.908 1.00 13.93 10 VAL F CA 1
ATOM 2685 C C . VAL F 1 4 ? 31.984 -57.803 -14.412 1.00 13.61 10 VAL F C 1
ATOM 2686 O O . VAL F 1 4 ? 31.328 -57.126 -13.622 1.00 14.92 10 VAL F O 1
ATOM 2690 N N . VAL F 1 5 ? 31.879 -57.683 -15.731 1.00 12.55 11 VAL F N 1
ATOM 2691 C CA . VAL F 1 5 ? 30.903 -56.810 -16.378 1.00 13.25 11 VAL F CA 1
ATOM 2692 C C . VAL F 1 5 ? 29.889 -57.679 -17.110 1.00 13.20 11 VAL F C 1
ATOM 2693 O O . VAL F 1 5 ? 30.269 -58.504 -17.929 1.00 15.16 11 VAL F O 1
ATOM 2697 N N . ILE F 1 6 ? 28.605 -57.501 -16.800 1.00 12.67 12 ILE F N 1
ATOM 2698 C CA . ILE F 1 6 ? 27.532 -58.301 -17.380 1.00 14.03 12 ILE F CA 1
ATOM 2699 C C . ILE F 1 6 ? 26.506 -57.377 -18.016 1.00 14.42 12 ILE F C 1
ATOM 2700 O O . ILE F 1 6 ? 25.911 -56.556 -17.326 1.00 14.76 12 ILE F O 1
ATOM 2705 N N . LYS F 1 7 ? 26.315 -57.502 -19.328 1.00 14.83 13 LYS F N 1
ATOM 2706 C CA . LYS F 1 7 ? 25.263 -56.777 -20.040 1.00 16.36 13 LYS F CA 1
ATOM 2707 C C . LYS F 1 7 ? 24.187 -57.758 -20.481 1.00 16.41 13 LYS F C 1
ATOM 2708 O O . LYS F 1 7 ? 24.468 -58.697 -21.217 1.00 17.51 13 LYS F O 1
ATOM 2714 N N . ALA F 1 8 ? 22.953 -57.531 -20.039 1.00 17.08 14 ALA F N 1
ATOM 2715 C CA . ALA F 1 8 ? 21.827 -58.374 -20.427 1.00 18.28 14 ALA F CA 1
ATOM 2716 C C . ALA F 1 8 ? 21.462 -58.142 -21.894 1.00 19.48 14 ALA F C 1
ATOM 2717 O O . ALA F 1 8 ? 21.341 -56.999 -22.336 1.00 19.94 14 ALA F O 1
ATOM 2719 N N . LEU F 1 9 ? 21.291 -59.229 -22.646 1.00 20.72 15 LEU F N 1
ATOM 2720 C CA . LEU F 1 9 ? 20.917 -59.139 -24.062 1.00 21.86 15 LEU F CA 1
ATOM 2721 C C . LEU F 1 9 ? 19.446 -59.500 -24.288 1.00 23.52 15 LEU F C 1
ATOM 2722 O O . LEU F 1 9 ? 18.971 -59.523 -25.427 1.00 26.85 15 LEU F O 1
ATOM 2727 N N . GLU F 1 10 ? 18.742 -59.769 -23.193 1.00 24.00 16 GLU F N 1
ATOM 2728 C CA . GLU F 1 10 ? 17.316 -60.057 -23.186 1.00 24.48 16 GLU F CA 1
ATOM 2729 C C . GLU F 1 10 ? 16.771 -59.716 -21.806 1.00 23.73 16 GLU F C 1
ATOM 2730 O O . GLU F 1 10 ? 17.548 -59.501 -20.868 1.00 22.06 16 GLU F O 1
ATOM 2736 N N . ASP F 1 11 ? 15.451 -59.692 -21.666 1.00 24.56 17 ASP F N 1
ATOM 2737 C CA . ASP F 1 11 ? 14.836 -59.463 -20.358 1.00 24.22 17 ASP F CA 1
ATOM 2738 C C . ASP F 1 11 ? 15.014 -60.672 -19.446 1.00 23.90 17 ASP F C 1
ATOM 2739 O O . ASP F 1 11 ? 15.116 -61.813 -19.913 1.00 25.35 17 ASP F O 1
ATOM 2744 N N . GLY F 1 12 ? 15.056 -60.411 -18.143 1.00 22.69 18 GLY F N 1
ATOM 2745 C CA . GLY F 1 12 ? 15.002 -61.468 -17.143 1.00 22.47 18 GLY F CA 1
ATOM 2746 C C . GLY F 1 12 ? 16.312 -62.185 -16.886 1.00 21.27 18 GLY F C 1
ATOM 2747 O O . GLY F 1 12 ? 16.313 -63.277 -16.317 1.00 22.56 18 GLY F O 1
ATOM 2748 N N . VAL F 1 13 ? 17.427 -61.589 -17.308 1.00 19.47 19 VAL F N 1
ATOM 2749 C CA . VAL F 1 13 ? 18.741 -62.125 -16.954 1.00 19.05 19 VAL F CA 1
ATOM 2750 C C . VAL F 1 13 ? 18.898 -62.045 -15.437 1.00 18.52 19 VAL F C 1
ATOM 2751 O O . VAL F 1 13 ? 18.448 -61.082 -14.813 1.00 20.24 19 VAL F O 1
ATOM 2755 N N . ASN F 1 14 ? 19.534 -63.056 -14.854 1.00 18.12 20 ASN F N 1
ATOM 2756 C CA A ASN F 1 14 ? 19.716 -63.145 -13.410 0.50 18.25 20 ASN F CA 1
ATOM 2757 C CA B ASN F 1 14 ? 19.722 -63.105 -13.409 0.50 18.25 20 ASN F CA 1
ATOM 2758 C C . ASN F 1 14 ? 21.174 -63.371 -13.026 1.00 16.71 20 ASN F C 1
ATOM 2759 O O . ASN F 1 14 ? 21.865 -64.210 -13.605 1.00 17.78 20 ASN F O 1
ATOM 2768 N N . VAL F 1 15 ? 21.723 -62.386 -12.292 1.00 15.56 21 VAL F N 1
ATOM 2769 C CA . VAL F 1 15 ? 23.105 -62.473 -11.822 1.00 14.54 21 VAL F CA 1
ATOM 2770 C C . VAL F 1 15 ? 23.048 -62.861 -10.358 1.00 14.42 21 VAL F C 1
ATOM 2771 O O . VAL F 1 15 ? 22.487 -62.128 -9.546 1.00 15.99 21 VAL F O 1
ATOM 2775 N N . ILE F 1 16 ? 23.627 -64.015 -10.037 1.00 13.81 22 ILE F N 1
ATOM 2776 C CA . ILE F 1 16 ? 23.465 -64.644 -8.733 1.00 13.83 22 ILE F CA 1
ATOM 2777 C C . ILE F 1 16 ? 24.801 -64.716 -8.006 1.00 13.09 22 ILE F C 1
ATOM 2778 O O . ILE F 1 16 ? 25.785 -65.206 -8.554 1.00 14.19 22 ILE F O 1
ATOM 2783 N N . GLY F 1 17 ? 24.823 -64.232 -6.768 1.00 12.55 23 GLY F N 1
ATOM 2784 C CA . GLY F 1 17 ? 26.011 -64.310 -5.918 1.00 11.97 23 GLY F CA 1
ATOM 2785 C C . GLY F 1 17 ? 25.991 -65.555 -5.062 1.00 12.22 23 GLY F C 1
ATOM 2786 O O . GLY F 1 17 ? 24.993 -65.832 -4.394 1.00 13.39 23 GLY F O 1
ATOM 2787 N N . LEU F 1 18 ? 27.085 -66.317 -5.104 1.00 11.53 24 LEU F N 1
ATOM 2788 C CA . LEU F 1 18 ? 27.256 -67.499 -4.258 1.00 11.68 24 LEU F CA 1
ATOM 2789 C C . LEU F 1 18 ? 28.156 -67.154 -3.073 1.00 11.28 24 LEU F C 1
ATOM 2790 O O . LEU F 1 18 ? 29.180 -66.481 -3.226 1.00 10.93 24 LEU F O 1
ATOM 2795 N N . THR F 1 19 ? 27.785 -67.664 -1.902 1.00 11.22 25 THR F N 1
ATOM 2796 C CA . THR F 1 19 ? 28.467 -67.336 -0.660 1.00 11.21 25 THR F CA 1
ATOM 2797 C C . THR F 1 19 ? 29.892 -67.871 -0.615 1.00 11.06 25 THR F C 1
ATOM 2798 O O . THR F 1 19 ? 30.158 -69.008 -1.016 1.00 11.97 25 THR F O 1
ATOM 2802 N N . ARG F 1 20 ? 30.795 -67.042 -0.096 1.00 11.07 26 ARG F N 1
ATOM 2803 C CA . ARG F 1 20 ? 32.144 -67.459 0.221 1.00 10.84 26 ARG F CA 1
ATOM 2804 C C . ARG F 1 20 ? 32.127 -68.260 1.503 1.00 11.19 26 ARG F C 1
ATOM 2805 O O . ARG F 1 20 ? 31.416 -67.920 2.446 1.00 13.11 26 ARG F O 1
ATOM 2813 N N . GLY F 1 21 ? 32.921 -69.320 1.537 1.00 10.75 27 GLY F N 1
ATOM 2814 C CA . GLY F 1 21 ? 33.146 -70.095 2.750 1.00 11.62 27 GLY F CA 1
ATOM 2815 C C . GLY F 1 21 ? 32.934 -71.579 2.552 1.00 11.54 27 GLY F C 1
ATOM 2816 O O . GLY F 1 21 ? 32.815 -72.063 1.424 1.00 11.85 27 GLY F O 1
ATOM 2817 N N . ALA F 1 22 ? 32.867 -72.307 3.659 1.00 12.28 28 ALA F N 1
ATOM 2818 C CA . ALA F 1 22 ? 32.605 -73.741 3.604 1.00 13.11 28 ALA F CA 1
ATOM 2819 C C . ALA F 1 22 ? 31.218 -74.023 3.036 1.00 14.31 28 ALA F C 1
ATOM 2820 O O . ALA F 1 22 ? 31.025 -75.031 2.357 1.00 16.91 28 ALA F O 1
ATOM 2822 N N . ASP F 1 23 ? 30.267 -73.138 3.315 1.00 14.67 29 ASP F N 1
ATOM 2823 C CA A ASP F 1 23 ? 28.899 -73.212 2.839 0.50 15.99 29 ASP F CA 1
ATOM 2824 C CA B ASP F 1 23 ? 28.896 -73.201 2.824 0.50 15.99 29 ASP F CA 1
ATOM 2825 C C . ASP F 1 23 ? 28.755 -72.464 1.496 1.00 14.93 29 ASP F C 1
ATOM 2826 O O . ASP F 1 23 ? 29.257 -71.355 1.316 1.00 15.72 29 ASP F O 1
ATOM 2835 N N . THR F 1 24 ? 28.079 -73.114 0.553 1.00 14.46 30 THR F N 1
ATOM 2836 C CA . THR F 1 24 ? 27.796 -72.506 -0.737 1.00 13.69 30 THR F CA 1
ATOM 2837 C C . THR F 1 24 ? 26.298 -72.474 -0.966 1.00 13.52 30 THR F C 1
ATOM 2838 O O . THR F 1 24 ? 25.666 -73.516 -1.125 1.00 14.65 30 THR F O 1
ATOM 2842 N N . ARG F 1 25 ? 25.743 -71.269 -0.970 1.00 13.51 31 ARG F N 1
ATOM 2843 C CA . ARG F 1 25 ? 24.347 -71.043 -1.325 1.00 14.48 31 ARG F CA 1
ATOM 2844 C C . ARG F 1 25 ? 24.220 -69.714 -2.054 1.00 14.04 31 ARG F C 1
ATOM 2845 O O . ARG F 1 25 ? 25.132 -68.883 -2.023 1.00 13.99 31 ARG F O 1
ATOM 2853 N N . PHE F 1 26 ? 23.076 -69.507 -2.694 1.00 14.78 32 PHE F N 1
ATOM 2854 C CA . PHE F 1 26 ? 22.783 -68.235 -3.328 1.00 14.71 32 PHE F CA 1
ATOM 2855 C C . PHE F 1 26 ? 22.394 -67.236 -2.251 1.00 15.27 32 PHE F C 1
ATOM 2856 O O . PHE F 1 26 ? 21.522 -67.527 -1.431 1.00 18.43 32 PHE F O 1
ATOM 2864 N N . HIS F 1 27 ? 23.028 -66.066 -2.229 1.00 14.14 33 HIS F N 1
ATOM 2865 C CA . HIS F 1 27 ? 22.646 -65.040 -1.240 1.00 14.13 33 HIS F CA 1
ATOM 2866 C C . HIS F 1 27 ? 21.945 -63.837 -1.880 1.00 13.90 33 HIS F C 1
ATOM 2867 O O . HIS F 1 27 ? 21.286 -63.063 -1.190 1.00 15.44 33 HIS F O 1
ATOM 2874 N N . HIS F 1 28 ? 22.085 -63.681 -3.194 1.00 14.04 34 HIS F N 1
ATOM 2875 C CA . HIS F 1 28 ? 21.435 -62.585 -3.889 1.00 14.50 34 HIS F CA 1
ATOM 2876 C C . HIS F 1 28 ? 21.283 -62.903 -5.357 1.00 14.78 34 HIS F C 1
ATOM 2877 O O . HIS F 1 28 ? 22.181 -63.476 -5.965 1.00 15.74 34 HIS F O 1
ATOM 2884 N N . SER F 1 29 ? 20.137 -62.522 -5.910 1.00 15.18 35 SER F N 1
ATOM 2885 C CA . SER F 1 29 ? 19.889 -62.585 -7.334 1.00 15.74 35 SER F CA 1
ATOM 2886 C C . SER F 1 29 ? 19.472 -61.199 -7.810 1.00 16.05 35 SER F C 1
ATOM 2887 O O . SER F 1 29 ? 18.494 -60.642 -7.316 1.00 18.46 35 SER F O 1
ATOM 2890 N N . GLU F 1 30 ? 20.242 -60.639 -8.738 1.00 15.20 36 GLU F N 1
ATOM 2891 C CA . GLU F 1 30 ? 19.941 -59.350 -9.336 1.00 15.75 36 GLU F CA 1
ATOM 2892 C C . GLU F 1 30 ? 19.389 -59.555 -10.737 1.00 16.79 36 GLU F C 1
ATOM 2893 O O . GLU F 1 30 ? 20.046 -60.158 -11.591 1.00 16.96 36 GLU F O 1
ATOM 2899 N N . LYS F 1 31 ? 18.176 -59.055 -10.966 1.00 17.81 37 LYS F N 1
ATOM 2900 C CA . LYS F 1 31 ? 17.546 -59.135 -12.274 1.00 19.20 37 LYS F CA 1
ATOM 2901 C C . LYS F 1 31 ? 18.020 -57.995 -13.168 1.00 19.44 37 LYS F C 1
ATOM 2902 O O . LYS F 1 31 ? 18.067 -56.836 -12.741 1.00 21.79 37 LYS F O 1
ATOM 2908 N N . LEU F 1 32 ? 18.387 -58.335 -14.400 1.00 19.23 38 LEU F N 1
ATOM 2909 C CA . L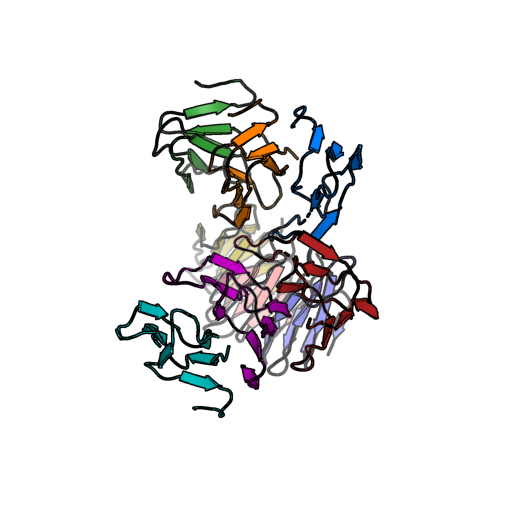EU F 1 32 ? 18.744 -57.367 -15.422 1.00 19.40 38 LEU F CA 1
ATOM 2910 C C . LEU F 1 32 ? 17.810 -57.541 -16.598 1.00 20.89 38 LEU F C 1
ATOM 2911 O O . LEU F 1 32 ? 17.667 -58.638 -17.128 1.00 21.51 38 LEU F O 1
ATOM 2916 N N . ASP F 1 33 ? 17.186 -56.454 -17.015 1.00 21.65 39 ASP F N 1
ATOM 2917 C CA . ASP F 1 33 ? 16.397 -56.471 -18.240 1.00 22.57 39 ASP F CA 1
ATOM 2918 C C . ASP F 1 33 ? 17.269 -56.057 -19.421 1.00 21.98 39 ASP F C 1
ATOM 2919 O O . ASP F 1 33 ? 18.418 -55.631 -19.245 1.00 20.15 39 ASP F O 1
ATOM 2924 N N . LYS F 1 34 ? 16.728 -56.196 -20.628 1.00 21.96 40 LYS F N 1
ATOM 2925 C CA . LYS F 1 34 ? 17.516 -56.023 -21.847 1.00 22.93 40 LYS F CA 1
ATOM 2926 C C . LYS F 1 34 ? 18.293 -54.704 -21.864 1.00 22.32 40 LYS F C 1
ATOM 2927 O O . LYS F 1 34 ? 17.713 -53.623 -21.711 1.00 22.82 40 LYS F O 1
ATOM 2933 N N . GLY F 1 35 ? 19.607 -54.815 -22.055 1.00 21.35 41 GLY F N 1
ATOM 2934 C CA . GLY F 1 35 ? 20.494 -53.660 -22.162 1.00 21.03 41 GLY F CA 1
ATOM 2935 C C . GLY F 1 35 ? 21.053 -53.146 -20.845 1.00 20.01 41 GLY F C 1
ATOM 2936 O O . GLY F 1 35 ? 21.944 -52.299 -20.848 1.00 21.53 41 GLY F O 1
ATOM 2937 N N . GLU F 1 36 ? 20.535 -53.632 -19.719 1.00 18.82 42 GLU F N 1
ATOM 2938 C CA . GLU F 1 36 ? 21.023 -53.198 -18.408 1.00 17.65 42 GLU F CA 1
ATOM 2939 C C . GLU F 1 36 ? 22.355 -53.874 -18.101 1.00 16.88 42 GLU F C 1
ATOM 2940 O O . GLU F 1 36 ? 22.618 -54.978 -18.576 1.00 16.90 42 GLU F O 1
ATOM 2946 N N . VAL F 1 37 ? 23.195 -53.193 -17.322 1.00 15.89 43 VAL F N 1
ATOM 2947 C CA . VAL F 1 37 ? 24.534 -53.667 -17.006 1.00 14.72 43 VAL F CA 1
ATOM 2948 C C . VAL F 1 37 ? 24.723 -53.778 -15.496 1.00 14.36 43 VAL F C 1
ATOM 2949 O O . VAL F 1 37 ? 24.276 -52.910 -14.746 1.00 15.42 43 VAL F O 1
ATOM 2953 N N . LEU F 1 38 ? 25.364 -54.859 -15.059 1.00 13.45 44 LEU F N 1
ATOM 2954 C CA . LEU F 1 38 ? 25.853 -54.980 -13.695 1.00 13.11 44 LEU F CA 1
ATOM 2955 C C . LEU F 1 38 ? 27.363 -55.149 -13.746 1.00 13.02 44 LEU F C 1
ATOM 2956 O O . LEU F 1 38 ? 27.878 -55.996 -14.484 1.00 13.64 44 LEU F O 1
ATOM 2961 N N . ILE F 1 39 ? 28.051 -54.326 -12.962 1.00 12.75 45 ILE F N 1
ATOM 2962 C CA A ILE F 1 39 ? 29.486 -54.434 -12.771 0.50 12.08 45 ILE F CA 1
ATOM 2963 C CA B ILE F 1 39 ? 29.491 -54.443 -12.769 0.50 12.10 45 ILE F CA 1
ATOM 2964 C C . ILE F 1 39 ? 29.682 -54.887 -11.328 1.00 11.68 45 ILE F C 1
ATOM 2965 O O . ILE F 1 39 ? 29.366 -54.152 -10.403 1.00 13.00 45 ILE F O 1
ATOM 2974 N N . ALA F 1 40 ? 30.164 -56.117 -11.137 1.00 11.94 46 ALA F N 1
ATOM 2975 C CA . ALA F 1 40 ? 30.133 -56.749 -9.812 1.00 11.47 46 ALA F CA 1
ATOM 2976 C C . ALA F 1 40 ? 31.479 -57.323 -9.429 1.00 11.01 46 ALA F C 1
ATOM 2977 O O . ALA F 1 40 ? 32.092 -58.053 -10.204 1.00 12.19 46 ALA F O 1
ATOM 2979 N N . GLN F 1 41 ? 31.907 -57.020 -8.213 1.00 10.78 47 GLN F N 1
ATOM 2980 C CA . GLN F 1 41 ? 33.159 -57.535 -7.677 1.00 10.70 47 GLN F CA 1
ATOM 2981 C C . GLN F 1 41 ? 32.988 -58.899 -7.023 1.00 11.02 47 GLN F C 1
ATOM 2982 O O . GLN F 1 41 ? 31.894 -59.264 -6.586 1.00 12.09 47 GLN F O 1
ATOM 2988 N N . PHE F 1 42 ? 34.093 -59.641 -6.950 1.00 10.96 48 PHE F N 1
ATOM 2989 C CA . PHE F 1 42 ? 34.257 -60.657 -5.926 1.00 11.06 48 PHE F CA 1
ATOM 2990 C C . PHE F 1 42 ? 34.584 -59.942 -4.620 1.00 10.84 48 PHE F C 1
ATOM 2991 O O . PHE F 1 42 ? 35.274 -58.921 -4.619 1.00 11.38 48 PHE F O 1
ATOM 2999 N N . THR F 1 43 ? 34.086 -60.488 -3.514 1.00 10.90 49 THR F N 1
ATOM 3000 C CA . THR F 1 43 ? 34.058 -59.791 -2.242 1.00 11.07 49 THR F CA 1
ATOM 3001 C C . THR F 1 43 ? 34.216 -60.784 -1.089 1.00 10.90 49 THR F C 1
ATOM 3002 O O . THR F 1 43 ? 34.272 -61.999 -1.295 1.00 12.07 49 THR F O 1
ATOM 3006 N N . GLU F 1 44 ? 34.253 -60.258 0.133 1.00 11.79 50 GLU F N 1
ATOM 3007 C CA . GLU F 1 44 ? 34.265 -61.084 1.326 1.00 12.85 50 GLU F CA 1
ATOM 3008 C C . GLU F 1 44 ? 33.097 -62.075 1.328 1.00 11.93 50 GLU F C 1
ATOM 3009 O O . GLU F 1 44 ? 33.228 -63.188 1.821 1.00 13.15 50 GLU F O 1
ATOM 3015 N N . HIS F 1 45 ? 31.958 -61.676 0.761 1.00 11.36 51 HIS F N 1
ATOM 3016 C CA . HIS F 1 45 ? 30.743 -62.501 0.806 1.00 11.90 51 HIS F CA 1
ATOM 3017 C C . HIS F 1 45 ? 30.422 -63.262 -0.479 1.00 11.55 51 HIS F C 1
ATOM 3018 O O . HIS F 1 45 ? 29.615 -64.188 -0.433 1.00 13.58 51 HIS F O 1
ATOM 3025 N N . THR F 1 46 ? 31.068 -62.908 -1.590 1.00 10.80 52 THR F N 1
ATOM 3026 C CA . THR F 1 46 ? 30.791 -63.503 -2.888 1.00 10.55 52 THR F CA 1
ATOM 3027 C C . THR F 1 46 ? 32.071 -64.009 -3.522 1.00 10.09 52 THR F C 1
ATOM 3028 O O . THR F 1 46 ? 32.936 -63.213 -3.878 1.00 10.52 52 THR F O 1
ATOM 3032 N N . SER F 1 47 ? 32.188 -65.334 -3.665 1.00 10.14 53 SER F N 1
ATOM 3033 C CA . SER F 1 47 ? 33.366 -65.956 -4.291 1.00 9.90 53 SER F CA 1
ATOM 3034 C C . SER F 1 47 ? 33.053 -66.693 -5.600 1.00 10.07 53 SER F C 1
ATOM 3035 O O . SER F 1 47 ? 33.946 -67.273 -6.211 1.00 10.94 53 SER F O 1
ATOM 3038 N N . ALA F 1 48 ? 31.785 -66.686 -6.016 1.00 9.89 54 ALA F N 1
ATOM 3039 C CA . ALA F 1 48 ? 31.390 -67.190 -7.333 1.00 9.98 54 ALA F CA 1
ATOM 3040 C C . ALA F 1 48 ? 30.142 -66.451 -7.770 1.00 10.65 54 ALA F C 1
ATOM 3041 O O . ALA F 1 48 ? 29.330 -66.058 -6.934 1.00 11.04 54 ALA F O 1
ATOM 3043 N N . ILE F 1 49 ? 30.004 -66.266 -9.081 1.00 10.84 55 ILE F N 1
ATOM 3044 C CA . ILE F 1 49 ? 28.904 -65.510 -9.665 1.00 11.12 55 ILE F CA 1
ATOM 3045 C C . ILE F 1 49 ? 28.324 -66.322 -10.801 1.00 11.95 55 ILE F C 1
ATOM 3046 O O . ILE F 1 49 ? 29.064 -66.781 -11.668 1.00 12.43 55 ILE F O 1
ATOM 3051 N N . LYS F 1 50 ? 27.006 -66.523 -10.773 1.00 12.45 56 LYS F N 1
ATOM 3052 C CA . LYS F 1 50 ? 26.307 -67.289 -11.795 1.00 13.43 56 LYS F CA 1
ATOM 3053 C C . LYS F 1 50 ? 25.443 -66.360 -12.636 1.00 13.90 56 LYS F C 1
ATOM 3054 O O . LYS F 1 50 ? 24.753 -65.501 -12.102 1.00 14.45 56 LYS F O 1
ATOM 3060 N N . VAL F 1 51 ? 25.483 -66.528 -13.953 1.00 14.28 57 VAL F N 1
ATOM 3061 C CA . VAL F 1 51 ? 24.670 -65.716 -14.847 1.00 14.55 57 VAL F CA 1
ATOM 3062 C C . VAL F 1 51 ? 23.718 -66.624 -15.614 1.00 15.90 57 VAL F C 1
ATOM 3063 O O . VAL F 1 51 ? 24.150 -67.562 -16.292 1.00 16.46 57 VAL F O 1
ATOM 3067 N N . ARG F 1 52 ? 22.420 -66.359 -15.473 1.00 16.79 58 ARG F N 1
ATOM 3068 C CA . ARG F 1 52 ? 21.387 -67.087 -16.202 1.00 18.10 58 ARG F CA 1
ATOM 3069 C C . ARG F 1 52 ? 20.722 -66.144 -17.193 1.00 19.24 58 ARG F C 1
ATOM 3070 O O . ARG F 1 52 ? 20.322 -65.039 -16.835 1.00 21.90 58 ARG F O 1
ATOM 3078 N N . GLY F 1 53 ? 20.627 -66.564 -18.445 1.00 20.44 59 GLY F N 1
ATOM 3079 C CA . GLY F 1 53 ? 20.039 -65.734 -19.490 1.00 21.45 59 GLY F CA 1
ATOM 3080 C C . GLY F 1 53 ? 21.099 -65.232 -20.443 1.00 21.68 59 GLY F C 1
ATOM 3081 O O . GLY F 1 53 ? 22.293 -65.282 -20.141 1.00 23.31 59 GLY F O 1
ATOM 3082 N N . LYS F 1 54 ? 20.660 -64.754 -21.602 1.00 21.95 60 LYS F N 1
ATOM 3083 C CA . LYS F 1 54 ? 21.572 -64.297 -22.650 1.00 22.67 60 LYS F CA 1
ATOM 3084 C C . LYS F 1 54 ? 22.251 -62.999 -22.227 1.00 21.66 60 LYS F C 1
ATOM 3085 O O . LYS F 1 54 ? 21.591 -61.983 -22.001 1.00 21.47 60 LYS F O 1
ATOM 3091 N N . ALA F 1 55 ? 23.575 -63.047 -22.132 1.00 21.24 61 ALA F N 1
ATOM 3092 C CA . ALA F 1 55 ? 24.351 -61.908 -21.658 1.00 19.80 61 ALA F CA 1
ATOM 3093 C C . ALA F 1 55 ? 25.689 -61.799 -22.371 1.00 19.85 61 ALA F C 1
ATOM 3094 O O . ALA F 1 55 ? 26.238 -62.790 -22.854 1.00 23.45 61 ALA F O 1
ATOM 3096 N N . TYR F 1 56 ? 26.201 -60.573 -22.423 1.00 17.52 62 TYR F N 1
ATOM 3097 C CA . TYR F 1 56 ? 27.542 -60.298 -22.887 1.00 17.25 62 TYR F CA 1
ATOM 3098 C C . TYR F 1 56 ? 28.380 -60.013 -21.649 1.00 16.18 62 TYR F C 1
ATOM 3099 O O . TYR F 1 56 ? 28.002 -59.186 -20.820 1.00 16.98 62 TYR F O 1
ATOM 3108 N N . ILE F 1 57 ? 29.504 -60.710 -21.505 1.00 16.18 63 ILE F N 1
ATOM 3109 C CA . ILE F 1 57 ? 30.287 -60.643 -20.278 1.00 15.41 63 ILE F CA 1
ATOM 3110 C C . ILE F 1 57 ? 31.742 -60.314 -20.573 1.00 15.13 63 ILE F C 1
ATOM 3111 O O . ILE F 1 57 ? 32.331 -60.872 -21.505 1.00 15.43 63 ILE F O 1
ATOM 3116 N N . GLN F 1 58 ? 32.315 -59.422 -19.765 1.00 14.66 64 GLN F N 1
ATOM 3117 C CA . GLN F 1 58 ? 33.748 -59.130 -19.799 1.00 14.02 64 GLN F CA 1
ATOM 3118 C C . GLN F 1 58 ? 34.360 -59.422 -18.442 1.00 13.72 64 GLN F C 1
ATOM 3119 O O . GLN F 1 58 ? 33.828 -59.013 -17.405 1.00 13.75 64 GLN F O 1
ATOM 3125 N N . THR F 1 59 ? 35.496 -60.111 -18.466 1.00 13.65 65 THR F N 1
ATOM 3126 C CA . THR F 1 59 ? 36.334 -60.296 -17.286 1.00 13.11 65 THR F CA 1
ATOM 3127 C C . THR F 1 59 ? 37.785 -60.056 -17.681 1.00 13.65 65 THR F C 1
ATOM 3128 O O . THR F 1 59 ? 38.086 -59.833 -18.851 1.00 14.88 65 THR F O 1
ATOM 3132 N N . ARG F 1 60 ? 38.689 -60.167 -16.713 1.00 14.08 66 ARG F N 1
ATOM 3133 C CA . ARG F 1 60 ? 40.118 -60.106 -17.001 1.00 16.36 66 ARG F CA 1
ATOM 3134 C C . ARG F 1 60 ? 40.561 -61.141 -18.053 1.00 17.31 66 ARG F C 1
ATOM 3135 O O . ARG F 1 60 ? 41.526 -60.909 -18.780 1.00 18.05 66 ARG F O 1
ATOM 3143 N N . HIS F 1 61 ? 39.854 -62.266 -18.149 1.00 17.14 67 HIS F N 1
ATOM 3144 C CA . HIS F 1 61 ? 40.272 -63.358 -19.050 1.00 19.29 67 HIS F CA 1
ATOM 3145 C C . HIS F 1 61 ? 39.632 -63.291 -20.438 1.00 21.91 67 HIS F C 1
ATOM 3146 O O . HIS F 1 61 ? 39.871 -64.177 -21.270 1.00 25.33 67 HIS F O 1
ATOM 3153 N N . GLY F 1 62 ? 38.851 -62.245 -20.693 1.00 20.30 68 GLY F N 1
ATOM 3154 C CA . GLY F 1 62 ? 38.293 -62.005 -22.022 1.00 21.26 68 GLY F CA 1
ATOM 3155 C C . GLY F 1 62 ? 36.791 -61.801 -22.035 1.00 19.53 68 GLY F C 1
ATOM 3156 O O . GLY F 1 62 ? 36.186 -61.440 -21.030 1.00 16.71 68 GLY F O 1
ATOM 3157 N N . VAL F 1 63 ? 36.200 -62.042 -23.199 1.00 20.29 69 VAL F N 1
ATOM 3158 C CA . VAL F 1 63 ? 34.800 -61.780 -23.453 1.00 20.02 69 VAL F CA 1
ATOM 3159 C C . VAL F 1 63 ? 34.042 -63.088 -23.588 1.00 19.72 69 VAL F C 1
ATOM 3160 O O . VAL F 1 63 ? 34.549 -64.037 -24.180 1.00 20.80 69 VAL F O 1
ATOM 3164 N N . ILE F 1 64 ? 32.835 -63.134 -23.031 1.00 19.70 70 ILE F N 1
ATOM 3165 C CA . ILE F 1 64 ? 31.857 -64.171 -23.360 1.00 22.85 70 ILE F CA 1
ATOM 3166 C C . ILE F 1 64 ? 30.716 -63.528 -24.130 1.00 26.11 70 ILE F C 1
ATOM 3167 O O . ILE F 1 64 ? 30.021 -62.668 -23.588 1.00 25.08 70 ILE F O 1
ATOM 3172 N N . GLU F 1 65 ? 30.537 -63.920 -25.393 1.00 30.03 71 GLU F N 1
ATOM 3173 C CA . GLU F 1 65 ? 29.378 -63.477 -26.183 1.00 32.80 71 GLU F CA 1
ATOM 3174 C C . GLU F 1 65 ? 28.157 -64.341 -25.853 0.50 38.83 71 GLU F C 1
ATOM 3175 O O . GLU F 1 65 ? 28.205 -65.578 -25.899 0.50 44.28 71 GLU F O 1
ATOM 3182 N N . SER G 1 1 ? -9.732 -11.364 -31.955 1.00 35.64 7 SER G N 1
ATOM 3183 C CA . SER G 1 1 ? -9.285 -12.696 -32.447 1.00 28.36 7 SER G CA 1
ATOM 3184 C C . SER G 1 1 ? -9.738 -12.950 -33.884 1.00 26.88 7 SER G C 1
ATOM 3185 O O . SER G 1 1 ? -10.800 -12.492 -34.299 1.00 31.89 7 SER G O 1
ATOM 3188 N N . ASP G 1 2 ? -8.925 -13.699 -34.625 1.00 21.51 8 ASP G N 1
ATOM 3189 C CA . ASP G 1 2 ? -9.253 -14.150 -35.972 1.00 20.21 8 ASP G CA 1
ATOM 3190 C C . ASP G 1 2 ? -10.547 -14.938 -36.017 1.00 17.43 8 ASP G C 1
ATOM 3191 O O . ASP G 1 2 ? -10.958 -15.529 -35.021 1.00 16.24 8 ASP G O 1
ATOM 3196 N N . PHE G 1 3 ? -11.157 -14.967 -37.197 1.00 16.42 9 PHE G N 1
ATOM 3197 C CA . PHE G 1 3 ? -12.324 -15.794 -37.452 1.00 14.49 9 PHE G CA 1
ATOM 3198 C C . PHE G 1 3 ? -12.218 -16.421 -38.835 1.00 14.35 9 PHE G C 1
ATOM 3199 O O . PHE G 1 3 ? -11.446 -15.970 -39.701 1.00 15.08 9 PHE G O 1
ATOM 3207 N N . VAL G 1 4 ? -13.011 -17.462 -39.028 1.00 12.88 10 VAL G N 1
ATOM 3208 C CA . VAL G 1 4 ? -13.095 -18.142 -40.298 1.00 13.32 10 VAL G CA 1
ATOM 3209 C C . VAL G 1 4 ? -14.538 -18.174 -40.778 1.00 12.70 10 VAL G C 1
ATOM 3210 O O . VAL G 1 4 ? -15.470 -18.134 -39.973 1.00 14.14 10 VAL G O 1
ATOM 3214 N N . VAL G 1 5 ? -14.714 -18.247 -42.093 1.00 11.27 11 VAL G N 1
ATOM 3215 C CA . VAL G 1 5 ? -16.031 -18.292 -42.716 1.00 11.70 11 VAL G CA 1
ATOM 3216 C C . VAL G 1 5 ? -16.155 -19.614 -43.435 1.00 12.43 11 VAL G C 1
ATOM 3217 O O . VAL G 1 5 ? -15.316 -19.941 -44.271 1.00 13.22 11 VAL G O 1
ATOM 3221 N N . ILE G 1 6 ? -17.186 -20.380 -43.088 1.00 11.89 12 ILE G N 1
ATOM 3222 C CA . 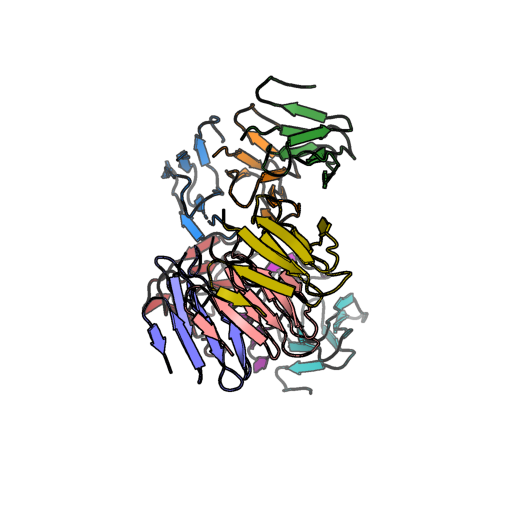ILE G 1 6 ? -17.392 -21.711 -43.653 1.00 12.21 12 ILE G CA 1
ATOM 3223 C C . ILE G 1 6 ? -18.783 -21.803 -44.271 1.00 12.31 12 ILE G C 1
ATOM 3224 O O . ILE G 1 6 ? -19.785 -21.664 -43.573 1.00 12.78 12 ILE G O 1
ATOM 3229 N N . LYS G 1 7 ? -18.840 -22.014 -45.581 1.00 13.09 13 LYS G N 1
ATOM 3230 C CA . LYS G 1 7 ? -20.093 -22.267 -46.286 1.00 13.13 13 LYS G CA 1
ATOM 3231 C C . LYS G 1 7 ? -20.163 -23.734 -46.687 1.00 13.52 13 LYS G C 1
ATOM 3232 O O . LYS G 1 7 ? -19.289 -24.232 -47.391 1.00 14.07 13 LYS G O 1
ATOM 3238 N N . ALA G 1 8 ? -21.219 -24.412 -46.257 1.00 12.88 14 ALA G N 1
ATOM 3239 C CA . ALA G 1 8 ? -21.419 -25.809 -46.605 1.00 13.34 14 ALA G CA 1
ATOM 3240 C C . ALA G 1 8 ? -21.810 -25.964 -48.075 1.00 14.45 14 ALA G C 1
ATOM 3241 O O . ALA G 1 8 ? -22.731 -25.297 -48.551 1.00 14.53 14 ALA G O 1
ATOM 3243 N N . LEU G 1 9 ? -21.118 -26.857 -48.784 1.00 14.42 15 LEU G N 1
ATOM 3244 C CA . LEU G 1 9 ? -21.421 -27.151 -50.184 1.00 15.30 15 LEU G CA 1
ATOM 3245 C C . LEU G 1 9 ? -22.164 -28.484 -50.321 1.00 16.08 15 LEU G C 1
ATOM 3246 O O . LEU G 1 9 ? -22.414 -28.959 -51.438 1.00 18.24 15 LEU G O 1
ATOM 3251 N N . GLU G 1 10 ? -22.531 -29.068 -49.181 1.00 16.21 16 GLU G N 1
ATOM 3252 C CA . GLU G 1 10 ? -23.352 -30.269 -49.128 1.00 16.79 16 GLU G CA 1
ATOM 3253 C C . GLU G 1 10 ? -24.005 -30.348 -47.757 1.00 16.43 16 GLU G C 1
ATOM 3254 O O . GLU G 1 10 ? -23.606 -29.641 -46.837 1.00 16.37 16 GLU G O 1
ATOM 3260 N N . ASP G 1 11 ? -25.007 -31.207 -47.615 1.00 17.09 17 ASP G N 1
ATOM 3261 C CA . ASP G 1 11 ? -25.612 -31.447 -46.313 1.00 17.63 17 ASP G CA 1
ATOM 3262 C C . ASP G 1 11 ? -24.649 -32.205 -45.404 1.00 17.63 17 ASP G C 1
ATOM 3263 O O . ASP G 1 11 ? -23.839 -33.006 -45.870 1.00 19.11 17 ASP G O 1
ATOM 3268 N N . GLY G 1 12 ? -24.732 -31.932 -44.106 1.00 17.28 18 GLY G N 1
ATOM 3269 C CA . GLY G 1 12 ? -23.997 -32.706 -43.112 1.00 17.74 18 GLY G CA 1
ATOM 3270 C C . GLY G 1 12 ? -22.547 -32.305 -42.913 1.00 17.27 18 GLY G C 1
ATOM 3271 O O . GLY G 1 12 ? -21.782 -33.059 -42.323 1.00 18.99 18 GLY G O 1
ATOM 3272 N N . VAL G 1 13 ? -22.156 -31.130 -43.400 1.00 15.67 19 VAL G N 1
ATOM 3273 C CA . VAL G 1 13 ? -20.827 -30.599 -43.096 1.00 14.99 19 VAL G CA 1
ATOM 3274 C C . VAL G 1 13 ? -20.715 -30.414 -41.581 1.00 15.01 19 VAL G C 1
ATOM 3275 O O . VAL G 1 13 ? -21.654 -29.948 -40.937 1.00 16.45 19 VAL G O 1
ATOM 3279 N N . ASN G 1 14 ? -19.570 -30.808 -41.033 1.00 14.64 20 ASN G N 1
ATOM 3280 C CA A ASN G 1 14 ? -19.297 -30.764 -39.613 0.50 15.02 20 ASN G CA 1
ATOM 3281 C CA B ASN G 1 14 ? -19.327 -30.710 -39.595 0.50 14.93 20 ASN G CA 1
ATOM 3282 C C . ASN G 1 14 ? -18.204 -29.737 -39.341 1.00 14.14 20 ASN G C 1
ATOM 3283 O O . ASN G 1 14 ? -17.111 -29.891 -39.873 1.00 15.57 20 ASN G O 1
ATOM 3292 N N . VAL G 1 15 ? -18.484 -28.722 -38.528 1.00 13.42 21 VAL G N 1
ATOM 3293 C CA . VAL G 1 15 ? -17.465 -27.778 -38.089 1.00 12.85 21 VAL G CA 1
ATOM 3294 C C . VAL G 1 15 ? -17.207 -28.073 -36.618 1.00 13.27 21 VAL G C 1
ATOM 3295 O O . VAL G 1 15 ? -18.096 -27.920 -35.787 1.00 14.21 21 VAL G O 1
ATOM 3299 N N . ILE G 1 16 ? -15.988 -28.496 -36.306 1.00 13.05 22 ILE G N 1
ATOM 3300 C CA . ILE G 1 16 ? -15.669 -29.067 -35.008 1.00 13.48 22 ILE G CA 1
ATOM 3301 C C . ILE G 1 16 ? -14.669 -28.173 -34.289 1.00 12.54 22 ILE G C 1
ATOM 3302 O O . ILE G 1 16 ? -13.620 -27.840 -34.841 1.00 13.44 22 ILE G O 1
ATOM 3307 N N . GLY G 1 17 ? -14.996 -27.782 -33.061 1.00 12.08 23 GLY G N 1
ATOM 3308 C CA . GLY G 1 17 ? -14.084 -26.999 -32.238 1.00 11.73 23 GLY G CA 1
ATOM 3309 C C . GLY G 1 17 ? -13.231 -27.888 -31.353 1.00 11.96 23 GLY G C 1
ATOM 3310 O O . GLY G 1 17 ? -13.758 -28.767 -30.658 1.00 12.84 23 GLY G O 1
ATOM 3311 N N . LEU G 1 18 ? -11.916 -27.660 -31.391 1.00 12.02 24 LEU G N 1
ATOM 3312 C CA . LEU G 1 18 ? -10.948 -28.382 -30.570 1.00 11.99 24 LEU G CA 1
ATOM 3313 C C . LEU G 1 18 ? -10.565 -27.514 -29.372 1.00 11.62 24 LEU G C 1
ATOM 3314 O O . LEU G 1 18 ? -10.350 -26.309 -29.502 1.00 12.62 24 LEU G O 1
ATOM 3319 N N . THR G 1 19 ? -10.455 -28.144 -28.212 1.00 11.74 25 THR G N 1
ATOM 3320 C CA . THR G 1 19 ? -10.203 -27.429 -26.975 1.00 11.64 25 THR G CA 1
ATOM 3321 C C . THR G 1 19 ? -8.828 -26.789 -26.918 1.00 11.82 25 THR G C 1
ATOM 3322 O O . THR G 1 19 ? -7.815 -27.416 -27.224 1.00 12.87 25 THR G O 1
ATOM 3326 N N . ARG G 1 20 ? -8.804 -25.533 -26.492 1.00 12.07 26 ARG G N 1
ATOM 3327 C CA . ARG G 1 20 ? -7.568 -24.875 -26.137 1.00 11.69 26 ARG G CA 1
ATOM 3328 C C . ARG G 1 20 ? -7.030 -25.467 -24.841 1.00 12.33 26 ARG G C 1
ATOM 3329 O O . ARG G 1 20 ? -7.784 -25.694 -23.894 1.00 14.75 26 ARG G O 1
ATOM 3337 N N . GLY G 1 21 ? -5.724 -25.717 -24.805 1.00 12.57 27 GLY G N 1
ATOM 3338 C CA . GLY G 1 21 ? -5.058 -26.169 -23.590 1.00 12.78 27 GLY G CA 1
ATOM 3339 C C . GLY G 1 21 ? -4.114 -27.328 -23.832 1.00 12.45 27 GLY G C 1
ATOM 3340 O O . GLY G 1 21 ? -3.809 -27.683 -24.973 1.00 13.51 27 GLY G O 1
ATOM 3341 N N . ALA G 1 22 ? -3.626 -27.905 -22.746 1.00 12.96 28 ALA G N 1
ATOM 3342 C CA . ALA G 1 22 ? -2.703 -29.023 -22.814 1.00 13.72 28 ALA G CA 1
ATOM 3343 C C . ALA G 1 22 ? -3.371 -30.238 -23.449 1.00 14.79 28 ALA G C 1
ATOM 3344 O O . ALA G 1 22 ? -2.734 -30.987 -24.195 1.00 16.52 28 ALA G O 1
ATOM 3346 N N . ASP G 1 23 ? -4.644 -30.443 -23.114 1.00 15.65 29 ASP G N 1
ATOM 3347 C CA . ASP G 1 23 ? -5.455 -31.509 -23.698 1.00 16.85 29 ASP G CA 1
ATOM 3348 C C . ASP G 1 23 ? -6.138 -31.037 -24.973 1.00 16.13 29 ASP G C 1
ATOM 3349 O O . ASP G 1 23 ? -6.490 -29.862 -25.098 1.00 15.62 29 ASP G O 1
ATOM 3354 N N . THR G 1 24 ? -6.336 -31.967 -25.909 1.00 15.26 30 THR G N 1
ATOM 3355 C CA . THR G 1 24 ? -7.031 -31.691 -27.164 1.00 14.41 30 THR G CA 1
ATOM 3356 C C . THR G 1 24 ? -8.175 -32.661 -27.383 1.00 15.47 30 THR G C 1
ATOM 3357 O O . THR G 1 24 ? -7.958 -33.857 -27.609 1.00 16.83 30 THR G O 1
ATOM 3361 N N . ARG G 1 25 ? -9.391 -32.130 -27.300 1.00 15.27 31 ARG G N 1
ATOM 3362 C CA . ARG G 1 25 ? -10.585 -32.912 -27.573 1.00 16.81 31 ARG G CA 1
ATOM 3363 C C . ARG G 1 25 ? -11.599 -32.069 -28.315 1.00 15.65 31 ARG G C 1
ATOM 3364 O O . ARG G 1 25 ? -11.518 -30.842 -28.312 1.00 14.82 31 ARG G O 1
ATOM 3372 N N . PHE G 1 26 ? -12.551 -32.735 -28.961 1.00 16.32 32 PHE G N 1
ATOM 3373 C CA . PHE G 1 26 ? -13.644 -32.042 -29.623 1.00 15.32 32 PHE G CA 1
ATOM 3374 C C . PHE G 1 26 ? -14.659 -31.634 -28.577 1.00 15.75 32 PHE G C 1
ATOM 3375 O O . PHE G 1 26 ? -15.199 -32.490 -27.880 1.00 19.11 32 PHE G O 1
ATOM 3383 N N . HIS G 1 27 ? -14.933 -30.342 -28.472 1.00 13.89 33 HIS G N 1
ATOM 3384 C CA . HIS G 1 27 ? -15.916 -29.863 -27.507 1.00 14.00 33 HIS G CA 1
ATOM 3385 C C . HIS G 1 27 ? -17.261 -29.512 -28.126 1.00 13.85 33 HIS G C 1
ATOM 3386 O O . HIS G 1 27 ? -18.246 -29.429 -27.413 1.00 14.87 33 HIS G O 1
ATOM 3393 N N . HIS G 1 28 ? -17.307 -29.333 -29.441 1.00 13.37 34 HIS G N 1
ATOM 3394 C CA . HIS G 1 28 ? -18.544 -29.003 -30.120 1.00 13.49 34 HIS G CA 1
ATOM 3395 C C . HIS G 1 28 ? -18.447 -29.360 -31.581 1.00 14.32 34 HIS G C 1
ATOM 3396 O O . HIS G 1 28 ? -17.412 -29.139 -32.214 1.00 15.33 34 HIS G O 1
ATOM 3403 N N . SER G 1 29 ? -19.537 -29.897 -32.114 1.00 14.15 35 SER G N 1
ATOM 3404 C CA . SER G 1 29 ? -19.662 -30.132 -33.534 1.00 14.92 35 SER G CA 1
ATOM 3405 C C . SER G 1 29 ? -20.915 -29.439 -34.030 1.00 14.79 35 SER G C 1
ATOM 3406 O O . SER G 1 29 ? -22.019 -29.761 -33.586 1.00 17.64 35 SER G O 1
ATOM 3409 N N . GLU G 1 30 ? -20.744 -28.473 -34.930 1.00 13.71 36 GLU G N 1
ATOM 3410 C CA . GLU G 1 30 ? -21.870 -27.775 -35.538 1.00 14.40 36 GLU G CA 1
ATOM 3411 C C . GLU G 1 30 ? -22.128 -28.330 -36.916 1.00 15.20 36 GLU G C 1
ATOM 3412 O O . GLU G 1 30 ? -21.248 -28.304 -37.768 1.00 14.99 36 GLU G O 1
ATOM 3418 N N . LYS G 1 31 ? -23.333 -28.849 -37.127 1.00 15.65 37 LYS G N 1
ATOM 3419 C CA . LYS G 1 31 ? -23.707 -29.423 -38.414 1.00 16.53 37 LYS G CA 1
ATOM 3420 C C . LYS G 1 31 ? -24.308 -28.339 -39.291 1.00 17.07 37 LYS G C 1
ATOM 3421 O O . LYS G 1 31 ? -25.200 -27.598 -38.854 1.00 18.87 37 LYS G O 1
ATOM 3427 N N . LEU G 1 32 ? -23.814 -28.246 -40.523 1.00 15.88 38 LEU G N 1
ATOM 3428 C CA . LEU G 1 32 ? -24.320 -27.302 -41.509 1.00 16.39 38 LEU G CA 1
ATOM 3429 C C . LEU G 1 32 ? -24.919 -28.069 -42.661 1.00 17.27 38 LEU G C 1
ATOM 3430 O O . LEU G 1 32 ? -24.280 -28.968 -43.208 1.00 19.43 38 LEU G O 1
ATOM 3435 N N . ASP G 1 33 ? -26.137 -27.710 -43.041 1.00 16.66 39 ASP G N 1
ATOM 3436 C CA . ASP G 1 33 ? -26.704 -28.227 -44.284 1.00 17.89 39 ASP G CA 1
ATOM 3437 C C . ASP G 1 33 ? -26.329 -27.325 -45.446 1.00 15.90 39 ASP G C 1
ATOM 3438 O O . ASP G 1 33 ? -25.816 -26.221 -45.251 1.00 15.26 39 ASP G O 1
ATOM 3443 N N . LYS G 1 34 ? -26.553 -27.813 -46.659 1.00 15.90 40 LYS G N 1
ATOM 3444 C CA . LYS G 1 34 ? -26.032 -27.151 -47.844 1.00 15.59 40 LYS G CA 1
ATOM 3445 C C . LYS G 1 34 ? -26.469 -25.691 -47.902 1.00 15.67 40 LYS G C 1
ATOM 3446 O O . LYS G 1 34 ? -27.648 -25.381 -47.739 1.00 15.67 40 LYS G O 1
ATOM 3452 N N . GLY G 1 35 ? -25.501 -24.809 -48.134 1.00 15.13 41 GLY G N 1
ATOM 3453 C CA . GLY G 1 35 ? -25.747 -23.372 -48.254 1.00 14.97 41 GLY G CA 1
ATOM 3454 C C . GLY G 1 35 ? -25.697 -22.604 -46.945 1.00 14.77 41 GLY G C 1
ATOM 3455 O O . GLY G 1 35 ? -25.650 -21.366 -46.947 1.00 17.19 41 GLY G O 1
ATOM 3456 N N . GLU G 1 36 ? -25.722 -23.310 -45.819 1.00 14.34 42 GLU G N 1
ATOM 3457 C CA . GLU G 1 36 ? -25.626 -22.643 -44.522 1.00 14.11 42 GLU G CA 1
ATOM 3458 C C . GLU G 1 36 ? -24.199 -22.182 -44.291 1.00 13.74 42 GLU G C 1
ATOM 3459 O O . GLU G 1 36 ? -23.246 -22.769 -44.798 1.00 14.27 42 GLU G O 1
ATOM 3465 N N . VAL G 1 37 ? -24.070 -21.118 -43.513 1.00 13.56 43 VAL G N 1
ATOM 3466 C CA . VAL G 1 37 ? -22.775 -20.508 -43.264 1.00 13.09 43 VAL G CA 1
ATOM 3467 C C . VAL G 1 37 ? -22.526 -20.419 -41.760 1.00 13.02 43 VAL G C 1
ATOM 3468 O O . VAL G 1 37 ? -23.421 -20.074 -40.985 1.00 15.83 43 VAL G O 1
ATOM 3472 N N . LEU G 1 38 ? -21.306 -20.746 -41.350 1.00 12.50 44 LEU G N 1
ATOM 3473 C CA . LEU G 1 38 ? -20.859 -20.480 -39.989 1.00 12.40 44 LEU G CA 1
ATOM 3474 C C . LEU G 1 38 ? -19.653 -19.544 -40.026 1.00 12.31 44 LEU G C 1
ATOM 3475 O O . LEU G 1 38 ? -18.688 -19.800 -40.746 1.00 12.45 44 LEU G O 1
ATOM 3480 N N . ILE G 1 39 ? -19.719 -18.468 -39.248 1.00 11.74 45 ILE G N 1
ATOM 3481 C CA . ILE G 1 39 ? -18.622 -17.523 -39.082 1.00 11.52 45 ILE G CA 1
ATOM 3482 C C . ILE G 1 39 ? -18.171 -17.710 -37.649 1.00 11.71 45 ILE G C 1
ATOM 3483 O O . ILE G 1 39 ? -18.907 -17.370 -36.738 1.00 12.22 45 ILE G O 1
ATOM 3488 N N . ALA G 1 40 ? -16.987 -18.282 -37.462 1.00 11.42 46 ALA G N 1
ATOM 3489 C CA . ALA G 1 40 ? -16.539 -18.761 -36.161 1.00 11.69 46 ALA G CA 1
ATOM 3490 C C . ALA G 1 40 ? -15.189 -18.180 -35.791 1.00 11.45 46 ALA G C 1
ATOM 3491 O O . ALA G 1 40 ? -14.254 -18.263 -36.581 1.00 11.92 46 ALA G O 1
ATOM 3493 N N . GLN G 1 41 ? -15.088 -17.628 -34.583 1.00 11.01 47 GLN G N 1
ATOM 3494 C CA . GLN G 1 41 ? -13.827 -17.110 -34.052 1.00 10.80 47 GLN G CA 1
ATOM 3495 C C . GLN G 1 41 ? -12.977 -18.191 -33.409 1.00 10.96 47 GLN G C 1
ATOM 3496 O O . GLN G 1 41 ? -13.490 -19.210 -32.940 1.00 11.47 47 GLN G O 1
ATOM 3502 N N . PHE G 1 42 ? -11.676 -17.940 -33.365 1.00 11.52 48 PHE G N 1
ATOM 3503 C CA . PHE G 1 42 ? -10.827 -18.572 -32.360 1.00 11.62 48 PHE G CA 1
ATOM 3504 C C . PHE G 1 42 ? -11.064 -17.836 -31.051 1.00 11.48 48 PHE G C 1
ATOM 3505 O O . PHE G 1 42 ? -11.295 -16.623 -31.043 1.00 11.43 48 PHE G O 1
ATOM 3513 N N . THR G 1 43 ? -11.048 -18.582 -29.947 1.00 11.05 49 THR G N 1
ATOM 3514 C CA . THR G 1 43 ? -11.532 -18.080 -28.671 1.00 11.17 49 THR G CA 1
ATOM 3515 C C . THR G 1 43 ? -10.722 -18.639 -27.525 1.00 11.45 49 THR G C 1
ATOM 3516 O O . THR G 1 43 ? -9.818 -19.465 -27.722 1.00 12.22 49 THR G O 1
ATOM 3520 N N . GLU G 1 44 ? -11.088 -18.225 -26.315 1.00 12.30 50 GLU G N 1
ATOM 3521 C CA . GLU G 1 44 ? -10.506 -18.791 -25.117 1.00 12.80 50 GLU G CA 1
ATOM 3522 C C . GLU G 1 44 ? -10.620 -20.322 -25.089 1.00 12.45 50 GLU G C 1
ATOM 3523 O O . GLU G 1 44 ? -9.738 -21.007 -24.579 1.00 13.64 50 GLU G O 1
ATOM 3529 N N . HIS G 1 45 ? -11.706 -20.857 -25.637 1.00 11.49 51 HIS G N 1
ATOM 3530 C CA . HIS G 1 45 ? -11.969 -22.293 -25.563 1.00 11.16 51 HIS G CA 1
ATOM 3531 C C . HIS G 1 45 ? -11.691 -23.076 -26.840 1.00 10.92 51 HIS G C 1
ATOM 3532 O O . HIS G 1 45 ? -11.620 -24.306 -26.791 1.00 12.61 51 HIS G O 1
ATOM 3539 N N . THR G 1 46 ? -11.492 -22.373 -27.955 1.00 10.45 52 THR G N 1
ATOM 3540 C CA . THR G 1 46 ? -11.284 -23.007 -29.265 1.00 10.55 52 THR G CA 1
ATOM 3541 C C . THR G 1 46 ? -10.007 -22.483 -29.904 1.00 10.30 52 THR G C 1
ATOM 3542 O O . THR G 1 46 ? -9.938 -21.311 -30.295 1.00 10.11 52 THR G O 1
ATOM 3546 N N . SER G 1 47 ? -9.013 -23.362 -30.035 1.00 10.15 53 SER G N 1
ATOM 3547 C CA . SER G 1 47 ? -7.734 -23.003 -30.655 1.00 10.08 53 SER G CA 1
ATOM 3548 C C . SER G 1 47 ? -7.422 -23.745 -31.960 1.00 10.64 53 SER G C 1
ATOM 3549 O O . SER G 1 47 ? -6.374 -23.521 -32.550 1.00 11.35 53 SER G O 1
ATOM 3552 N N . ALA G 1 48 ? -8.328 -24.618 -32.393 1.00 10.83 54 ALA G N 1
ATOM 3553 C CA . ALA G 1 48 ? -8.258 -25.268 -33.690 1.00 10.26 54 ALA G CA 1
ATOM 3554 C C . ALA G 1 48 ? -9.673 -25.635 -34.098 1.00 10.74 54 ALA G C 1
ATOM 3555 O O . ALA G 1 48 ? -10.527 -25.917 -33.238 1.00 11.14 54 ALA G O 1
ATOM 3557 N N . ILE G 1 49 ? -9.914 -25.617 -35.406 1.00 11.68 55 ILE G N 1
ATOM 3558 C CA . ILE G 1 49 ? -11.224 -25.873 -35.983 1.00 11.28 55 ILE G CA 1
ATOM 3559 C C . ILE G 1 49 ? -11.056 -26.883 -37.104 1.00 11.87 55 ILE G C 1
ATOM 3560 O O . ILE G 1 49 ? -10.235 -26.691 -37.995 1.00 11.85 55 ILE G O 1
ATOM 3565 N N . LYS G 1 50 ? -11.808 -27.976 -37.035 1.00 11.92 56 LYS G N 1
ATOM 3566 C CA . LYS G 1 50 ? -11.765 -29.003 -38.062 1.00 11.85 56 LYS G CA 1
ATOM 3567 C C . LYS G 1 50 ? -13.042 -28.957 -38.871 1.00 12.48 56 LYS G C 1
ATOM 3568 O O . LYS G 1 50 ? -14.132 -28.795 -38.322 1.00 12.96 56 LYS G O 1
ATOM 3574 N N . VAL G 1 51 ? -12.904 -29.058 -40.187 1.00 13.00 57 VAL G N 1
ATOM 3575 C CA . VAL G 1 51 ? -14.063 -29.078 -41.073 1.00 13.46 57 VAL G CA 1
ATOM 3576 C C . VAL G 1 51 ? -14.080 -30.391 -41.842 1.00 14.31 57 VAL G C 1
ATOM 3577 O O . VAL G 1 51 ? -13.106 -30.753 -42.511 1.00 14.61 57 VAL G O 1
ATOM 3581 N N . ARG G 1 52 ? -15.188 -31.111 -41.707 1.00 15.07 58 ARG G N 1
ATOM 3582 C CA . ARG G 1 52 ? -15.420 -32.350 -42.434 1.00 15.88 58 ARG G CA 1
ATOM 3583 C C . ARG G 1 52 ? -16.586 -32.141 -43.375 1.00 15.58 58 ARG G C 1
ATOM 3584 O O . ARG G 1 52 ? -17.656 -31.685 -42.962 1.00 18.29 58 ARG G O 1
ATOM 3592 N N . GLY G 1 53 ? -16.386 -32.490 -44.636 1.00 15.86 59 GLY G N 1
ATOM 3593 C CA . GLY G 1 53 ? -17.414 -32.321 -45.659 1.00 16.27 59 GLY G CA 1
ATOM 3594 C C . GLY G 1 53 ? -17.033 -31.254 -46.665 1.00 16.37 59 GLY G C 1
ATOM 3595 O O . GLY G 1 53 ? -16.131 -30.447 -46.422 1.00 16.97 59 GLY G O 1
ATOM 3596 N N . LYS G 1 54 ? -17.743 -31.230 -47.788 1.00 16.46 60 LYS G N 1
ATOM 3597 C CA . LYS G 1 54 ? -17.461 -30.271 -48.861 1.00 16.66 60 LYS G CA 1
ATOM 3598 C C . LYS G 1 54 ? -17.839 -28.852 -48.425 1.00 16.10 60 LYS G C 1
ATOM 3599 O O . LYS G 1 54 ? -18.989 -28.574 -48.079 1.00 14.71 60 LYS G O 1
ATOM 3605 N N . ALA G 1 55 ? -16.860 -27.956 -48.422 1.00 16.44 61 ALA G N 1
ATOM 3606 C CA . ALA G 1 55 ? -17.070 -26.629 -47.880 1.00 15.77 61 ALA G CA 1
ATOM 3607 C C . ALA G 1 55 ? -16.218 -25.606 -48.601 1.00 16.17 61 ALA G C 1
ATOM 3608 O O . ALA G 1 55 ? -15.145 -25.924 -49.132 1.00 20.31 61 ALA G O 1
ATOM 3610 N N . TYR G 1 56 ? -16.728 -24.382 -48.630 1.00 15.31 62 TYR G N 1
ATOM 3611 C CA . TYR G 1 56 ? -16.003 -23.228 -49.115 1.00 14.70 62 TYR G CA 1
ATOM 3612 C C . TYR G 1 56 ? -15.621 -22.414 -47.889 1.00 14.41 62 TYR G C 1
ATOM 3613 O O . TYR G 1 56 ? -16.491 -22.069 -47.089 1.00 15.49 62 TYR G O 1
ATOM 3622 N N . ILE G 1 57 ? -14.325 -22.145 -47.722 1.00 13.55 63 ILE G N 1
ATOM 3623 C CA . ILE G 1 57 ? -13.795 -21.532 -46.507 1.00 13.48 63 ILE G CA 1
ATOM 3624 C C . ILE G 1 57 ? -12.983 -20.282 -46.835 1.00 13.52 63 ILE G C 1
ATOM 3625 O O . ILE G 1 57 ? -12.150 -20.292 -47.756 1.00 14.00 63 ILE G O 1
ATOM 3630 N N . GLN G 1 58 ? -13.261 -19.201 -46.110 1.00 12.49 64 GLN G N 1
ATOM 3631 C CA . GLN G 1 58 ? -12.420 -18.004 -46.154 1.00 13.16 64 GLN G CA 1
ATOM 3632 C C . GLN G 1 58 ? -11.746 -17.788 -44.812 1.00 13.54 64 GLN G C 1
ATOM 3633 O O . GLN G 1 58 ? -12.386 -17.865 -43.764 1.00 13.69 64 GLN G O 1
ATOM 3639 N N . THR G 1 59 ? -10.450 -17.511 -44.856 1.00 13.37 65 THR G N 1
ATOM 3640 C CA . THR G 1 59 ? -9.701 -17.024 -43.703 1.00 13.27 65 THR G CA 1
ATOM 3641 C C . THR G 1 59 ? -8.840 -15.856 -44.156 1.00 13.98 65 THR G C 1
ATOM 3642 O O . THR G 1 59 ? -8.820 -15.504 -45.333 1.00 14.90 65 THR G O 1
ATOM 3646 N N . ARG G 1 60 ? -8.103 -15.269 -43.222 1.00 14.18 66 ARG G N 1
ATOM 3647 C CA . ARG G 1 60 ? -7.204 -14.177 -43.576 1.00 16.33 66 ARG G CA 1
ATOM 3648 C C . ARG G 1 60 ? -6.111 -14.623 -44.558 1.00 16.93 66 ARG G C 1
ATOM 3649 O O . ARG G 1 60 ? -5.547 -13.788 -45.254 1.00 17.35 66 ARG G O 1
ATOM 3657 N N . HIS G 1 61 ? -5.844 -15.930 -44.640 1.00 17.31 67 HIS G N 1
ATOM 3658 C CA . HIS G 1 61 ? -4.786 -16.436 -45.533 1.00 18.81 67 HIS G CA 1
ATOM 3659 C C . HIS G 1 61 ? -5.290 -16.800 -46.921 1.00 20.74 67 HIS G C 1
ATOM 3660 O O . HIS G 1 61 ? -4.488 -17.132 -47.792 1.00 24.64 67 HIS G O 1
ATOM 3667 N N . GLY G 1 62 ? -6.601 -16.744 -47.125 1.00 19.71 68 GLY G N 1
ATOM 3668 C CA . GLY G 1 62 ? -7.176 -16.959 -48.447 1.00 19.86 68 GLY G CA 1
ATOM 3669 C C . GLY G 1 62 ? -8.380 -17.870 -48.421 1.00 18.06 68 GLY G C 1
ATOM 3670 O O . GLY G 1 62 ? -9.021 -18.037 -47.388 1.00 16.04 68 GLY G O 1
ATOM 3671 N N . VAL G 1 63 ? -8.675 -18.451 -49.578 1.00 19.72 69 VAL G N 1
ATOM 3672 C CA . VAL G 1 63 ? -9.836 -19.303 -49.766 1.00 18.45 69 VAL G CA 1
ATOM 3673 C C . VAL G 1 63 ? -9.394 -20.755 -49.845 1.00 18.15 69 VAL G C 1
ATOM 3674 O O . VAL G 1 63 ? -8.343 -21.066 -50.433 1.00 19.65 69 VAL G O 1
ATOM 3678 N N . ILE G 1 64 ? -10.194 -21.637 -49.254 1.00 18.59 70 ILE G N 1
ATOM 3679 C CA . ILE G 1 64 ? -10.104 -23.073 -49.501 1.00 21.79 70 ILE G CA 1
ATOM 3680 C C . ILE G 1 64 ? -11.365 -23.525 -50.198 1.00 23.40 70 ILE G C 1
ATOM 3681 O O . ILE G 1 64 ? -12.475 -23.236 -49.740 1.00 23.68 70 ILE G O 1
ATOM 3686 N N . GLU G 1 65 ? -11.202 -24.251 -51.295 1.00 27.04 71 GLU G N 1
ATOM 3687 C CA . GLU G 1 65 ? -12.348 -24.783 -52.020 1.00 30.09 71 GLU G CA 1
ATOM 3688 C C . GLU G 1 65 ? -11.954 -26.037 -52.802 1.00 34.34 71 GLU G C 1
ATOM 3689 O O . GLU G 1 65 ? -12.508 -27.120 -52.586 1.00 38.49 71 GLU G O 1
ATOM 3696 N N . SER H 1 1 ? -2.890 -14.888 -31.906 1.00 37.88 7 SER H N 1
ATOM 3697 C CA . SER H 1 1 ? -1.785 -15.749 -32.414 1.00 30.92 7 SER H CA 1
ATOM 3698 C C . SER H 1 1 ? -2.030 -16.170 -33.858 1.00 30.29 7 SER H C 1
ATOM 3699 O O . SER H 1 1 ? -3.176 -16.303 -34.284 1.00 35.26 7 SER H O 1
ATOM 3702 N N . ASP H 1 2 ? -0.943 -16.402 -34.592 1.00 22.07 8 ASP H N 1
ATOM 3703 C CA . ASP H 1 2 ? -1.002 -16.909 -35.966 1.00 21.24 8 ASP H CA 1
ATOM 3704 C C . ASP H 1 2 ? -1.650 -18.278 -36.038 1.00 18.21 8 ASP H C 1
ATOM 3705 O O . ASP H 1 2 ? -1.636 -19.030 -35.069 1.00 16.68 8 ASP H O 1
ATOM 3710 N N . PHE H 1 3 ? -2.177 -18.602 -37.214 1.00 16.97 9 PHE H N 1
ATOM 3711 C CA . PHE H 1 3 ? -2.755 -19.914 -37.478 1.00 15.21 9 PHE H CA 1
ATOM 3712 C C . PHE H 1 3 ? -2.353 -20.395 -38.856 1.00 14.50 9 PHE H C 1
ATOM 3713 O O . PHE H 1 3 ? -1.912 -19.611 -39.706 1.00 15.15 9 PHE H O 1
ATOM 3721 N N . VAL H 1 4 ? -2.519 -21.695 -39.039 1.00 13.79 10 VAL H N 1
ATOM 3722 C CA A VAL H 1 4 ? -2.245 -22.343 -40.310 0.50 13.88 10 VAL H CA 1
ATOM 3723 C CA B VAL H 1 4 ? -2.230 -22.387 -40.283 0.50 14.30 10 VAL H CA 1
ATOM 3724 C C . VAL H 1 4 ? -3.489 -23.077 -40.782 1.00 13.53 10 VAL H C 1
ATOM 3725 O O . VAL H 1 4 ? -4.324 -23.488 -39.985 1.00 14.74 10 VAL H O 1
ATOM 3732 N N . VAL H 1 5 ? -3.615 -23.205 -42.096 1.00 12.48 11 VAL H N 1
ATOM 3733 C CA . VAL H 1 5 ? -4.732 -23.907 -42.706 1.00 12.61 11 VAL H CA 1
ATOM 3734 C C . VAL H 1 5 ? -4.173 -25.119 -43.440 1.00 13.49 11 VAL H C 1
ATOM 3735 O O . VAL H 1 5 ? -3.290 -24.971 -44.287 1.00 13.91 11 VAL H O 1
ATOM 3739 N N . ILE H 1 6 ? -4.670 -26.307 -43.098 1.00 13.35 12 ILE H N 1
ATOM 3740 C CA . ILE H 1 6 ? -4.182 -27.555 -43.672 1.00 13.44 12 ILE H CA 1
ATOM 3741 C C . ILE H 1 6 ? -5.344 -28.315 -44.289 1.00 13.44 12 ILE H C 1
ATOM 3742 O O . ILE H 1 6 ? -6.282 -28.674 -43.593 1.00 14.49 12 ILE H O 1
ATOM 3747 N N . LYS H 1 7 ? -5.286 -28.552 -45.594 1.00 14.14 13 LYS H N 1
ATOM 3748 C CA . LYS H 1 7 ? -6.276 -29.367 -46.279 1.00 15.23 13 LYS H CA 1
ATOM 3749 C C . LYS H 1 7 ? -5.634 -30.664 -46.749 1.00 16.03 13 LYS H C 1
ATOM 3750 O O . LYS H 1 7 ? -4.672 -30.639 -47.513 1.00 17.32 13 LYS H O 1
ATOM 3756 N N . ALA H 1 8 ? -6.176 -31.791 -46.304 1.00 16.71 14 ALA H N 1
ATOM 3757 C CA . ALA H 1 8 ? -5.690 -33.097 -46.727 1.00 17.07 14 ALA H CA 1
ATOM 3758 C C . ALA H 1 8 ? -6.064 -33.393 -48.176 1.00 18.10 14 ALA H C 1
ATOM 3759 O O . ALA H 1 8 ? -7.219 -33.241 -48.567 1.00 19.78 14 ALA H O 1
ATOM 3761 N N . LEU H 1 9 ? -5.082 -33.832 -48.964 1.00 19.21 15 LEU H N 1
ATOM 3762 C CA . LEU H 1 9 ? -5.310 -34.191 -50.369 1.00 20.37 15 LEU H CA 1
ATOM 3763 C C . LEU H 1 9 ? -5.417 -35.711 -50.541 1.00 22.36 15 LEU H C 1
ATOM 3764 O O . LEU H 1 9 ? -5.632 -36.210 -51.650 1.00 26.00 15 LEU H O 1
ATOM 3769 N N . GLU H 1 10 ? -5.267 -36.434 -49.432 1.00 22.33 16 GLU H N 1
ATOM 3770 C CA . GLU H 1 10 ? -5.412 -37.884 -49.394 1.00 23.10 16 GLU H CA 1
ATOM 3771 C C . GLU H 1 10 ? -5.823 -38.307 -47.991 1.00 22.77 16 GLU H C 1
ATOM 3772 O O . GLU H 1 10 ? -5.734 -37.519 -47.046 1.00 21.56 16 GLU H O 1
ATOM 3778 N N . ASP H 1 11 ? -6.248 -39.555 -47.848 1.00 23.73 17 ASP H N 1
ATOM 3779 C CA . ASP H 1 11 ? -6.599 -40.093 -46.539 1.00 23.31 17 ASP H CA 1
ATOM 3780 C C . ASP H 1 11 ? -5.372 -40.235 -45.637 1.00 23.36 17 ASP H C 1
ATOM 3781 O O . ASP H 1 11 ? -4.254 -40.441 -46.114 1.00 24.06 17 ASP H O 1
ATOM 3786 N N . GLY H 1 12 ? -5.586 -40.111 -44.330 1.00 22.60 18 GLY H N 1
ATOM 3787 C CA . GLY H 1 12 ? -4.546 -40.413 -43.345 1.00 22.57 18 GLY H CA 1
ATOM 3788 C C . GLY H 1 12 ? -3.467 -39.367 -43.145 1.00 21.56 18 GLY H C 1
ATOM 3789 O O . GLY H 1 12 ? -2.401 -39.673 -42.601 1.00 23.19 18 GLY H O 1
ATOM 3790 N N . VAL H 1 13 ? -3.730 -38.135 -43.579 1.00 19.17 19 VAL H N 1
ATOM 3791 C CA . VAL H 1 13 ? -2.848 -37.017 -43.268 1.00 17.88 19 VAL H CA 1
ATOM 3792 C C . VAL H 1 13 ? -2.841 -36.822 -41.757 1.00 17.35 19 VAL H C 1
ATOM 3793 O O . VAL H 1 13 ? -3.872 -36.974 -41.101 1.00 18.67 19 VAL H O 1
ATOM 3797 N N . ASN H 1 14 ? -1.670 -36.506 -41.215 1.00 16.70 20 ASN H N 1
ATOM 3798 C CA A ASN H 1 14 ? -1.522 -36.302 -39.779 0.50 16.80 20 ASN H CA 1
ATOM 3799 C CA B ASN H 1 14 ? -1.468 -36.342 -39.791 0.50 16.88 20 ASN H CA 1
ATOM 3800 C C . ASN H 1 14 ? -0.987 -34.916 -39.504 1.00 15.52 20 ASN H C 1
ATOM 3801 O O . ASN H 1 14 ? 0.028 -34.512 -40.069 1.00 17.13 20 ASN H O 1
ATOM 3810 N N . VAL H 1 15 ? -1.701 -34.174 -38.649 1.00 14.23 21 VAL H N 1
ATOM 3811 C CA A VAL H 1 15 ? -1.261 -32.865 -38.167 0.50 13.46 21 VAL H CA 1
ATOM 3812 C CA B VAL H 1 15 ? -1.223 -32.877 -38.186 0.50 13.93 21 VAL H CA 1
ATOM 3813 C C . VAL H 1 15 ? -0.881 -33.021 -36.712 1.00 13.93 21 VAL H C 1
ATOM 3814 O O . VAL H 1 15 ? -1.728 -33.378 -35.897 1.00 14.50 21 VAL H O 1
ATOM 3821 N N . ILE H 1 16 ? 0.379 -32.756 -36.390 1.00 13.68 22 ILE H N 1
ATOM 3822 C CA . ILE H 1 16 ? 0.920 -33.080 -35.082 1.00 13.64 22 ILE H CA 1
ATOM 3823 C C . ILE H 1 16 ? 1.360 -31.813 -34.366 1.00 12.82 22 ILE H C 1
ATOM 3824 O O . ILE H 1 16 ? 2.116 -31.017 -34.914 1.00 13.78 22 ILE H O 1
ATOM 3829 N N . GLY H 1 17 ? 0.882 -31.642 -33.136 1.00 12.63 23 GLY H N 1
ATOM 3830 C CA . GLY H 1 17 ? 1.262 -30.511 -32.302 1.00 12.22 23 GLY H CA 1
ATOM 3831 C C . GLY H 1 17 ? 2.454 -30.879 -31.437 1.00 12.08 23 GLY H C 1
ATOM 3832 O O . GLY H 1 17 ? 2.425 -31.900 -30.746 1.00 13.49 23 GLY H O 1
ATOM 3833 N N . LEU H 1 18 ? 3.480 -30.031 -31.466 1.00 12.53 24 LEU H N 1
ATOM 3834 C CA . LEU H 1 18 ? 4.668 -30.173 -30.633 1.00 12.43 24 LEU H CA 1
ATOM 3835 C C . LEU H 1 18 ? 4.577 -29.224 -29.438 1.00 12.23 24 LEU H C 1
ATOM 3836 O O . LEU H 1 18 ? 4.194 -28.056 -29.586 1.00 12.33 24 LEU H O 1
ATOM 3841 N N . THR H 1 19 ? 4.967 -29.722 -28.268 1.00 11.87 25 THR H N 1
ATOM 3842 C CA . THR H 1 19 ? 4.836 -28.967 -27.029 1.00 11.75 25 THR H CA 1
ATOM 3843 C C . THR H 1 19 ? 5.714 -27.718 -26.988 1.00 12.23 25 THR H C 1
ATOM 3844 O O . THR H 1 19 ? 6.898 -27.759 -27.323 1.00 12.19 25 THR H O 1
ATOM 3848 N N . ARG H 1 20 ? 5.118 -26.615 -26.545 1.00 12.56 26 ARG H N 1
ATOM 3849 C CA . ARG H 1 20 ? 5.861 -25.427 -26.174 1.00 11.85 26 ARG H CA 1
ATOM 3850 C C . ARG H 1 20 ? 6.616 -25.671 -24.884 1.00 12.31 26 ARG H C 1
ATOM 3851 O O . ARG H 1 20 ? 6.077 -26.257 -23.949 1.00 14.59 26 ARG H O 1
ATOM 3859 N N . GLY H 1 21 ? 7.863 -25.212 -24.841 1.00 12.19 27 GLY H N 1
ATOM 3860 C CA . GLY H 1 21 ? 8.650 -25.246 -23.621 1.00 12.54 27 GLY H CA 1
ATOM 3861 C C . GLY H 1 21 ? 10.047 -25.768 -23.845 1.00 12.91 27 GLY H C 1
ATOM 3862 O O . GLY H 1 21 ? 10.501 -25.915 -24.972 1.00 13.44 27 GLY H O 1
ATOM 3863 N N . ALA H 1 22 ? 10.742 -26.030 -22.747 1.00 13.07 28 ALA H N 1
ATOM 3864 C CA . ALA H 1 22 ? 12.106 -26.531 -22.811 1.00 14.77 28 ALA H CA 1
ATOM 3865 C C . ALA H 1 22 ? 12.152 -27.912 -23.469 1.00 16.10 28 ALA H C 1
ATOM 3866 O O . ALA H 1 22 ? 13.095 -28.222 -24.193 1.00 18.61 28 ALA H O 1
ATOM 3868 N N . ASP H 1 23 ? 11.131 -28.722 -23.196 1.00 16.80 29 ASP H N 1
ATOM 3869 C CA A ASP H 1 23 ? 11.022 -30.056 -23.782 0.50 17.73 29 ASP H CA 1
ATOM 3870 C CA B ASP H 1 23 ? 10.995 -30.062 -23.764 0.50 17.66 29 ASP H CA 1
ATOM 3871 C C . ASP H 1 23 ? 10.152 -30.027 -25.030 1.00 16.58 29 ASP H C 1
ATOM 3872 O O . ASP H 1 23 ? 9.243 -29.203 -25.155 1.00 16.24 29 ASP H O 1
ATOM 3881 N N . THR H 1 24 ? 10.447 -30.930 -25.963 1.00 16.07 30 THR H N 1
ATOM 3882 C CA . THR H 1 24 ? 9.714 -31.012 -27.215 1.00 15.85 30 THR H CA 1
ATOM 3883 C C . THR H 1 24 ? 9.241 -32.435 -27.438 1.00 16.46 30 THR H C 1
ATOM 3884 O O . THR H 1 24 ? 10.050 -33.347 -27.629 1.00 18.24 30 THR H O 1
ATOM 3888 N N . ARG H 1 25 ? 7.927 -32.614 -27.388 1.00 16.76 31 ARG H N 1
ATOM 3889 C CA . ARG H 1 25 ? 7.322 -33.901 -27.698 1.00 17.68 31 ARG H CA 1
ATOM 3890 C C . ARG H 1 25 ? 6.006 -33.692 -28.413 1.00 16.56 31 ARG H C 1
ATOM 3891 O O . ARG H 1 25 ? 5.462 -32.596 -28.404 1.00 16.06 31 ARG H O 1
ATOM 3899 N N . PHE H 1 26 ? 5.510 -34.750 -29.048 1.00 17.01 32 PHE H N 1
ATOM 3900 C CA . PHE H 1 26 ? 4.205 -34.707 -29.696 1.00 16.29 32 PHE H CA 1
ATOM 3901 C C . PHE H 1 26 ? 3.149 -34.845 -28.619 1.00 16.49 32 PHE H C 1
ATOM 3902 O O . PHE H 1 26 ? 3.181 -35.803 -27.851 1.00 19.28 32 PHE H O 1
ATOM 3910 N N . HIS H 1 27 ? 2.217 -33.897 -28.551 1.00 14.47 33 HIS H N 1
ATOM 3911 C CA . HIS H 1 27 ? 1.125 -33.976 -27.574 1.00 14.45 33 HIS H CA 1
ATOM 3912 C C . HIS H 1 27 ? -0.229 -34.318 -28.189 1.00 14.45 33 HIS H C 1
ATOM 3913 O O . HIS H 1 27 ? -1.144 -34.706 -27.469 1.00 15.76 33 HIS H O 1
ATOM 3920 N N . HIS H 1 28 ? -0.353 -34.192 -29.507 1.00 13.86 34 HIS H N 1
ATOM 3921 C CA . HIS H 1 28 ? -1.595 -34.497 -30.182 1.00 14.32 34 HIS H CA 1
ATOM 3922 C C . HIS H 1 28 ? -1.331 -34.731 -31.644 1.00 14.25 34 HIS H C 1
ATOM 3923 O O . HIS H 1 28 ? -0.551 -34.001 -32.263 1.00 14.90 34 HIS H O 1
ATOM 3930 N N . SER H 1 29 ? -1.984 -35.756 -32.183 1.00 14.65 35 SER H N 1
ATOM 3931 C CA . SER H 1 29 ? -1.971 -36.019 -33.604 1.00 16.01 35 SER H CA 1
ATOM 3932 C C . SER H 1 29 ? -3.406 -36.054 -34.107 1.00 15.74 35 SER H C 1
ATOM 3933 O O . SER H 1 29 ? -4.215 -36.868 -33.643 1.00 18.02 35 SER H O 1
ATOM 3936 N N . GLU H 1 30 ? -3.729 -35.155 -35.038 1.00 15.13 36 GLU H N 1
ATOM 3937 C CA . GLU H 1 30 ? -5.071 -35.084 -35.617 1.00 15.63 36 GLU H CA 1
ATOM 3938 C C . GLU H 1 30 ? -5.064 -35.661 -37.017 1.00 16.07 36 GLU H C 1
ATOM 3939 O O . GLU H 1 30 ? -4.315 -35.198 -37.874 1.00 16.26 36 GLU H O 1
ATOM 3945 N N . LYS H 1 31 ? -5.898 -36.671 -37.244 1.00 17.23 37 LYS H N 1
ATOM 3946 C CA . LYS H 1 31 ? -5.991 -37.325 -38.543 1.00 18.94 37 LYS H CA 1
ATOM 3947 C C . LYS H 1 31 ? -6.978 -36.580 -39.426 1.00 19.02 37 LYS H C 1
ATOM 3948 O O . LYS H 1 31 ? -8.093 -36.259 -38.997 1.00 20.88 37 LYS H O 1
ATOM 3954 N N . LEU H 1 32 ? -6.556 -36.312 -40.659 1.00 18.01 38 LEU H N 1
ATOM 3955 C CA . LEU H 1 32 ? -7.422 -35.733 -41.673 1.00 18.18 38 LEU H CA 1
ATOM 3956 C C . LEU H 1 32 ? -7.531 -36.690 -42.830 1.00 19.57 38 LEU H C 1
ATOM 3957 O O . LEU H 1 32 ? -6.519 -37.143 -43.365 1.00 20.31 38 LEU H O 1
ATOM 3962 N N . ASP H 1 33 ? -8.758 -37.003 -43.220 1.00 19.86 39 ASP H N 1
ATOM 3963 C CA . ASP H 1 33 ? -8.973 -37.781 -44.431 1.00 21.04 39 ASP H CA 1
ATOM 3964 C C . ASP H 1 33 ? -9.178 -36.833 -45.605 1.00 21.03 39 ASP H C 1
ATOM 3965 O O . ASP H 1 33 ? -9.263 -35.617 -45.420 1.00 19.19 39 ASP H O 1
ATOM 3970 N N . LYS H 1 34 ? -9.223 -37.387 -46.812 1.00 21.49 40 LYS H N 1
ATOM 3971 C CA . LYS H 1 34 ? -9.153 -36.576 -48.023 1.00 21.28 40 LYS H CA 1
ATOM 3972 C C . LYS H 1 34 ? -10.234 -35.497 -48.034 1.00 20.90 40 LYS H C 1
ATOM 3973 O O . LYS H 1 34 ? -11.411 -35.788 -47.842 1.00 23.23 40 LYS H O 1
ATOM 3979 N N . GLY H 1 35 ? -9.818 -34.251 -48.246 1.00 20.67 41 GLY H N 1
ATOM 3980 C CA . GLY H 1 35 ? -10.743 -33.134 -48.338 1.00 19.81 41 GLY H CA 1
ATOM 3981 C C . GLY H 1 35 ? -11.017 -32.420 -47.021 1.00 19.04 41 GLY H C 1
ATOM 3982 O O . GLY H 1 35 ? -11.581 -31.316 -47.016 1.00 20.77 41 GLY H O 1
ATOM 3983 N N . GLU H 1 36 ? -10.647 -33.040 -45.904 1.00 17.75 42 GLU H N 1
ATOM 3984 C CA . GLU H 1 36 ? -10.881 -32.435 -44.591 1.00 16.50 42 GLU H CA 1
ATOM 3985 C C . GLU H 1 36 ? -9.856 -31.348 -44.319 1.00 15.41 42 GLU H C 1
ATOM 3986 O O . GLU H 1 36 ? -8.726 -31.394 -44.815 1.00 15.25 42 GLU H O 1
ATOM 3992 N N . VAL H 1 37 ? -10.273 -30.364 -43.534 1.00 13.97 43 VAL H N 1
ATOM 3993 C CA . VAL H 1 37 ? -9.454 -29.194 -43.237 1.00 13.47 43 VAL H CA 1
ATOM 3994 C C . VAL H 1 37 ? -9.279 -29.012 -41.739 1.00 13.36 43 VAL H C 1
ATOM 3995 O O . VAL H 1 37 ? -10.224 -29.181 -40.974 1.00 14.20 43 VAL H O 1
ATOM 3999 N N . LEU H 1 38 ? -8.065 -28.660 -41.331 1.00 12.64 44 LEU H N 1
ATOM 4000 C CA . LEU H 1 38 ? -7.810 -28.221 -39.970 1.00 12.48 44 LEU H CA 1
ATOM 4001 C C . LEU H 1 38 ? -7.232 -26.818 -40.025 1.00 11.97 44 LEU H C 1
ATOM 4002 O O . LEU H 1 38 ? -6.278 -26.564 -40.759 1.00 13.23 44 LEU H O 1
ATOM 4007 N N . ILE H 1 39 ? -7.832 -25.915 -39.257 1.00 11.64 45 ILE H N 1
ATOM 4008 C CA . ILE H 1 39 ? -7.330 -24.551 -39.075 1.00 10.74 45 ILE H CA 1
ATOM 4009 C C . ILE H 1 39 ? -6.851 -24.489 -37.638 1.00 11.76 45 ILE H C 1
ATOM 4010 O O . ILE H 1 39 ? -7.664 -24.533 -36.719 1.00 11.68 45 ILE H O 1
ATOM 4015 N N . ALA H 1 40 ? -5.538 -24.400 -37.454 1.00 11.57 46 ALA H N 1
ATOM 4016 C CA . ALA H 1 40 ? -4.902 -24.586 -36.151 1.00 11.59 46 ALA H CA 1
ATOM 4017 C C . ALA H 1 40 ? -4.025 -23.403 -35.797 1.00 11.69 46 ALA H C 1
ATOM 4018 O O . ALA H 1 40 ? -3.179 -23.001 -36.592 1.00 12.45 46 ALA H O 1
ATOM 4020 N N . GLN H 1 41 ? -4.222 -22.870 -34.592 1.00 11.30 47 GLN H N 1
ATOM 4021 C CA . GLN H 1 41 ? -3.389 -21.801 -34.056 1.00 11.24 47 GLN H CA 1
ATOM 4022 C C . GLN H 1 41 ? -2.116 -22.318 -33.409 1.00 10.77 47 GLN H C 1
ATOM 4023 O O . GLN H 1 41 ? -2.048 -23.456 -32.928 1.00 11.79 47 GLN H O 1
ATOM 4029 N N . PHE H 1 42 ? -1.122 -21.446 -33.355 1.00 11.33 48 PHE H N 1
ATOM 4030 C CA . PHE H 1 42 ? -0.082 -21.571 -32.354 1.00 11.69 48 PHE H CA 1
ATOM 4031 C C . PHE H 1 42 ? -0.659 -21.056 -31.040 1.00 11.27 48 PHE H C 1
ATOM 4032 O O . PHE H 1 42 ? -1.473 -20.117 -31.025 1.00 11.24 48 PHE H O 1
ATOM 4040 N N . THR H 1 43 ? -0.274 -21.704 -29.940 1.00 10.46 49 THR H N 1
ATOM 4041 C CA . THR H 1 43 ? -0.936 -21.523 -28.656 1.00 10.76 49 THR H CA 1
ATOM 4042 C C . THR H 1 43 ? 0.038 -21.629 -27.497 1.00 10.85 49 THR H C 1
ATOM 4043 O O . THR H 1 43 ? 1.226 -21.908 -27.689 1.00 11.59 49 THR H O 1
ATOM 4047 N N . GLU H 1 44 ? -0.476 -21.456 -26.282 1.00 11.53 50 GLU H N 1
ATOM 4048 C CA . GLU H 1 44 ? 0.326 -21.662 -25.093 1.00 12.57 50 GLU H CA 1
ATOM 4049 C C . GLU H 1 44 ? 0.980 -23.052 -25.062 1.00 12.51 50 GLU H C 1
ATOM 4050 O O . GLU H 1 44 ? 2.077 -23.219 -24.527 1.00 13.64 50 GLU H O 1
ATOM 4056 N N . HIS H 1 45 ? 0.307 -24.044 -25.640 1.00 11.90 51 HIS H N 1
ATOM 4057 C CA . HIS H 1 45 ? 0.779 -25.433 -25.580 1.00 11.76 51 HIS H CA 1
ATOM 4058 C C . HIS H 1 45 ? 1.410 -25.976 -26.859 1.00 12.02 51 HIS H C 1
ATOM 4059 O O . HIS H 1 45 ? 2.080 -27.016 -26.808 1.00 13.30 51 HIS H O 1
ATOM 4066 N N . THR H 1 46 ? 1.242 -25.255 -27.968 1.00 11.33 52 THR H N 1
ATOM 4067 C CA . THR H 1 46 ? 1.728 -25.686 -29.278 1.00 11.23 52 THR H CA 1
ATOM 4068 C C . THR H 1 46 ? 2.563 -24.583 -29.938 1.00 11.00 52 THR H C 1
ATOM 4069 O O . THR H 1 46 ? 2.023 -23.535 -30.317 1.00 10.77 52 THR H O 1
ATOM 4073 N N . SER H 1 47 ? 3.872 -24.822 -30.066 1.00 10.51 53 SER H N 1
ATOM 4074 C CA . SER H 1 47 ? 4.785 -23.860 -30.682 1.00 10.48 53 SER H CA 1
ATOM 4075 C C . SER H 1 47 ? 5.416 -24.362 -31.987 1.00 11.15 53 SER H C 1
ATOM 4076 O O . SER H 1 47 ? 6.229 -23.657 -32.582 1.00 11.40 53 SER H O 1
ATOM 4079 N N . ALA H 1 48 ? 5.041 -25.571 -32.416 1.00 11.55 54 ALA H N 1
ATOM 4080 C CA . ALA H 1 48 ? 5.440 -26.108 -33.709 1.00 11.65 54 ALA H CA 1
ATOM 4081 C C . ALA H 1 48 ? 4.412 -27.147 -34.131 1.00 11.28 54 ALA H C 1
ATOM 4082 O O . ALA H 1 48 ? 3.803 -27.823 -33.284 1.00 11.38 54 ALA H O 1
ATOM 4084 N N . ILE H 1 49 ? 4.213 -27.248 -35.443 1.00 11.74 55 ILE H N 1
ATOM 4085 C CA . ILE H 1 49 ? 3.210 -28.112 -36.046 1.00 11.92 55 ILE H CA 1
ATOM 4086 C C . ILE H 1 49 ? 3.866 -28.881 -37.179 1.00 12.58 55 ILE H C 1
ATOM 4087 O O . ILE H 1 49 ? 4.482 -28.294 -38.066 1.00 12.43 55 ILE H O 1
ATOM 4092 N N . LYS H 1 50 ? 3.731 -30.202 -37.142 1.00 12.79 56 LYS H N 1
ATOM 4093 C CA . LYS H 1 50 ? 4.293 -31.077 -38.157 1.00 13.47 56 LYS H CA 1
ATOM 4094 C C . LYS H 1 50 ? 3.154 -31.668 -38.967 1.00 14.25 56 LYS H C 1
ATOM 4095 O O . LYS H 1 50 ? 2.132 -32.076 -38.398 1.00 13.90 56 LYS H O 1
ATOM 4101 N N . VAL H 1 51 ? 3.315 -31.693 -40.290 1.00 14.33 57 VAL H N 1
ATOM 4102 C CA . VAL H 1 51 ? 2.322 -32.293 -41.164 1.00 14.74 57 VAL H CA 1
ATOM 4103 C C . VAL H 1 51 ? 2.948 -33.446 -41.953 1.00 15.95 57 VAL H C 1
ATOM 4104 O O . VAL H 1 51 ? 3.992 -33.289 -42.602 1.00 15.79 57 VAL H O 1
ATOM 4108 N N . ARG H 1 52 ? 2.304 -34.609 -41.875 1.00 17.17 58 ARG H N 1
ATOM 4109 C CA . ARG H 1 52 ? 2.709 -35.788 -42.626 1.00 18.23 58 ARG H CA 1
ATOM 4110 C C . ARG H 1 52 ? 1.577 -36.197 -43.553 1.00 18.59 58 ARG H C 1
ATOM 4111 O O . ARG H 1 52 ? 0.425 -36.280 -43.139 1.00 21.56 58 ARG H O 1
ATOM 4119 N N . GLY H 1 53 ? 1.917 -36.480 -44.803 1.00 19.32 59 GLY H N 1
ATOM 4120 C CA . GLY H 1 53 ? 0.931 -36.832 -45.823 1.00 19.94 59 GLY H CA 1
ATOM 4121 C C . GLY H 1 53 ? 0.728 -35.701 -46.814 1.00 19.81 59 GLY H C 1
ATOM 4122 O O . GLY H 1 53 ? 1.136 -34.561 -46.564 1.00 19.56 59 GLY H O 1
ATOM 4123 N N . LYS H 1 54 ? 0.077 -36.011 -47.931 1.00 20.25 60 LYS H N 1
ATOM 4124 C CA . LYS H 1 54 ? -0.159 -35.027 -48.991 1.00 21.06 60 LYS H CA 1
ATOM 4125 C C . LYS H 1 54 ? -1.198 -34.006 -48.545 1.00 19.49 60 LYS H C 1
ATOM 4126 O O . LYS H 1 54 ? -2.344 -34.353 -48.264 1.00 20.35 60 LYS H O 1
ATOM 4132 N N . ALA H 1 55 ? -0.794 -32.746 -48.475 1.00 20.27 61 ALA H N 1
ATOM 4133 C CA . ALA H 1 55 ? -1.677 -31.697 -47.988 1.00 18.99 61 ALA H CA 1
ATOM 4134 C C . ALA H 1 55 ? -1.390 -30.381 -48.679 1.00 18.82 61 ALA H C 1
ATOM 4135 O O . ALA H 1 55 ? -0.314 -30.177 -49.241 1.00 22.93 61 ALA H O 1
ATOM 4137 N N . TYR H 1 56 ? -2.393 -29.512 -48.659 1.00 17.38 62 TYR H N 1
ATOM 4138 C CA . TYR H 1 56 ? -2.296 -28.161 -49.162 1.00 17.18 62 TYR H CA 1
ATOM 4139 C C . TYR H 1 56 ? -2.358 -27.254 -47.938 1.00 16.32 62 TYR H C 1
ATOM 4140 O O . TYR H 1 56 ? -3.296 -27.358 -47.137 1.00 17.56 62 TYR H O 1
ATOM 4149 N N . ILE H 1 57 ? -1.362 -26.386 -47.777 1.00 15.70 63 ILE H N 1
ATOM 4150 C CA . ILE H 1 57 ? -1.206 -25.607 -46.552 1.00 14.41 63 ILE H CA 1
ATOM 4151 C C . ILE H 1 57 ? -1.142 -24.114 -46.864 1.00 14.49 63 ILE H C 1
ATOM 4152 O O . ILE H 1 57 ? -0.455 -23.704 -47.806 1.00 15.07 63 ILE H O 1
ATOM 4157 N N . GLN H 1 58 ? -1.885 -23.311 -46.101 1.00 12.35 64 GLN H N 1
ATOM 4158 C CA . GLN H 1 58 ? -1.743 -21.851 -46.165 1.00 13.14 64 GLN H CA 1
ATOM 4159 C C . GLN H 1 58 ? -1.262 -21.305 -44.833 1.00 13.46 64 GLN H C 1
ATOM 4160 O O . GLN H 1 58 ? -1.774 -21.685 -43.775 1.00 13.78 64 GLN H O 1
ATOM 4166 N N . THR H 1 59 ? -0.278 -20.416 -44.890 1.00 14.04 65 THR H N 1
ATOM 4167 C CA . THR H 1 59 ? 0.134 -19.627 -43.732 1.00 13.97 65 THR H CA 1
ATOM 4168 C C . THR H 1 59 ? 0.288 -18.178 -44.158 1.00 14.85 65 THR H C 1
ATOM 4169 O O . THR H 1 59 ? 0.125 -17.848 -45.333 1.00 15.41 65 THR H O 1
ATOM 4173 N N . ARG H 1 60 ? 0.621 -17.321 -43.199 1.00 15.33 66 ARG H N 1
ATOM 4174 C CA . ARG H 1 60 ? 0.918 -15.921 -43.488 1.00 17.25 66 ARG H CA 1
ATOM 4175 C C . ARG H 1 60 ? 2.016 -15.770 -44.542 1.00 17.75 66 ARG H C 1
ATOM 4176 O O . ARG H 1 60 ? 2.058 -14.769 -45.261 1.00 18.59 66 ARG H O 1
ATOM 4184 N N . HIS H 1 61 ? 2.904 -16.758 -44.636 1.00 18.04 67 HIS H N 1
ATOM 4185 C CA . HIS H 1 61 ? 4.051 -16.667 -45.553 1.00 19.20 67 HIS H CA 1
ATOM 4186 C C . HIS H 1 61 ? 3.754 -17.204 -46.949 1.00 21.22 67 HIS H C 1
ATOM 4187 O O . HIS H 1 61 ? 4.549 -17.015 -47.867 1.00 26.50 67 HIS H O 1
ATOM 4194 N N . GLY H 1 62 ? 2.614 -17.861 -47.108 1.00 20.40 68 GLY H N 1
ATOM 4195 C CA . GLY H 1 62 ? 2.157 -18.306 -48.420 1.00 21.07 68 GLY H CA 1
ATOM 4196 C C . GLY H 1 62 ? 1.626 -19.717 -48.410 1.00 19.52 68 GLY H C 1
ATOM 4197 O O . GLY H 1 62 ? 1.174 -20.218 -47.380 1.00 16.92 68 GLY H O 1
ATOM 4198 N N . VAL H 1 63 ? 1.681 -20.349 -49.578 1.00 19.99 69 VAL H N 1
ATOM 4199 C CA . VAL H 1 63 ? 1.141 -21.680 -49.783 1.00 19.35 69 VAL H CA 1
ATOM 4200 C C . VAL H 1 63 ? 2.259 -22.708 -49.865 1.00 19.28 69 VAL H C 1
ATOM 4201 O O . VAL H 1 63 ? 3.307 -22.441 -50.456 1.00 20.79 69 VAL H O 1
ATOM 4205 N N . ILE H 1 64 ? 2.031 -23.871 -49.258 1.00 19.58 70 ILE H N 1
ATOM 4206 C CA . ILE H 1 64 ? 2.849 -25.062 -49.479 1.00 23.25 70 ILE H CA 1
ATOM 4207 C C . ILE H 1 64 ? 2.006 -26.130 -50.136 1.00 24.52 70 ILE H C 1
ATOM 4208 O O . ILE H 1 64 ? 0.888 -26.397 -49.694 1.00 25.27 70 ILE H O 1
ATOM 4213 N N . GLU H 1 65 ? 2.540 -26.763 -51.174 1.00 28.72 71 GLU H N 1
ATOM 4214 C CA . GLU H 1 65 ? 1.831 -27.860 -51.825 1.00 30.98 71 GLU H CA 1
ATOM 4215 C C . GLU H 1 65 ? 2.779 -28.771 -52.593 1.00 35.23 71 GLU H C 1
ATOM 4216 O O . GLU H 1 65 ? 2.856 -29.968 -52.299 1.00 37.12 71 GLU H O 1
ATOM 4223 N N . SER I 1 1 ? 7.440 -15.126 -31.679 1.00 39.06 7 SER I N 1
ATOM 4224 C CA . SER I 1 1 ? 6.157 -14.872 -32.397 1.00 32.73 7 SER I CA 1
ATOM 4225 C C . SER I 1 1 ? 6.282 -15.247 -33.873 1.00 31.56 7 SER I C 1
ATOM 4226 O O . SER I 1 1 ? 5.435 -15.974 -34.388 1.00 39.25 7 SER I O 1
ATOM 4229 N N . ASP I 1 2 ? 7.330 -14.762 -34.545 1.00 22.62 8 ASP I N 1
ATOM 4230 C CA . ASP I 1 2 ? 7.616 -15.176 -35.932 1.00 21.10 8 ASP I CA 1
ATOM 4231 C C . ASP I 1 2 ? 7.760 -16.682 -36.024 1.00 18.23 8 ASP I C 1
ATOM 4232 O O . ASP I 1 2 ? 8.177 -17.332 -35.065 1.00 17.61 8 ASP I O 1
ATOM 4237 N N . PHE I 1 3 ? 7.415 -17.227 -37.185 1.00 16.30 9 PHE I N 1
ATOM 4238 C CA . PHE I 1 3 ? 7.575 -18.649 -37.459 1.00 15.06 9 PHE I CA 1
ATOM 4239 C C . PHE I 1 3 ? 8.188 -18.866 -38.840 1.00 14.79 9 PHE I C 1
ATOM 4240 O O . PHE I 1 3 ? 8.212 -17.963 -39.692 1.00 15.63 9 PHE I O 1
ATOM 4248 N N . VAL I 1 4 ? 8.676 -20.086 -39.021 1.00 14.22 10 VAL I N 1
ATOM 4249 C CA A VAL I 1 4 ? 9.255 -20.517 -40.278 0.50 14.35 10 VAL I CA 1
ATOM 4250 C CA B VAL I 1 4 ? 9.300 -20.552 -40.248 0.50 14.59 10 VAL I CA 1
ATOM 4251 C C . VAL I 1 4 ? 8.543 -21.771 -40.764 1.00 14.07 10 VAL I C 1
ATOM 4252 O O . VAL I 1 4 ? 8.059 -22.579 -39.964 1.00 15.64 10 VAL I O 1
ATOM 4259 N N . VAL I 1 5 ? 8.450 -21.906 -42.085 1.00 12.81 11 VAL I N 1
ATOM 4260 C CA . VAL I 1 5 ? 7.836 -23.077 -42.709 1.00 13.14 11 VAL I CA 1
ATOM 4261 C C . VAL I 1 5 ? 8.932 -23.856 -43.423 1.00 14.00 11 VAL I C 1
ATOM 4262 O O . VAL I 1 5 ? 9.638 -23.298 -44.269 1.00 14.16 11 VAL I O 1
ATOM 4266 N N . ILE I 1 6 ? 9.082 -25.138 -43.080 1.00 14.30 12 ILE I N 1
ATOM 4267 C CA . ILE I 1 6 ? 10.123 -25.993 -43.663 1.00 14.02 12 ILE I CA 1
ATOM 4268 C C . ILE I 1 6 ? 9.484 -27.228 -44.298 1.00 13.58 12 ILE I C 1
ATOM 4269 O O . ILE I 1 6 ? 8.809 -27.997 -43.613 1.00 14.45 12 ILE I O 1
ATOM 4274 N N . LYS I 1 7 ? 9.670 -27.400 -45.605 1.00 13.85 13 LYS I N 1
ATOM 4275 C CA . LYS I 1 7 ? 9.259 -28.616 -46.305 1.00 15.15 13 LYS I CA 1
ATOM 4276 C C . LYS I 1 7 ? 10.488 -29.411 -46.720 1.00 14.81 13 LYS I C 1
ATOM 4277 O O . LYS I 1 7 ? 11.346 -28.905 -47.447 1.00 16.09 13 LYS I O 1
ATOM 4283 N N . ALA I 1 8 ? 10.571 -30.656 -46.259 1.00 14.75 14 ALA I N 1
ATOM 4284 C CA . ALA I 1 8 ? 11.660 -31.541 -46.634 1.00 15.39 14 ALA I CA 1
ATOM 4285 C C . ALA I 1 8 ? 11.512 -31.989 -48.090 1.00 16.59 14 ALA I C 1
ATOM 4286 O O . ALA I 1 8 ? 10.442 -32.418 -48.504 1.00 16.64 14 ALA I O 1
ATOM 4288 N N . LEU I 1 9 ? 12.592 -31.887 -48.864 1.00 17.67 15 LEU I N 1
ATOM 4289 C CA . LEU I 1 9 ? 12.593 -32.322 -50.269 1.00 18.58 15 LEU I CA 1
ATOM 4290 C C . LEU I 1 9 ? 13.333 -33.651 -50.451 1.00 19.61 15 LEU I C 1
ATOM 4291 O O . LEU I 1 9 ? 13.481 -34.142 -51.579 1.00 22.30 15 LEU I O 1
ATOM 4296 N N . GLU I 1 10 ? 13.802 -34.212 -49.337 1.00 19.76 16 GLU I N 1
ATOM 4297 C CA . GLU I 1 10 ? 14.434 -35.524 -49.294 1.00 20.41 16 GLU I CA 1
ATOM 4298 C C . GLU I 1 10 ? 14.247 -36.107 -47.901 1.00 19.22 16 GLU I C 1
ATOM 4299 O O . GLU I 1 10 ? 13.890 -35.384 -46.969 1.00 18.33 16 GLU I O 1
ATOM 4305 N N . ASP I 1 11 ? 14.489 -37.402 -47.746 1.00 19.92 17 ASP I N 1
ATOM 4306 C CA . ASP I 1 11 ? 14.424 -38.026 -46.426 1.00 20.49 17 ASP I CA 1
ATOM 4307 C C . ASP I 1 11 ? 15.554 -37.513 -45.532 1.00 20.59 17 ASP I C 1
ATOM 4308 O O . ASP I 1 11 ? 16.621 -37.128 -46.019 1.00 21.58 17 ASP I O 1
ATOM 4313 N N . GLY I 1 12 ? 15.312 -37.523 -44.222 1.00 19.92 18 GLY I N 1
ATOM 4314 C CA . GLY I 1 12 ? 16.355 -37.255 -43.237 1.00 20.43 18 GLY I CA 1
ATOM 4315 C C . GLY I 1 12 ? 16.725 -35.798 -43.035 1.00 20.14 18 GLY I C 1
ATOM 4316 O O . GLY I 1 12 ? 17.775 -35.502 -42.470 1.00 21.30 18 GLY I O 1
ATOM 4317 N N . VAL I 1 13 ? 15.876 -34.882 -43.492 1.00 18.76 19 VAL I N 1
ATOM 4318 C CA . VAL I 1 13 ? 16.072 -33.467 -43.198 1.00 18.22 19 VAL I CA 1
ATOM 4319 C C . VAL I 1 13 ? 15.958 -33.281 -41.682 1.00 17.41 19 VAL I C 1
ATOM 4320 O O . VAL I 1 13 ? 15.133 -33.926 -41.035 1.00 19.11 19 VAL I O 1
ATOM 4324 N N . ASN I 1 14 ? 16.787 -32.401 -41.130 1.00 17.05 20 ASN I N 1
ATOM 4325 C CA A ASN I 1 14 ? 16.771 -32.169 -39.677 0.50 16.69 20 ASN I CA 1
ATOM 4326 C CA B ASN I 1 14 ? 16.785 -32.141 -39.696 0.50 16.69 20 ASN I CA 1
ATOM 4327 C C . ASN I 1 14 ? 16.595 -30.661 -39.380 1.00 15.00 20 ASN I C 1
ATOM 4328 O O . ASN I 1 14 ? 17.251 -29.774 -39.927 1.00 16.28 20 ASN I O 1
ATOM 4337 N N . VAL I 1 15 ? 15.562 -30.404 -38.578 1.00 13.53 21 VAL I N 1
ATOM 4338 C CA . VAL I 1 15 ? 15.276 -29.051 -38.121 1.00 13.14 21 VAL I CA 1
ATOM 4339 C C . VAL I 1 15 ? 15.663 -28.984 -36.654 1.00 12.95 21 VAL I C 1
ATOM 4340 O O . VAL I 1 15 ? 15.077 -29.673 -35.815 1.00 14.45 21 VAL I O 1
ATOM 4344 N N . ILE I 1 16 ? 16.647 -28.149 -36.348 1.00 12.85 22 ILE I N 1
ATOM 4345 C CA . ILE I 1 16 ? 17.288 -28.147 -35.045 1.00 13.27 22 ILE I CA 1
ATOM 4346 C C . ILE I 1 16 ? 17.017 -26.838 -34.327 1.00 12.97 22 ILE I C 1
ATOM 4347 O O . ILE I 1 16 ? 17.249 -25.767 -34.876 1.00 14.05 22 ILE I O 1
ATOM 4352 N N . GLY I 1 17 ? 16.548 -26.927 -33.088 1.00 12.82 23 GLY I N 1
ATOM 4353 C CA . GLY I 1 17 ? 16.313 -25.747 -32.267 1.00 12.01 23 GLY I CA 1
ATOM 4354 C C . GLY I 1 17 ? 17.517 -25.447 -31.397 1.00 12.19 23 GLY I C 1
ATOM 4355 O O . GLY I 1 17 ? 18.028 -26.341 -30.700 1.00 12.91 23 GLY I O 1
ATOM 4356 N N . LEU I 1 18 ? 17.968 -24.194 -31.437 1.00 11.96 24 LEU I N 1
ATOM 4357 C CA . LEU I 1 18 ? 19.065 -23.723 -30.604 1.00 12.70 24 LEU I CA 1
ATOM 4358 C C . LEU I 1 18 ? 18.509 -22.938 -29.418 1.00 12.37 24 LEU I C 1
ATOM 4359 O O . LEU I 1 18 ? 17.590 -22.128 -29.567 1.00 13.06 24 LEU I O 1
ATOM 4364 N N . THR I 1 19 ? 19.091 -23.165 -28.246 1.00 12.13 25 THR I N 1
ATOM 4365 C CA . THR I 1 19 ? 18.598 -22.588 -27.015 1.00 12.54 25 THR I CA 1
ATOM 4366 C C . THR I 1 19 ? 18.726 -21.068 -26.971 1.00 12.19 25 THR I C 1
ATOM 4367 O O . THR I 1 19 ? 19.776 -20.494 -27.299 1.00 12.58 25 THR I O 1
ATOM 4371 N N . ARG I 1 20 ? 17.646 -20.422 -26.548 1.00 12.08 26 ARG I N 1
ATOM 4372 C CA . ARG I 1 20 ? 17.692 -19.019 -26.178 1.00 11.81 26 ARG I CA 1
ATOM 4373 C C . ARG I 1 20 ? 18.476 -18.844 -24.880 1.00 12.78 26 ARG I C 1
ATOM 4374 O O . ARG I 1 20 ? 18.334 -19.623 -23.938 1.00 14.90 26 ARG I O 1
ATOM 4382 N N . GLY I 1 21 ? 19.297 -17.803 -24.840 1.00 12.62 27 GLY I N 1
ATOM 4383 C CA . GLY I 1 21 ? 20.002 -17.414 -23.629 1.00 13.68 27 GLY I CA 1
ATOM 4384 C C . GLY I 1 21 ? 21.470 -17.146 -23.848 1.00 13.40 27 GLY I C 1
ATOM 4385 O O . GLY I 1 21 ? 21.944 -17.070 -24.976 1.00 14.17 27 GLY I O 1
ATOM 4386 N N . ALA I 1 22 ? 22.199 -16.986 -22.753 1.00 13.77 28 ALA I N 1
ATOM 4387 C CA . ALA I 1 22 ? 23.636 -16.746 -22.833 1.00 15.00 28 ALA I CA 1
ATOM 4388 C C . ALA I 1 22 ? 24.354 -17.924 -23.494 1.00 15.99 28 ALA I C 1
ATOM 4389 O O . ALA I 1 22 ? 25.340 -17.730 -24.199 1.00 18.31 28 ALA I O 1
ATOM 4391 N N . ASP I 1 23 ? 23.853 -19.132 -23.260 1.00 16.44 29 ASP I N 1
ATOM 4392 C CA A ASP I 1 23 ? 24.441 -20.350 -23.820 0.50 17.93 29 ASP I CA 1
ATOM 4393 C CA B ASP I 1 23 ? 24.445 -20.338 -23.828 0.50 17.93 29 ASP I CA 1
ATOM 4394 C C . ASP I 1 23 ? 23.675 -20.806 -25.058 1.00 16.49 29 ASP I C 1
ATOM 4395 O O . ASP I 1 23 ? 22.483 -20.542 -25.217 1.00 15.69 29 ASP I O 1
ATOM 4404 N N . THR I 1 24 ? 24.402 -21.448 -25.967 1.00 16.00 30 THR I N 1
ATOM 4405 C CA . THR I 1 24 ? 23.830 -21.891 -27.230 1.00 15.72 30 THR I CA 1
ATOM 4406 C C . THR I 1 24 ? 24.117 -23.361 -27.455 1.00 16.25 30 THR I C 1
ATOM 4407 O O . THR I 1 24 ? 25.256 -23.753 -27.721 1.00 17.99 30 THR I O 1
ATOM 4411 N N . ARG I 1 25 ? 23.076 -24.174 -27.312 1.00 16.42 31 ARG I N 1
ATOM 4412 C CA . ARG I 1 25 ? 23.173 -25.597 -27.606 1.00 17.78 31 ARG I CA 1
ATOM 4413 C C . ARG I 1 25 ? 21.944 -26.086 -28.336 1.00 16.01 31 ARG I C 1
ATOM 4414 O O . ARG I 1 25 ? 20.911 -25.427 -28.342 1.00 15.35 31 ARG I O 1
ATOM 4422 N N . PHE I 1 26 ? 22.074 -27.242 -28.981 1.00 16.54 32 PHE I N 1
ATOM 4423 C CA . PHE I 1 26 ? 20.948 -27.871 -29.650 1.00 16.33 32 PHE I CA 1
ATOM 4424 C C . PHE I 1 26 ? 20.085 -28.547 -28.601 1.00 16.12 32 PHE I C 1
ATOM 4425 O O . PHE I 1 26 ? 20.576 -29.396 -27.857 1.00 18.51 32 PHE I O 1
ATOM 4433 N N . HIS I 1 27 ? 18.805 -28.195 -28.539 1.00 14.04 33 HIS I N 1
ATOM 4434 C CA . HIS I 1 27 ? 17.916 -28.798 -27.551 1.00 14.28 33 HIS I CA 1
ATOM 4435 C C . HIS I 1 27 ? 16.924 -29.779 -28.173 1.00 14.53 33 HIS I C 1
ATOM 4436 O O . HIS I 1 27 ? 16.344 -30.592 -27.461 1.00 15.49 33 HIS I O 1
ATOM 4443 N N . HIS I 1 28 ? 16.736 -29.718 -29.487 1.00 14.13 34 HIS I N 1
ATOM 4444 C CA . HIS I 1 28 ? 15.845 -30.644 -30.166 1.00 14.38 34 HIS I CA 1
ATOM 4445 C C . HIS I 1 28 ? 16.191 -30.717 -31.632 1.00 14.50 34 HIS I C 1
ATOM 4446 O O . HIS I 1 28 ? 16.466 -29.686 -32.244 1.00 15.10 34 HIS I O 1
ATOM 4453 N N . SER I 1 29 ? 16.170 -31.932 -32.184 1.00 14.86 35 SER I N 1
ATOM 4454 C CA . SER I 1 29 ? 16.288 -32.137 -33.624 1.00 15.98 35 SER I CA 1
ATOM 4455 C C . SER I 1 29 ? 15.055 -32.886 -34.119 1.00 16.46 35 SER I C 1
ATOM 4456 O O . SER I 1 29 ? 14.790 -34.013 -33.677 1.00 18.60 35 SER I O 1
ATOM 4459 N N . GLU I 1 30 ? 14.297 -32.258 -35.020 1.00 15.66 36 GLU I N 1
ATOM 4460 C CA . GLU I 1 30 ? 13.111 -32.886 -35.599 1.00 15.86 36 GLU I CA 1
ATOM 4461 C C . GLU I 1 30 ? 13.443 -33.405 -36.984 1.00 16.61 36 GLU I C 1
ATOM 4462 O O . GLU I 1 30 ? 13.863 -32.648 -37.848 1.00 16.80 36 GLU I O 1
ATOM 4468 N N . LYS I 1 31 ? 13.260 -34.707 -37.179 1.00 16.94 37 LYS I N 1
ATOM 4469 C CA . LYS I 1 31 ? 13.530 -35.335 -38.463 1.00 18.05 37 LYS I CA 1
ATOM 4470 C C . LYS I 1 31 ? 12.314 -35.223 -39.372 1.00 18.30 37 LYS I C 1
ATOM 4471 O O . LYS I 1 31 ? 11.187 -35.523 -38.960 1.00 20.94 37 LYS I O 1
ATOM 4477 N N . LEU I 1 32 ? 12.545 -34.772 -40.600 1.00 17.54 38 LEU I N 1
ATOM 4478 C CA . LEU I 1 32 ? 11.505 -34.685 -41.610 1.00 18.05 38 LEU I CA 1
ATOM 4479 C C . LEU I 1 32 ? 11.885 -35.548 -42.789 1.00 18.90 38 LEU I C 1
ATOM 4480 O O . LEU I 1 32 ? 12.986 -35.427 -43.321 1.00 19.96 38 LEU I O 1
ATOM 4485 N N . ASP I 1 33 ? 10.973 -36.416 -43.202 1.00 19.38 39 ASP I N 1
ATOM 4486 C CA . ASP I 1 33 ? 11.179 -37.197 -44.406 1.00 19.59 39 ASP I CA 1
ATOM 4487 C C . ASP I 1 33 ? 10.539 -36.477 -45.587 1.00 18.88 39 ASP I C 1
ATOM 4488 O O . ASP I 1 33 ? 9.806 -35.503 -45.418 1.00 17.50 39 ASP I O 1
ATOM 4493 N N . LYS I 1 34 ? 10.835 -36.964 -46.783 1.00 19.31 40 LYS I N 1
ATOM 4494 C CA . LYS I 1 34 ? 10.489 -36.271 -48.015 1.00 19.20 40 LYS I CA 1
ATOM 4495 C C . LYS I 1 34 ? 9.015 -35.883 -48.059 1.00 18.73 40 LYS I C 1
ATOM 4496 O O . LYS I 1 34 ? 8.136 -36.726 -47.874 1.00 19.92 40 LYS I O 1
ATOM 4502 N N . GLY I 1 35 ? 8.762 -34.599 -48.302 1.00 18.02 41 GLY I N 1
ATOM 4503 C CA . GLY I 1 35 ? 7.406 -34.079 -48.412 1.00 17.44 41 GLY I CA 1
ATOM 4504 C C . GLY I 1 35 ? 6.767 -33.621 -47.107 1.00 17.42 41 GLY I C 1
ATOM 4505 O O . GLY I 1 35 ? 5.717 -32.968 -47.132 1.00 19.66 41 GLY I O 1
ATOM 4506 N N . GLU I 1 36 ? 7.374 -33.962 -45.969 1.00 16.66 42 GLU I N 1
ATOM 4507 C CA . GLU I 1 36 ? 6.834 -33.572 -44.664 1.00 16.28 42 GLU I CA 1
ATOM 4508 C C . GLU I 1 36 ? 7.151 -32.112 -44.375 1.00 15.17 42 GLU I C 1
ATOM 4509 O O . GLU I 1 36 ? 8.141 -31.563 -44.867 1.00 15.37 42 GLU I O 1
ATOM 4515 N N . VAL I 1 37 ? 6.297 -31.493 -43.567 1.00 14.72 43 VAL I N 1
ATOM 4516 C CA . VAL I 1 37 ? 6.386 -30.066 -43.281 1.00 14.17 43 VAL I CA 1
ATOM 4517 C C . VAL I 1 37 ? 6.427 -29.827 -41.782 1.00 13.80 43 VAL I C 1
ATOM 4518 O O . VAL I 1 37 ? 5.706 -30.481 -41.020 1.00 14.65 43 VAL I O 1
ATOM 4522 N N . LEU I 1 38 ? 7.305 -28.914 -41.368 1.00 13.12 44 LEU I N 1
ATOM 4523 C CA . LEU I 1 38 ? 7.307 -28.416 -40.001 1.00 12.68 44 LEU I CA 1
ATOM 4524 C C . LEU I 1 38 ? 7.113 -26.906 -40.046 1.00 12.24 44 LEU I C 1
ATOM 4525 O O . LEU I 1 38 ? 7.819 -26.218 -40.778 1.00 14.51 44 LEU I O 1
ATOM 4530 N N . ILE I 1 39 ? 6.131 -26.418 -39.287 1.00 11.71 45 ILE I N 1
ATOM 4531 C CA A ILE I 1 39 ? 5.889 -24.996 -39.111 0.50 11.71 45 ILE I CA 1
ATOM 4532 C CA B ILE I 1 39 ? 5.908 -24.988 -39.111 0.50 11.67 45 ILE I CA 1
ATOM 4533 C C . ILE I 1 39 ? 6.294 -24.689 -37.675 1.00 11.81 45 ILE I C 1
ATOM 4534 O O . ILE I 1 39 ? 5.639 -25.142 -36.747 1.00 11.45 45 ILE I O 1
ATOM 4543 N N . ALA I 1 40 ? 7.386 -23.950 -37.499 1.00 11.38 46 ALA I N 1
ATOM 4544 C CA . ALA I 1 40 ? 8.001 -23.786 -36.185 1.00 11.69 46 ALA I CA 1
ATOM 4545 C C . ALA I 1 40 ? 8.177 -22.325 -35.812 1.00 12.43 46 ALA I C 1
ATOM 4546 O O . ALA I 1 40 ? 8.686 -21.546 -36.602 1.00 12.75 46 ALA I O 1
ATOM 4548 N N . GLN I 1 41 ? 7.762 -21.975 -34.596 1.00 11.38 47 GLN I N 1
ATOM 4549 C CA . GLN I 1 41 ? 7.936 -20.625 -34.074 1.00 11.30 47 GLN I CA 1
ATOM 4550 C C . GLN I 1 41 ? 9.283 -20.430 -33.404 1.00 11.21 47 GLN I C 1
ATOM 4551 O O . GLN I 1 41 ? 9.917 -21.386 -32.924 1.00 12.25 47 GLN I O 1
ATOM 4557 N N . PHE I 1 42 ? 9.708 -19.174 -33.349 1.00 11.23 48 PHE I N 1
ATOM 4558 C CA . PHE I 1 42 ? 10.666 -18.751 -32.343 1.00 11.64 48 PHE I CA 1
ATOM 4559 C C . PHE I 1 42 ? 9.901 -18.586 -31.045 1.00 11.71 48 PHE I C 1
ATOM 4560 O O . PHE I 1 42 ? 8.733 -18.190 -31.042 1.00 11.93 48 PHE I O 1
ATOM 4568 N N . THR I 1 43 ? 10.556 -18.933 -29.947 1.00 11.55 49 THR I N 1
ATOM 4569 C CA . THR I 1 43 ? 9.881 -19.117 -28.672 1.00 11.46 49 THR I CA 1
ATOM 4570 C C . THR I 1 43 ? 10.762 -18.707 -27.507 1.00 11.75 49 THR I C 1
ATOM 4571 O O . THR I 1 43 ? 11.938 -18.360 -27.679 1.00 11.76 49 THR I O 1
ATOM 4575 N N . GLU I 1 44 ? 10.218 -18.828 -26.301 1.00 11.91 50 GLU I N 1
ATOM 4576 C CA . GLU I 1 44 ? 11.002 -18.599 -25.103 1.00 12.77 50 GLU I CA 1
ATOM 4577 C C . GLU I 1 44 ? 12.276 -19.451 -25.081 1.00 12.19 50 GLU I C 1
ATOM 4578 O O . GLU I 1 44 ? 13.303 -19.021 -24.558 1.00 13.31 50 GLU I O 1
ATOM 4584 N N . HIS I 1 45 ? 12.206 -20.652 -25.652 1.00 12.35 51 HIS I N 1
ATOM 4585 C CA . HIS I 1 45 ? 13.322 -21.610 -25.571 1.00 11.65 51 HIS I CA 1
ATOM 4586 C C . HIS I 1 45 ? 14.150 -21.747 -26.839 1.00 11.49 51 HIS I C 1
ATOM 4587 O O . HIS I 1 45 ? 15.255 -22.295 -26.788 1.00 12.77 51 HIS I O 1
ATOM 4594 N N . THR I 1 46 ? 13.635 -21.217 -27.949 1.00 10.64 52 THR I N 1
ATOM 4595 C CA . THR I 1 46 ? 14.269 -21.337 -29.261 1.00 11.06 52 THR I CA 1
ATOM 4596 C C . THR I 1 46 ? 14.436 -19.963 -29.914 1.00 10.68 52 THR I C 1
ATOM 4597 O O . THR I 1 46 ? 13.439 -19.327 -30.304 1.00 10.72 52 THR I O 1
ATOM 4601 N N . SER I 1 47 ? 15.687 -19.521 -30.055 1.00 10.89 53 SER I N 1
ATOM 4602 C CA . SER I 1 47 ? 16.002 -18.221 -30.679 1.00 10.38 53 SER I CA 1
ATOM 4603 C C . SER I 1 47 ? 16.803 -18.328 -31.980 1.00 10.76 53 SER I C 1
ATOM 4604 O O . SER I 1 47 ? 17.137 -17.307 -32.577 1.00 11.11 53 SER I O 1
ATOM 4607 N N . ALA I 1 48 ? 17.087 -19.556 -32.410 1.00 11.03 54 ALA I N 1
ATOM 4608 C CA . ALA I 1 48 ? 17.706 -19.802 -33.697 1.00 10.45 54 ALA I CA 1
ATOM 4609 C C . ALA I 1 48 ? 17.342 -21.213 -34.120 1.00 10.96 54 ALA I C 1
ATOM 4610 O O . ALA I 1 48 ? 17.168 -22.100 -33.268 1.00 10.57 54 ALA I O 1
ATOM 4612 N N . ILE I 1 49 ? 17.204 -21.400 -35.433 1.00 11.60 55 ILE I N 1
ATOM 4613 C CA . ILE I 1 49 ? 16.774 -22.663 -36.009 1.00 11.69 55 ILE I CA 1
ATOM 4614 C C . ILE I 1 49 ? 17.739 -23.013 -37.131 1.00 12.11 55 ILE I C 1
ATOM 4615 O O . ILE I 1 49 ? 18.009 -22.187 -38.009 1.00 12.21 55 ILE I O 1
ATOM 4620 N N . LYS I 1 50 ? 18.270 -24.234 -37.085 1.00 12.58 56 LYS I N 1
ATOM 4621 C CA . LYS I 1 50 ? 19.186 -24.730 -38.102 1.00 13.13 56 LYS I CA 1
ATOM 4622 C C . LYS I 1 50 ? 18.491 -25.809 -38.914 1.00 12.96 56 LYS I C 1
ATOM 4623 O O . LYS I 1 50 ? 17.821 -26.681 -38.362 1.00 13.35 56 LYS I O 1
ATOM 4629 N N . VAL I 1 51 ? 18.634 -25.732 -40.230 1.00 13.45 57 VAL I N 1
ATOM 4630 C CA . VAL I 1 51 ? 18.082 -26.742 -41.121 1.00 13.72 57 VAL I CA 1
ATOM 4631 C C . VAL I 1 51 ? 19.225 -27.412 -41.883 1.00 15.15 57 VAL I C 1
ATOM 4632 O O . VAL I 1 51 ? 20.041 -26.745 -42.523 1.00 14.76 57 VAL I O 1
ATOM 4636 N N . ARG I 1 52 ? 19.279 -28.737 -41.774 1.00 16.59 58 ARG I N 1
ATOM 4637 C CA . ARG I 1 52 ? 20.242 -29.561 -42.483 1.00 17.57 58 ARG I CA 1
ATOM 4638 C C . ARG I 1 52 ? 19.499 -30.480 -43.439 1.00 17.63 58 ARG I C 1
ATOM 4639 O O . ARG I 1 52 ? 18.563 -31.177 -43.043 1.00 18.88 58 ARG I O 1
ATOM 4647 N N . GLY I 1 53 ? 19.919 -30.494 -44.698 1.00 18.13 59 GLY I N 1
ATOM 4648 C CA . GLY I 1 53 ? 19.281 -31.324 -45.721 1.00 18.59 59 GLY I CA 1
ATOM 4649 C C . GLY I 1 53 ? 18.520 -30.471 -46.716 1.00 19.14 59 GLY I C 1
ATOM 4650 O O . GLY I 1 53 ? 18.260 -29.287 -46.461 1.00 18.24 59 GLY I O 1
ATOM 4651 N N . LYS I 1 54 ? 18.158 -31.078 -47.844 1.00 19.69 60 LYS I N 1
ATOM 4652 C CA . LYS I 1 54 ? 17.468 -30.379 -48.923 1.00 19.92 60 LYS I CA 1
ATOM 4653 C C . LYS I 1 54 ? 16.050 -30.018 -48.492 1.00 18.97 60 LYS I C 1
ATOM 4654 O O . LYS I 1 54 ? 15.231 -30.893 -48.196 1.00 19.27 60 LYS I O 1
ATOM 4660 N N . ALA I 1 55 ? 15.769 -28.723 -48.444 1.00 18.79 61 ALA I N 1
ATOM 4661 C CA . ALA I 1 55 ? 14.488 -28.250 -47.941 1.00 17.74 61 ALA I CA 1
ATOM 4662 C C . ALA I 1 55 ? 14.058 -26.981 -48.643 1.00 18.25 61 ALA I C 1
ATOM 4663 O O . ALA I 1 55 ? 14.883 -26.237 -49.175 1.00 23.66 61 ALA I O 1
ATOM 4665 N N . TYR I 1 56 ? 12.751 -26.762 -48.645 1.00 16.93 62 TYR I N 1
ATOM 4666 C CA . TYR I 1 56 ? 12.138 -25.545 -49.129 1.00 16.50 62 TYR I CA 1
ATOM 4667 C C . TYR I 1 56 ? 11.658 -24.792 -47.895 1.00 15.95 62 TYR I C 1
ATOM 4668 O O . TYR I 1 56 ? 10.949 -25.365 -47.066 1.00 17.45 62 TYR I O 1
ATOM 4677 N N . ILE I 1 57 ? 12.066 -23.532 -47.756 1.00 14.88 63 ILE I N 1
ATOM 4678 C CA . ILE I 1 57 ? 11.809 -22.768 -46.537 1.00 14.16 63 ILE I CA 1
ATOM 4679 C C . ILE I 1 57 ? 11.114 -21.450 -46.853 1.00 14.60 63 ILE I C 1
ATOM 4680 O O . ILE I 1 57 ? 11.520 -20.739 -47.779 1.00 15.32 63 ILE I O 1
ATOM 4685 N N . GLN I 1 58 ? 10.049 -21.145 -46.107 1.00 13.30 64 GLN I N 1
ATOM 4686 C CA . GLN I 1 58 ? 9.443 -19.814 -46.161 1.00 14.23 64 GLN I CA 1
ATOM 4687 C C . GLN I 1 58 ? 9.584 -19.118 -44.820 1.00 14.29 64 GLN I C 1
ATOM 4688 O O . GLN I 1 58 ? 9.331 -19.717 -43.782 1.00 14.68 64 GLN I O 1
ATOM 4694 N N . THR I 1 59 ? 9.979 -17.847 -44.861 1.00 14.14 65 THR I N 1
ATOM 4695 C CA . THR I 1 59 ? 9.922 -16.960 -43.705 1.00 13.66 65 THR I CA 1
ATOM 4696 C C . THR I 1 59 ? 9.335 -15.628 -44.142 1.00 14.51 65 THR I C 1
ATOM 4697 O O . THR I 1 59 ? 9.057 -15.416 -45.326 1.00 15.32 65 THR I O 1
ATOM 4701 N N . ARG I 1 60 ? 9.175 -14.723 -43.183 1.00 15.28 66 ARG I N 1
ATOM 4702 C CA . ARG I 1 60 ? 8.733 -13.363 -43.472 1.00 16.74 66 ARG I CA 1
ATOM 4703 C C . ARG I 1 60 ? 9.621 -12.658 -44.506 1.00 17.22 66 ARG I C 1
ATOM 4704 O O . ARG I 1 60 ? 9.152 -11.767 -45.211 1.00 17.88 66 ARG I O 1
ATOM 4712 N N . HIS I 1 61 ? 10.887 -13.069 -44.604 1.00 17.15 67 HIS I N 1
ATOM 4713 C CA . HIS I 1 61 ? 11.852 -12.394 -45.484 1.00 19.36 67 HIS I CA 1
ATOM 4714 C C . HIS I 1 61 ? 11.981 -13.026 -46.863 1.00 21.78 67 HIS I C 1
ATOM 4715 O O . HIS I 1 61 ? 12.723 -12.520 -47.701 1.00 26.65 67 HIS I O 1
ATOM 4722 N N . GLY I 1 62 ? 11.262 -14.116 -47.100 1.00 20.87 68 GLY I N 1
ATOM 4723 C CA . GLY I 1 62 ? 11.230 -14.731 -48.422 1.00 20.20 68 GLY I CA 1
ATOM 4724 C C . GLY I 1 62 ? 11.353 -16.238 -48.397 1.00 18.09 68 GLY I C 1
ATOM 4725 O O . GLY I 1 62 ? 11.120 -16.877 -47.381 1.00 15.57 68 GLY I O 1
ATOM 4726 N N . VAL I 1 63 ? 11.727 -16.790 -49.544 1.00 18.96 69 VAL I N 1
ATOM 4727 C CA . VAL I 1 63 ? 11.844 -18.221 -49.738 1.00 18.67 69 VAL I CA 1
ATOM 4728 C C . VAL I 1 63 ? 13.317 -18.598 -49.841 1.00 19.15 69 VAL I C 1
ATOM 4729 O O . VAL I 1 63 ? 14.113 -17.857 -50.435 1.00 21.34 69 VAL I O 1
ATOM 4733 N N . ILE I 1 64 ? 13.681 -19.734 -49.247 1.00 19.91 70 ILE I N 1
ATOM 4734 C CA . ILE I 1 64 ? 14.952 -20.398 -49.542 1.00 22.15 70 ILE I CA 1
ATOM 4735 C C . ILE I 1 64 ? 14.667 -21.689 -50.297 1.00 23.68 70 ILE I C 1
ATOM 4736 O O . ILE I 1 64 ? 13.927 -22.549 -49.804 1.00 23.92 70 ILE I O 1
ATOM 4741 N N . GLU I 1 65 ? 15.239 -21.800 -51.495 1.00 26.30 71 GLU I N 1
ATOM 4742 C CA . GLU I 1 65 ? 15.167 -22.998 -52.329 1.00 30.31 71 GLU I CA 1
ATOM 4743 C C . GLU I 1 65 ? 16.576 -23.375 -52.745 0.50 34.80 71 GLU I C 1
ATOM 4744 O O . GLU I 1 65 ? 17.190 -24.354 -52.294 0.50 36.91 71 GLU I O 1
#

Nearest PDB structures (foldseek):
  3zzs-assembly1_B  TM=1.014E+00  e=1.928E-10  Geobacillus stearothermophilus
  2exs-assembly1_B  TM=1.010E+00  e=9.536E-10  Geobacillus stearothermophilus
  1qaw-assembly1_B  TM=1.012E+00  e=1.461E-09  Geobacillus stearothermophilus
  2exs-assembly1_A  TM=1.013E+00  e=3.811E-09  Geobacillus stearothermophilus
  3zzl-assembly1_A  TM=9.990E-01  e=2.212E-08  Halalkalibacterium halodurans

InterPro domains:
  IPR000824 Transcription attenuation protein MtrB [MF_00798] (1-71)
  IPR000824 Transcription attenuation protein MtrB [PR00687] (7-24)
  IPR000824 Transcription attenuation protein MtrB [PR00687] (24-40)
  IPR000824 Transcription attenuation protein MtrB [PR00687] (40-56)
  IPR000824 Transcription attenuation protein MtrB [PR00687] (56-72)
  IPR016031 Tryptophan RNA-binding attenuator protein-like domain superfamily [G3DSA:2.60.40.50] (1-74)
  IPR016031 Tryptophan RNA-binding attenuator protein-like domain superfamily [SSF51219] (5-71)
  IPR023558 Tryptophan RNA-binding attenuator protein domain [PF02081] (4-71)

GO terms:
  GO:0042802 identical protein binding (F, IPI)
  GO:0005515 protein binding (F, IPI)

Secondary structure (DSSP, 8-state):
--EEEEEESSTTEEEEEEE-SSS--EEEEEEE-TT-EEEEE--SSEEEEEEESSEEEEETTEEE-/--EEEEEESSTTEEEEEEEPSSS--EEEEEEE-TT-EEEEE--SSEEEEEEESSEEEEETTEEE-/--EEEEEESSTTEEEEEEEPSS---EEEEEEE-TT-EEEEE--SSEEEEEEESSEEEEETTEEE-/--EEEEEESSTTEEEEEEEPSSS--EEEEEEE-TT-EEEEE--SSEEEEEEESSEEEEETTEEE-/--EEEEEESSTTEEEEEEEPSSS--EEEEEEE-TT-EEEEE--SSEEEEEEESSEEEEETTEEE-/--EEEEEESSTTEEEEEEEPSS---EEEEEEE-TT-EEEEE--SSEEEEEEESSEEEEETTEEE-/--EEEEEESSTTEEEEEEEPSSS--EEEEEEE-TT-EEEEE--SSEEEEEEESSEEEEETTEEE-/--EEEEEESSTTEEEEEEEPSSS--EEEEEEE-TT-EEEEE--SSEEEEEEESSEEEEETTEEE-/--EEEEEESSTTEEEEEEEPSSS--EEEEEEE-TT-EEEEE--SSEEEEEEESSEEEEETTEEE-